Protein AF-A0A354T664-F1 (afdb_monomer_lite)

Structure (mmCIF, N/CA/C/O backbone):
data_AF-A0A354T664-F1
#
_entry.id   AF-A0A354T664-F1
#
loop_
_atom_site.group_PDB
_atom_site.id
_atom_site.type_symbol
_atom_site.label_atom_id
_atom_site.label_alt_id
_atom_site.label_comp_id
_atom_site.label_asym_id
_atom_site.label_entity_id
_atom_site.label_seq_id
_atom_site.pdbx_PDB_ins_code
_atom_site.Cartn_x
_atom_site.Cartn_y
_atom_site.Cartn_z
_atom_site.occupancy
_atom_site.B_iso_or_equiv
_atom_site.auth_seq_id
_atom_site.auth_comp_id
_atom_site.auth_asym_id
_atom_site.auth_atom_id
_atom_site.pdbx_PDB_model_num
ATOM 1 N N . MET A 1 1 ? 11.331 -22.823 7.945 1.00 29.73 1 MET A N 1
ATOM 2 C CA . MET A 1 1 ? 12.670 -22.270 8.239 1.00 29.73 1 MET A CA 1
ATOM 3 C C . MET A 1 1 ? 12.509 -21.042 9.115 1.00 29.73 1 MET A C 1
ATOM 5 O O . MET A 1 1 ? 11.594 -20.268 8.867 1.00 29.73 1 MET A O 1
ATOM 9 N N . LYS A 1 2 ? 13.345 -20.868 10.146 1.00 23.83 2 LYS A N 1
ATOM 10 C CA . LYS A 1 2 ? 13.481 -19.560 10.799 1.00 23.83 2 LYS A CA 1
ATOM 11 C C . LYS A 1 2 ? 14.141 -18.640 9.772 1.00 23.83 2 LYS A C 1
ATOM 13 O O . LYS A 1 2 ? 15.320 -18.809 9.499 1.00 23.83 2 LYS A O 1
ATOM 18 N N . THR A 1 3 ? 13.378 -17.745 9.160 1.00 31.33 3 THR A N 1
ATOM 19 C CA . THR A 1 3 ? 13.894 -16.733 8.234 1.00 31.33 3 THR A CA 1
ATOM 20 C C . THR A 1 3 ? 14.664 -15.688 9.039 1.00 31.33 3 THR A C 1
ATOM 22 O O . THR A 1 3 ? 14.091 -14.715 9.520 1.00 31.33 3 THR A O 1
ATOM 25 N N . THR A 1 4 ? 15.953 -15.923 9.269 1.00 32.91 4 THR A N 1
ATOM 26 C CA . THR A 1 4 ? 16.901 -14.851 9.601 1.00 32.91 4 THR A CA 1
ATOM 27 C C . THR A 1 4 ? 17.065 -13.963 8.368 1.00 32.91 4 THR A C 1
ATOM 29 O O . THR A 1 4 ? 17.061 -14.504 7.263 1.00 32.91 4 THR A O 1
ATOM 32 N N . LEU A 1 5 ? 17.173 -12.634 8.535 1.00 36.62 5 LEU A N 1
ATOM 33 C CA . LEU A 1 5 ? 17.465 -11.705 7.431 1.00 36.62 5 LEU A CA 1
ATOM 34 C C . LEU A 1 5 ? 18.677 -12.239 6.646 1.00 36.62 5 LEU A C 1
ATOM 36 O O . LEU A 1 5 ? 19.776 -12.265 7.202 1.00 36.62 5 LEU A O 1
ATOM 40 N N . PRO A 1 6 ? 18.519 -12.709 5.395 1.00 35.12 6 PRO A N 1
ATOM 41 C CA . PRO A 1 6 ? 19.626 -13.275 4.658 1.00 35.12 6 PRO A CA 1
ATOM 42 C C . PRO A 1 6 ? 20.217 -12.154 3.816 1.00 35.12 6 PRO A C 1
ATOM 44 O O . PRO A 1 6 ? 19.895 -12.025 2.642 1.00 35.12 6 PRO A O 1
ATOM 47 N N . GLN A 1 7 ? 21.040 -11.309 4.429 1.00 39.78 7 GLN A N 1
ATOM 48 C CA . GLN A 1 7 ? 22.126 -10.642 3.717 1.00 39.78 7 GLN A CA 1
ATOM 49 C C . GLN A 1 7 ? 23.323 -10.589 4.660 1.00 39.78 7 GLN A C 1
ATOM 51 O O . GLN A 1 7 ? 23.377 -9.806 5.601 1.00 39.78 7 GLN A O 1
ATOM 56 N N . THR A 1 8 ? 24.277 -11.489 4.438 1.00 36.44 8 THR A N 1
ATOM 57 C CA . THR A 1 8 ? 25.570 -11.468 5.119 1.00 36.44 8 THR A CA 1
ATOM 58 C C . THR A 1 8 ? 26.355 -10.211 4.740 1.00 36.44 8 THR A C 1
ATOM 60 O O . THR A 1 8 ? 26.235 -9.681 3.634 1.00 36.44 8 THR A O 1
ATOM 63 N N . ILE A 1 9 ? 27.208 -9.785 5.673 1.00 37.75 9 ILE A N 1
ATOM 64 C CA . ILE A 1 9 ? 28.043 -8.569 5.710 1.00 37.75 9 ILE A CA 1
ATOM 65 C C . ILE A 1 9 ? 28.770 -8.245 4.381 1.00 37.75 9 ILE A C 1
ATOM 67 O O . ILE A 1 9 ? 28.976 -7.077 4.059 1.00 37.75 9 ILE A O 1
ATOM 71 N N . ALA A 1 10 ? 29.111 -9.249 3.565 1.00 30.97 10 ALA A N 1
ATOM 72 C CA . ALA A 1 10 ? 29.769 -9.068 2.265 1.00 30.97 10 ALA A CA 1
ATOM 73 C C . ALA A 1 10 ? 28.831 -8.551 1.149 1.00 30.97 10 ALA A C 1
ATOM 75 O O . ALA A 1 10 ? 29.264 -7.817 0.261 1.00 30.97 10 ALA A O 1
ATOM 76 N N . THR A 1 11 ? 27.538 -8.879 1.210 1.00 43.06 11 THR A N 1
ATOM 77 C CA . THR A 1 11 ? 26.539 -8.552 0.173 1.00 43.06 11 THR A CA 1
ATOM 78 C C . THR A 1 11 ? 26.203 -7.057 0.158 1.00 43.06 11 THR A C 1
ATOM 80 O O . THR A 1 11 ? 25.958 -6.474 -0.896 1.00 43.06 11 THR A O 1
ATOM 83 N N . ILE A 1 12 ? 26.260 -6.410 1.327 1.00 45.88 12 ILE A N 1
ATOM 84 C CA . ILE A 1 12 ? 25.919 -4.993 1.522 1.00 45.88 12 ILE A CA 1
ATOM 85 C C . ILE A 1 12 ? 26.947 -4.073 0.859 1.00 45.88 12 ILE A C 1
ATOM 87 O O . ILE A 1 12 ? 26.581 -3.102 0.195 1.00 45.88 12 ILE A O 1
ATOM 91 N N . VAL A 1 13 ? 28.238 -4.391 1.007 1.00 41.47 13 VAL A N 1
ATOM 92 C CA . VAL A 1 13 ? 29.325 -3.623 0.388 1.00 41.47 13 VAL A CA 1
ATOM 93 C C . VAL A 1 13 ? 29.252 -3.745 -1.132 1.00 41.47 13 VAL A C 1
ATOM 95 O O . VAL A 1 13 ? 29.321 -2.722 -1.800 1.00 41.47 13 VAL A O 1
ATOM 98 N N . VAL A 1 14 ? 29.029 -4.950 -1.670 1.00 45.56 14 VAL A N 1
ATOM 99 C CA . VAL A 1 14 ? 28.902 -5.204 -3.120 1.00 45.56 14 VAL A CA 1
ATOM 100 C C . VAL A 1 14 ? 27.662 -4.532 -3.721 1.00 45.56 14 VAL A C 1
ATOM 102 O O . VAL A 1 14 ? 27.729 -3.980 -4.817 1.00 45.56 14 VAL A O 1
ATOM 105 N N . PHE A 1 15 ? 26.534 -4.520 -3.006 1.00 50.81 15 PHE A N 1
ATOM 106 C CA . PHE A 1 15 ? 25.312 -3.863 -3.475 1.00 50.81 15 PHE A CA 1
ATOM 107 C C . PHE A 1 15 ? 25.441 -2.331 -3.483 1.00 50.81 15 PHE A C 1
ATOM 109 O O . PHE A 1 15 ? 25.075 -1.695 -4.468 1.00 50.81 15 PHE A O 1
ATOM 116 N N . LEU A 1 16 ? 26.009 -1.722 -2.429 1.00 48.88 16 LEU A N 1
ATOM 117 C CA . LEU A 1 16 ? 26.234 -0.267 -2.372 1.00 48.88 16 LEU A CA 1
ATOM 118 C C . LEU A 1 16 ? 27.303 0.203 -3.362 1.00 48.88 16 LEU A C 1
ATOM 120 O O . LEU A 1 16 ? 27.144 1.268 -3.959 1.00 48.88 16 LEU A O 1
ATOM 124 N N . THR A 1 17 ? 28.373 -0.573 -3.559 1.00 48.66 17 THR A N 1
ATOM 125 C CA . THR A 1 17 ? 29.388 -0.269 -4.578 1.00 48.66 17 THR A CA 1
ATOM 126 C C . THR A 1 17 ? 28.843 -0.480 -5.987 1.00 48.66 17 THR A C 1
ATOM 128 O O . THR A 1 17 ? 29.123 0.342 -6.853 1.00 48.66 17 THR A O 1
ATOM 131 N N . GLY A 1 18 ? 28.000 -1.494 -6.215 1.00 46.78 18 GLY A N 1
ATOM 132 C CA . GLY A 1 18 ? 27.283 -1.716 -7.475 1.00 46.78 18 GLY A CA 1
ATOM 133 C C . GLY A 1 18 ? 26.299 -0.592 -7.824 1.00 46.78 18 GLY A C 1
ATOM 134 O O . GLY A 1 18 ? 26.301 -0.113 -8.959 1.00 46.78 18 GLY A O 1
ATOM 135 N N . LEU A 1 19 ? 25.521 -0.106 -6.845 1.00 45.91 19 LEU A N 1
ATOM 136 C CA . LEU A 1 19 ? 24.638 1.055 -7.022 1.00 45.91 19 LEU A CA 1
ATOM 137 C C . LEU A 1 19 ? 25.444 2.299 -7.434 1.00 45.91 19 LEU A C 1
ATOM 139 O O . LEU A 1 19 ? 25.077 2.989 -8.381 1.00 45.91 19 LEU A O 1
ATOM 143 N N . LEU A 1 20 ? 26.592 2.552 -6.795 1.00 40.31 20 LEU A N 1
ATOM 144 C CA . LEU A 1 20 ? 27.436 3.704 -7.127 1.00 40.31 20 LEU A CA 1
ATOM 145 C C . LEU A 1 20 ? 28.270 3.539 -8.400 1.00 40.31 20 LEU A C 1
ATOM 147 O O . LEU A 1 20 ? 28.558 4.536 -9.047 1.00 40.31 20 LEU A O 1
ATOM 151 N N . LEU A 1 21 ? 28.651 2.325 -8.798 1.00 41.84 21 LEU A N 1
ATOM 152 C CA . LEU A 1 21 ? 29.274 2.079 -10.106 1.00 41.84 21 LEU A CA 1
ATOM 153 C C . LEU A 1 21 ? 28.333 2.486 -11.249 1.00 41.84 21 LEU A C 1
ATOM 155 O O . LEU A 1 21 ? 28.804 2.911 -12.304 1.00 41.84 21 LEU A O 1
ATOM 159 N N . SER A 1 22 ? 27.017 2.413 -11.014 1.00 42.56 22 SER A N 1
ATOM 160 C CA . SER A 1 22 ? 25.996 2.883 -11.954 1.00 42.56 22 SER A CA 1
ATOM 161 C C . SER A 1 22 ? 25.787 4.405 -11.930 1.00 42.56 22 SER A C 1
ATOM 163 O O . SER A 1 22 ? 25.543 4.996 -12.980 1.00 42.56 22 SER A O 1
ATOM 165 N N . GLU A 1 23 ? 25.941 5.056 -10.771 1.00 42.56 23 GLU A N 1
ATOM 166 C CA . GLU A 1 23 ? 25.681 6.497 -10.605 1.00 42.56 23 GLU A CA 1
ATOM 167 C C . GLU A 1 23 ? 26.937 7.379 -10.732 1.00 42.56 23 GLU A C 1
ATOM 169 O O . GLU A 1 23 ? 26.850 8.539 -11.136 1.00 42.56 23 GLU A O 1
ATOM 174 N N . SER A 1 24 ? 28.118 6.873 -10.367 1.00 46.38 24 SER A N 1
ATOM 175 C CA . SER A 1 24 ? 29.391 7.604 -10.309 1.00 46.38 24 SER A CA 1
ATOM 176 C C . SER A 1 24 ? 30.614 6.659 -10.198 1.00 46.38 24 SER A C 1
ATOM 178 O O . SER A 1 24 ? 31.225 6.536 -9.132 1.00 46.38 24 SER A O 1
ATOM 180 N N . PRO A 1 25 ? 31.053 6.029 -11.304 1.00 42.34 25 PRO A N 1
ATOM 181 C CA . PRO A 1 25 ? 32.101 4.995 -11.307 1.00 42.34 25 PRO A CA 1
ATOM 182 C C . PRO A 1 25 ? 33.488 5.460 -10.820 1.00 42.34 25 PRO A C 1
ATOM 184 O O . PRO A 1 25 ? 34.316 4.635 -10.449 1.00 42.34 25 PRO A O 1
ATOM 187 N N . ALA A 1 26 ? 33.750 6.770 -10.765 1.00 43.66 26 ALA A N 1
ATOM 188 C CA . ALA A 1 26 ? 35.018 7.333 -10.288 1.00 43.66 26 ALA A CA 1
ATOM 189 C C . ALA A 1 26 ? 35.156 7.399 -8.747 1.00 43.66 26 ALA A C 1
ATOM 191 O O . ALA A 1 26 ? 36.223 7.762 -8.256 1.00 43.66 26 ALA A O 1
ATOM 192 N N . LEU A 1 27 ? 34.095 7.105 -7.979 1.00 47.59 27 LEU A N 1
ATOM 193 C CA . LEU A 1 27 ? 34.052 7.319 -6.522 1.00 47.59 27 LEU A CA 1
ATOM 194 C C . LEU A 1 27 ? 34.374 6.084 -5.655 1.00 47.59 27 LEU A C 1
ATOM 196 O O . LEU A 1 27 ? 34.635 6.259 -4.466 1.00 47.59 27 LEU A O 1
ATOM 200 N N . ALA A 1 28 ? 34.327 4.860 -6.189 1.00 50.56 28 ALA A N 1
ATOM 201 C CA . ALA A 1 28 ? 34.234 3.651 -5.354 1.00 50.56 28 ALA A CA 1
ATOM 202 C C . ALA A 1 28 ? 35.571 3.139 -4.766 1.00 50.56 28 ALA A C 1
ATOM 204 O O . ALA A 1 28 ? 35.568 2.528 -3.692 1.00 50.56 28 ALA A O 1
ATOM 205 N N . ASP A 1 29 ? 36.712 3.414 -5.410 1.00 55.88 29 ASP A N 1
ATOM 206 C CA . ASP A 1 29 ? 37.992 2.783 -5.035 1.00 55.88 29 ASP A CA 1
ATOM 207 C C . ASP A 1 29 ? 38.999 3.679 -4.303 1.00 55.88 29 ASP A C 1
ATOM 209 O O . ASP A 1 29 ? 39.883 3.154 -3.630 1.00 55.88 29 ASP A O 1
ATOM 213 N N . ASP A 1 30 ? 38.855 5.007 -4.339 1.00 73.81 30 ASP A N 1
ATOM 214 C CA . ASP A 1 30 ? 39.767 5.917 -3.633 1.00 73.81 30 ASP A CA 1
ATOM 215 C C . ASP A 1 30 ? 39.124 6.481 -2.353 1.00 73.81 30 ASP A C 1
ATOM 217 O O . ASP A 1 30 ? 38.280 7.384 -2.383 1.00 73.81 30 ASP A O 1
ATOM 221 N N . LEU A 1 31 ? 39.564 5.971 -1.196 1.00 77.25 31 LEU A N 1
ATOM 222 C CA . LEU A 1 31 ? 39.101 6.406 0.125 1.00 77.25 31 LEU A CA 1
ATOM 223 C C . LEU A 1 31 ? 39.306 7.914 0.367 1.00 77.25 31 LEU A C 1
ATOM 225 O O . LEU A 1 31 ? 38.513 8.536 1.080 1.00 77.25 31 LEU A O 1
ATOM 229 N N . ALA A 1 32 ? 40.353 8.522 -0.199 1.00 76.81 32 ALA A N 1
ATOM 230 C CA . ALA A 1 32 ? 40.618 9.949 -0.039 1.00 76.81 32 ALA A CA 1
ATOM 231 C C . ALA A 1 32 ? 39.597 10.794 -0.813 1.00 76.81 32 ALA A C 1
ATOM 233 O O . ALA A 1 32 ? 39.082 11.783 -0.279 1.00 76.81 32 ALA A O 1
ATOM 234 N N . VAL A 1 33 ? 39.247 10.374 -2.032 1.00 75.25 33 VAL A N 1
ATOM 235 C CA . VAL A 1 33 ? 38.186 10.998 -2.840 1.00 75.25 33 VAL A CA 1
ATOM 236 C C . VAL A 1 33 ? 36.831 10.843 -2.153 1.00 75.25 33 VAL A C 1
ATOM 238 O O . VAL A 1 33 ? 36.086 11.820 -2.031 1.00 75.25 33 VAL A O 1
ATOM 241 N N . LEU A 1 34 ? 36.544 9.653 -1.622 1.00 77.69 34 LEU A N 1
ATOM 242 C CA . LEU A 1 34 ? 35.303 9.372 -0.908 1.00 77.69 34 LEU A CA 1
ATOM 243 C C . LEU A 1 34 ? 35.144 10.272 0.330 1.00 77.69 34 LEU A C 1
ATOM 245 O O . LEU A 1 34 ? 34.111 10.920 0.500 1.00 77.69 34 LEU A O 1
ATOM 249 N N . LYS A 1 35 ? 36.197 10.409 1.152 1.00 82.12 35 LYS A N 1
ATOM 250 C CA . LYS A 1 35 ? 36.226 11.330 2.307 1.00 82.12 35 LYS A CA 1
ATOM 251 C C . LYS A 1 35 ? 36.043 12.789 1.899 1.00 82.12 35 LYS A C 1
ATOM 253 O O . LYS A 1 35 ? 35.308 13.521 2.568 1.00 82.12 35 LYS A O 1
ATOM 258 N N . ALA A 1 36 ? 36.679 13.218 0.810 1.00 78.19 36 ALA A N 1
ATOM 259 C CA . ALA A 1 36 ? 36.553 14.582 0.308 1.00 78.19 36 ALA A CA 1
ATOM 260 C C . ALA A 1 36 ? 35.119 14.895 -0.150 1.00 78.19 36 ALA A C 1
ATOM 262 O O . ALA A 1 36 ? 34.600 15.966 0.168 1.00 78.19 36 ALA A O 1
ATOM 263 N N . ASN A 1 37 ? 34.462 13.969 -0.851 1.00 76.69 37 ASN A N 1
ATOM 264 C CA . ASN A 1 37 ? 33.094 14.157 -1.341 1.00 76.69 37 ASN A CA 1
ATOM 265 C C . ASN A 1 37 ? 32.062 14.067 -0.215 1.00 76.69 37 ASN A C 1
ATOM 267 O O . ASN A 1 37 ? 31.197 14.936 -0.104 1.00 76.69 37 ASN A O 1
ATOM 271 N N . ALA A 1 38 ? 32.220 13.115 0.702 1.00 83.00 38 ALA A N 1
ATOM 272 C CA . ALA A 1 38 ? 31.356 13.016 1.870 1.00 83.00 38 ALA A CA 1
ATOM 273 C C . ALA A 1 38 ? 31.410 14.277 2.748 1.00 83.00 38 ALA A C 1
ATOM 275 O O . ALA A 1 38 ? 30.376 14.758 3.220 1.00 83.00 38 ALA A O 1
ATOM 276 N N . SER A 1 39 ? 32.600 14.872 2.899 1.00 82.69 39 SER A N 1
ATOM 277 C CA . SER A 1 39 ? 32.793 16.139 3.621 1.00 82.69 39 SER A CA 1
ATOM 278 C C . SER A 1 39 ? 32.111 17.334 2.944 1.00 82.69 39 SER A C 1
ATOM 280 O O . SER A 1 39 ? 31.821 18.324 3.611 1.00 82.69 39 SER A O 1
ATOM 282 N N . LYS A 1 40 ? 31.828 17.254 1.636 1.00 80.69 40 LYS A N 1
ATOM 283 C CA . LYS A 1 40 ? 31.079 18.271 0.876 1.00 80.69 40 LYS A CA 1
ATOM 284 C C . LYS A 1 40 ? 29.562 18.068 0.921 1.00 80.69 40 LYS A C 1
ATOM 286 O O . LYS A 1 40 ? 28.842 18.883 0.355 1.00 80.69 40 LYS A O 1
ATOM 291 N N . GLY A 1 41 ? 29.078 17.021 1.590 1.00 78.50 41 GLY A N 1
ATOM 292 C CA . GLY A 1 41 ? 27.649 16.732 1.701 1.00 78.50 41 GLY A CA 1
ATOM 293 C C . GLY A 1 41 ? 27.127 15.670 0.734 1.00 78.50 41 GLY A C 1
ATOM 294 O O . GLY A 1 41 ? 25.931 15.418 0.749 1.00 78.50 41 GLY A O 1
ATOM 295 N N . ASP A 1 42 ? 27.976 15.031 -0.076 1.00 80.69 42 ASP A N 1
ATOM 296 C CA . ASP A 1 42 ? 27.535 14.028 -1.053 1.00 80.69 42 ASP A CA 1
ATOM 297 C C . ASP A 1 42 ? 26.932 12.789 -0.362 1.00 80.69 42 ASP A C 1
ATOM 299 O O . ASP A 1 42 ? 27.645 12.008 0.272 1.00 80.69 42 ASP A O 1
ATOM 303 N N . ALA A 1 43 ? 25.607 12.630 -0.438 1.00 80.00 43 ALA A N 1
ATOM 304 C CA . ALA A 1 43 ? 24.883 11.563 0.256 1.00 80.00 43 ALA A CA 1
ATOM 305 C C . ALA A 1 43 ? 25.309 10.139 -0.170 1.00 80.00 43 ALA A C 1
ATOM 307 O O . ALA A 1 43 ? 25.445 9.286 0.717 1.00 80.00 43 ALA A O 1
ATOM 308 N N . PRO A 1 44 ? 25.592 9.857 -1.460 1.00 79.19 44 PRO A N 1
ATOM 309 C CA . PRO A 1 44 ? 26.177 8.585 -1.880 1.00 79.19 44 PRO A CA 1
ATOM 310 C C . PRO A 1 44 ? 27.529 8.297 -1.204 1.00 79.19 44 PRO A C 1
ATOM 312 O O . PRO A 1 44 ? 27.682 7.254 -0.562 1.00 79.19 44 PRO A O 1
ATOM 315 N N . ALA A 1 45 ? 28.481 9.237 -1.238 1.00 78.38 45 ALA A N 1
ATOM 316 C CA . ALA A 1 45 ? 29.790 9.072 -0.602 1.00 78.38 45 ALA A CA 1
ATOM 317 C C . ALA A 1 45 ? 29.697 8.922 0.925 1.00 78.38 45 ALA A C 1
ATOM 319 O O . ALA A 1 45 ? 30.402 8.102 1.516 1.00 78.38 45 ALA A O 1
ATOM 320 N N . GLN A 1 46 ? 28.806 9.678 1.574 1.00 83.44 46 GLN A N 1
ATOM 321 C CA . GLN A 1 46 ? 28.525 9.534 3.005 1.00 83.44 46 GLN A CA 1
ATOM 322 C C . GLN A 1 46 ? 27.943 8.154 3.337 1.00 83.44 46 GLN A C 1
ATOM 324 O O . GLN A 1 46 ? 28.321 7.558 4.340 1.00 83.44 46 GLN A O 1
ATOM 329 N N . THR A 1 47 ? 27.065 7.609 2.494 1.00 81.50 47 THR A N 1
ATOM 330 C CA . THR A 1 47 ? 26.486 6.271 2.705 1.00 81.50 47 THR A CA 1
ATOM 331 C C . THR A 1 47 ? 27.549 5.184 2.605 1.00 81.50 47 THR A C 1
ATOM 333 O O . THR A 1 47 ? 27.603 4.295 3.454 1.00 81.50 47 THR A O 1
ATOM 336 N N . ILE A 1 48 ? 28.441 5.278 1.614 1.00 80.50 48 ILE A N 1
ATOM 337 C CA . ILE A 1 48 ? 29.546 4.326 1.468 1.00 80.50 48 ILE A CA 1
ATOM 338 C C . ILE A 1 48 ? 30.513 4.437 2.642 1.00 80.50 48 ILE A C 1
ATOM 340 O O . ILE A 1 48 ? 30.866 3.411 3.210 1.00 80.50 48 ILE A O 1
ATOM 344 N N . LEU A 1 49 ? 30.923 5.646 3.049 1.00 83.25 49 LEU A N 1
ATOM 345 C CA . LEU A 1 49 ? 31.767 5.797 4.241 1.00 83.25 49 LEU A CA 1
ATOM 346 C C . LEU A 1 49 ? 31.085 5.238 5.483 1.00 83.25 49 LEU A C 1
ATOM 348 O O . LEU A 1 49 ? 31.750 4.602 6.293 1.00 83.25 49 LEU A O 1
ATOM 352 N N . GLY A 1 50 ? 29.772 5.440 5.608 1.00 87.00 50 GLY A N 1
ATOM 353 C CA . GLY A 1 50 ? 28.967 4.828 6.656 1.00 87.00 50 GLY A CA 1
ATOM 354 C C . GLY A 1 50 ? 29.120 3.309 6.671 1.00 87.00 50 GLY A C 1
ATOM 355 O O . GLY A 1 50 ? 29.454 2.743 7.705 1.00 87.00 50 GLY A O 1
ATOM 356 N N . SER A 1 51 ? 28.958 2.657 5.517 1.00 83.12 51 SER A N 1
ATOM 357 C CA . SER A 1 51 ? 29.143 1.208 5.366 1.00 83.12 51 SER A CA 1
ATOM 358 C C . SER A 1 51 ? 30.585 0.759 5.640 1.00 83.12 51 SER A C 1
ATOM 360 O O . SER A 1 51 ? 30.796 -0.167 6.422 1.00 83.12 51 SER A O 1
ATOM 362 N N . ILE A 1 52 ? 31.582 1.433 5.054 1.00 84.12 52 ILE A N 1
ATOM 363 C CA . ILE A 1 52 ? 33.005 1.098 5.208 1.00 84.12 52 ILE A CA 1
ATOM 364 C C . ILE A 1 52 ? 33.415 1.175 6.677 1.00 84.12 52 ILE A C 1
ATOM 366 O O . ILE A 1 52 ? 34.027 0.243 7.180 1.00 84.12 52 ILE A O 1
ATOM 370 N N . TYR A 1 53 ? 33.068 2.249 7.387 1.00 85.00 53 TYR A N 1
ATOM 371 C CA . TYR A 1 53 ? 33.421 2.375 8.800 1.00 85.00 53 TYR A CA 1
ATOM 372 C C . TYR A 1 53 ? 32.628 1.404 9.682 1.00 85.00 53 TYR A C 1
ATOM 374 O O . TYR A 1 53 ? 33.205 0.792 10.576 1.00 85.00 53 TYR A O 1
ATOM 382 N N . SER A 1 54 ? 31.339 1.186 9.413 1.00 82.81 54 SER A N 1
ATOM 383 C CA . SER A 1 54 ? 30.522 0.242 10.189 1.00 82.81 54 SER A CA 1
ATOM 384 C C . SER A 1 54 ? 30.993 -1.212 10.083 1.00 82.81 54 SER A C 1
ATOM 386 O O . SER A 1 54 ? 30.822 -1.966 11.044 1.00 82.81 54 SER A O 1
ATOM 388 N N . ASN A 1 55 ? 31.601 -1.600 8.957 1.00 75.62 55 ASN A N 1
ATOM 389 C CA . ASN A 1 55 ? 31.982 -2.987 8.665 1.00 75.62 55 ASN A CA 1
ATOM 390 C C . ASN A 1 55 ? 33.501 -3.239 8.665 1.00 75.62 55 ASN A C 1
ATOM 392 O O . ASN A 1 55 ? 33.933 -4.351 8.961 1.00 75.62 55 ASN A O 1
ATOM 396 N N . GLY A 1 56 ? 34.307 -2.211 8.399 1.00 75.25 56 GLY A N 1
ATOM 397 C CA . GLY A 1 56 ? 35.722 -2.331 8.046 1.00 75.25 56 GLY A CA 1
ATOM 398 C C . GLY A 1 56 ? 35.930 -2.663 6.558 1.00 75.25 56 GLY A C 1
ATOM 399 O O . GLY A 1 56 ? 35.080 -3.282 5.918 1.00 75.25 56 GLY A O 1
ATOM 400 N N . ARG A 1 57 ? 37.072 -2.245 6.004 1.00 76.94 57 ARG A N 1
ATOM 401 C CA . ARG A 1 57 ? 37.611 -2.623 4.677 1.00 76.94 57 ARG A CA 1
ATOM 402 C C . ARG A 1 57 ? 39.083 -3.005 4.877 1.00 76.94 57 ARG A C 1
ATOM 404 O O . ARG A 1 57 ? 39.667 -2.584 5.867 1.00 76.94 57 ARG A O 1
ATOM 411 N N . ASP A 1 58 ? 39.696 -3.769 3.974 1.00 68.00 58 ASP A N 1
ATOM 412 C CA . ASP A 1 58 ? 41.094 -4.239 4.098 1.00 68.00 58 ASP A CA 1
ATOM 413 C C . ASP A 1 58 ? 42.120 -3.148 4.496 1.00 68.00 58 ASP A C 1
ATOM 415 O O . ASP A 1 58 ? 43.138 -3.449 5.118 1.00 68.00 58 ASP A O 1
ATOM 419 N N . ASP A 1 59 ? 41.854 -1.882 4.160 1.00 75.00 59 ASP A N 1
ATOM 420 C CA . ASP A 1 59 ? 42.661 -0.693 4.454 1.00 75.00 59 ASP A CA 1
ATOM 421 C C . ASP A 1 59 ? 42.030 0.285 5.477 1.00 75.00 59 ASP A C 1
ATOM 423 O O . ASP A 1 59 ? 42.604 1.340 5.765 1.00 75.00 59 ASP A O 1
ATOM 427 N N . VAL A 1 60 ? 40.858 -0.039 6.039 1.00 79.31 60 VAL A N 1
ATOM 428 C CA . VAL A 1 60 ? 40.107 0.797 6.990 1.00 79.31 60 VAL A CA 1
ATOM 429 C C . VAL A 1 60 ? 39.597 -0.033 8.162 1.00 79.31 60 VAL A C 1
ATOM 431 O O . VAL A 1 60 ? 38.702 -0.865 8.010 1.00 79.31 60 VAL A O 1
ATOM 434 N N . ASP A 1 61 ? 40.102 0.269 9.359 1.00 84.94 61 ASP A N 1
ATOM 435 C CA . ASP A 1 61 ? 39.602 -0.333 10.593 1.00 84.94 61 ASP A CA 1
ATOM 436 C C . ASP A 1 61 ? 38.120 -0.010 10.818 1.00 84.94 61 ASP A C 1
ATOM 438 O O . ASP A 1 61 ? 37.645 1.105 10.574 1.00 84.94 61 ASP A O 1
ATOM 442 N N . ARG A 1 62 ? 37.395 -0.998 11.344 1.00 87.69 62 ARG A N 1
ATOM 443 C CA . ARG A 1 62 ? 35.993 -0.858 11.729 1.00 87.69 62 ARG A CA 1
ATOM 444 C C . ARG A 1 62 ? 35.844 0.183 12.845 1.00 87.69 62 ARG A C 1
ATOM 446 O O . ARG A 1 62 ? 36.390 0.022 13.935 1.00 87.69 62 ARG A O 1
ATOM 453 N N . ASP A 1 63 ? 35.041 1.207 12.587 1.00 88.06 63 ASP A N 1
ATOM 454 C CA . ASP A 1 63 ? 34.625 2.240 13.533 1.00 88.06 63 ASP A CA 1
ATOM 455 C C . ASP A 1 63 ? 33.109 2.439 13.433 1.00 88.06 63 ASP A C 1
ATOM 457 O O . ASP A 1 63 ? 32.590 3.199 12.615 1.00 88.06 63 ASP A O 1
ATOM 461 N N . GLU A 1 64 ? 32.374 1.750 14.301 1.00 88.06 64 GLU A N 1
ATOM 462 C CA . GLU A 1 64 ? 30.912 1.769 14.281 1.00 88.06 64 GLU A CA 1
ATOM 463 C C . GLU A 1 64 ? 30.323 3.159 14.579 1.00 88.06 64 GLU A C 1
ATOM 465 O O . GLU A 1 64 ? 29.239 3.498 14.101 1.00 88.06 64 GLU A O 1
ATOM 470 N N . LYS A 1 65 ? 31.028 3.987 15.363 1.00 89.81 65 LYS A N 1
ATOM 471 C CA . LYS A 1 65 ? 30.557 5.333 15.717 1.00 89.81 65 LYS A CA 1
ATOM 472 C C . LYS A 1 65 ? 30.700 6.279 14.537 1.00 89.81 65 LYS A C 1
ATOM 474 O O . LYS A 1 65 ? 29.785 7.059 14.262 1.00 89.81 65 LYS A O 1
ATOM 479 N N . GLU A 1 66 ? 31.831 6.209 13.842 1.00 86.94 66 GLU A N 1
ATOM 480 C CA . GLU A 1 66 ? 32.051 7.001 12.637 1.00 86.94 66 GLU A CA 1
ATOM 481 C C . GLU A 1 66 ? 31.149 6.507 11.492 1.00 86.94 66 GLU A C 1
ATOM 483 O O . GLU A 1 66 ? 30.551 7.325 10.789 1.00 86.94 66 GLU A O 1
ATOM 488 N N . GLY A 1 67 ? 30.936 5.192 11.378 1.00 88.69 67 GLY A N 1
ATOM 489 C CA . GLY A 1 67 ? 29.997 4.590 10.429 1.00 88.69 67 GLY A CA 1
ATOM 490 C C . GLY A 1 67 ? 28.561 5.077 10.620 1.00 88.69 67 GLY A C 1
ATOM 491 O O . GLY A 1 67 ? 27.943 5.603 9.688 1.00 88.69 67 GLY A O 1
ATOM 492 N N . LEU A 1 68 ? 28.053 5.031 11.856 1.00 91.06 68 LEU A N 1
ATOM 493 C CA . LEU A 1 68 ? 26.735 5.572 12.192 1.00 91.06 68 LEU A CA 1
ATOM 494 C C . LEU A 1 68 ? 26.615 7.065 11.872 1.00 91.06 68 LEU A C 1
ATOM 496 O O . LEU A 1 68 ? 25.578 7.524 11.388 1.00 91.06 68 LEU A O 1
ATOM 500 N N . LYS A 1 69 ? 27.647 7.849 12.183 1.00 92.38 69 LYS A N 1
ATOM 501 C CA . LYS A 1 69 ? 27.648 9.297 11.952 1.00 92.38 69 LYS A CA 1
ATOM 502 C C . LYS A 1 69 ? 27.491 9.618 10.466 1.00 92.38 69 LYS A C 1
ATOM 504 O O . LYS A 1 69 ? 26.646 10.446 10.124 1.00 92.38 69 LYS A O 1
ATOM 509 N N . TRP A 1 70 ? 28.252 8.959 9.594 1.00 88.50 70 TRP A N 1
ATOM 510 C CA . TRP A 1 70 ? 28.148 9.158 8.147 1.00 88.50 70 TRP A CA 1
ATOM 511 C C . TRP A 1 70 ? 26.811 8.668 7.585 1.00 88.50 70 TRP A C 1
ATOM 513 O O . TRP A 1 70 ? 26.166 9.402 6.834 1.00 88.50 70 TRP A O 1
ATOM 523 N N . ALA A 1 71 ? 26.333 7.502 8.031 1.00 84.25 71 ALA A N 1
ATOM 524 C CA . ALA A 1 71 ? 25.015 6.990 7.659 1.00 84.25 71 ALA A CA 1
ATOM 525 C C . ALA A 1 71 ? 23.888 7.965 8.047 1.00 84.25 71 ALA A C 1
ATOM 527 O O . ALA A 1 71 ? 22.993 8.241 7.249 1.00 84.25 71 ALA A O 1
ATOM 528 N N . ARG A 1 72 ? 23.958 8.561 9.246 1.00 90.38 72 ARG A N 1
ATOM 529 C CA . ARG A 1 72 ? 22.972 9.537 9.731 1.00 90.38 72 ARG A CA 1
ATOM 530 C C . ARG A 1 72 ? 23.004 10.843 8.941 1.00 90.38 72 ARG A C 1
ATOM 532 O O . ARG A 1 72 ? 21.945 11.412 8.684 1.00 90.38 72 ARG A O 1
ATOM 539 N N . LEU A 1 73 ? 24.189 11.319 8.552 1.00 85.56 73 LEU A N 1
ATOM 540 C CA . LEU A 1 73 ? 24.319 12.502 7.696 1.00 85.56 73 LEU A CA 1
ATOM 541 C C . LEU A 1 73 ? 23.637 12.279 6.344 1.00 85.56 73 LEU A C 1
ATOM 543 O O . LEU A 1 73 ? 22.831 13.116 5.948 1.00 85.56 73 LEU A O 1
ATOM 547 N N . ALA A 1 74 ? 23.873 11.137 5.696 1.00 82.75 74 ALA A N 1
ATOM 548 C CA . ALA A 1 74 ? 23.235 10.805 4.424 1.00 82.75 74 ALA A CA 1
ATOM 549 C C . ALA A 1 74 ? 21.718 10.579 4.569 1.00 82.75 74 ALA A C 1
ATOM 551 O O . ALA A 1 74 ? 20.928 11.054 3.754 1.00 82.75 74 ALA A O 1
ATOM 552 N N . ALA A 1 75 ? 21.286 9.917 5.645 1.00 85.56 75 ALA A N 1
ATOM 553 C CA . ALA A 1 75 ? 19.873 9.662 5.921 1.00 85.56 75 ALA A CA 1
ATOM 554 C C . ALA A 1 75 ? 19.082 10.953 6.182 1.00 85.56 75 ALA A C 1
ATOM 556 O O . ALA A 1 75 ? 17.946 11.084 5.737 1.00 85.56 75 ALA A O 1
ATOM 557 N N . ASN A 1 76 ? 19.680 11.949 6.843 1.00 86.88 76 ASN A N 1
ATOM 558 C CA . ASN A 1 76 ? 19.044 13.256 7.051 1.00 86.88 76 ASN A CA 1
ATOM 559 C C . ASN A 1 76 ? 18.800 14.026 5.742 1.00 86.88 76 ASN A C 1
ATOM 561 O O . ASN A 1 76 ? 17.987 14.948 5.725 1.00 86.88 76 ASN A O 1
ATOM 565 N N . GLN A 1 77 ? 19.472 13.642 4.654 1.00 83.12 77 GLN A N 1
ATOM 566 C CA . GLN A 1 77 ? 19.242 14.180 3.312 1.00 83.12 77 GLN A CA 1
ATOM 567 C C . GLN A 1 77 ? 18.131 13.434 2.555 1.00 83.12 77 GLN A C 1
ATOM 569 O O . GLN A 1 77 ? 17.799 13.798 1.433 1.00 83.12 77 GLN A O 1
ATOM 574 N N . GLY A 1 78 ? 17.544 12.394 3.156 1.00 79.38 78 GLY A N 1
ATOM 575 C CA . GLY A 1 78 ? 16.457 11.612 2.571 1.00 79.38 78 GLY A CA 1
ATOM 576 C C . GLY A 1 78 ? 16.902 10.490 1.631 1.00 79.38 78 GLY A C 1
ATOM 577 O O . GLY A 1 78 ? 16.041 9.822 1.065 1.00 79.38 78 GLY A O 1
ATOM 578 N N . TYR A 1 79 ? 18.209 10.250 1.482 1.00 82.25 79 TYR A N 1
ATOM 579 C CA . TYR A 1 79 ? 18.759 9.298 0.515 1.00 82.25 79 TYR A CA 1
ATOM 580 C C . TYR A 1 79 ? 18.370 7.843 0.838 1.00 82.25 79 TYR A C 1
ATOM 582 O O . TYR A 1 79 ? 18.672 7.334 1.922 1.00 82.25 79 TYR A O 1
ATOM 590 N N . ALA A 1 80 ? 17.695 7.158 -0.093 1.00 80.94 80 ALA A N 1
ATOM 591 C CA . ALA A 1 80 ? 17.120 5.829 0.148 1.00 80.94 80 ALA A CA 1
ATOM 592 C C . ALA A 1 80 ? 18.147 4.760 0.585 1.00 80.94 80 ALA A C 1
ATOM 594 O O . ALA A 1 80 ? 17.873 4.066 1.568 1.00 80.94 80 ALA A O 1
ATOM 595 N N . PRO A 1 81 ? 19.344 4.645 -0.026 1.00 82.19 81 PRO A N 1
ATOM 596 C CA . PRO A 1 81 ? 20.369 3.712 0.449 1.00 82.19 81 PRO A CA 1
ATOM 597 C C . PRO A 1 81 ? 20.883 4.025 1.861 1.00 82.19 81 PRO A C 1
ATOM 599 O O . PRO A 1 81 ? 21.205 3.108 2.613 1.00 82.19 81 PRO A O 1
ATOM 602 N N . ALA A 1 82 ? 20.900 5.297 2.272 1.00 82.44 82 ALA A N 1
ATOM 603 C CA . ALA A 1 82 ? 21.247 5.668 3.644 1.00 82.44 82 ALA A CA 1
ATOM 604 C C . ALA A 1 82 ? 20.149 5.287 4.641 1.00 82.44 82 ALA A C 1
ATOM 606 O O . ALA A 1 82 ? 20.447 4.858 5.752 1.00 82.44 82 ALA A O 1
ATOM 607 N N . HIS A 1 83 ? 18.877 5.412 4.254 1.00 85.12 83 HIS A N 1
ATOM 608 C CA . HIS A 1 83 ? 17.764 4.902 5.053 1.00 85.12 83 HIS A CA 1
ATOM 609 C C . HIS A 1 83 ? 17.831 3.383 5.214 1.00 85.12 83 HIS A C 1
ATOM 611 O O . HIS A 1 83 ? 17.603 2.884 6.311 1.00 85.12 83 HIS A O 1
ATOM 617 N N . TRP A 1 84 ? 18.184 2.652 4.158 1.00 84.81 84 TRP A N 1
ATOM 618 C CA . TRP A 1 84 ? 18.425 1.217 4.262 1.00 84.81 84 TRP A CA 1
ATOM 619 C C . TRP A 1 84 ? 19.564 0.899 5.234 1.00 84.81 84 TRP A C 1
ATOM 621 O O . TRP A 1 84 ? 19.348 0.137 6.174 1.00 84.81 84 TRP A O 1
ATOM 631 N N . LEU A 1 85 ? 20.726 1.543 5.062 1.00 84.81 85 LEU A N 1
ATOM 632 C CA . LEU A 1 85 ? 21.882 1.368 5.940 1.00 84.81 85 LEU A CA 1
ATOM 633 C C . LEU A 1 85 ? 21.525 1.668 7.401 1.00 84.81 85 LEU A C 1
ATOM 635 O O . LEU A 1 85 ? 21.850 0.885 8.281 1.00 84.81 85 LEU A O 1
ATOM 639 N N . MET A 1 86 ? 20.798 2.756 7.669 1.00 87.75 86 MET A N 1
ATOM 640 C CA . MET A 1 86 ? 20.311 3.076 9.016 1.00 87.75 86 MET A CA 1
ATOM 641 C C . MET A 1 86 ? 19.418 1.973 9.589 1.00 87.75 86 MET A C 1
ATOM 643 O O . MET A 1 86 ? 19.540 1.657 10.770 1.00 87.75 86 MET A O 1
ATOM 647 N N . GLY A 1 87 ? 18.539 1.384 8.773 1.00 85.50 87 GLY A N 1
ATOM 648 C CA . GLY A 1 87 ? 17.725 0.243 9.187 1.00 85.50 87 GLY A CA 1
ATOM 649 C C . GLY A 1 87 ? 18.580 -0.939 9.634 1.00 85.50 87 GLY A C 1
ATOM 650 O O . GLY A 1 87 ? 18.325 -1.507 10.691 1.00 85.50 87 GLY A O 1
ATOM 651 N N . ASP A 1 88 ? 19.646 -1.222 8.893 1.00 83.25 88 ASP A N 1
ATOM 652 C CA . ASP A 1 88 ? 20.586 -2.301 9.194 1.00 83.25 88 ASP A CA 1
ATOM 653 C C . ASP A 1 88 ? 21.389 -2.054 10.474 1.00 83.25 88 ASP A C 1
ATOM 655 O O . ASP A 1 88 ? 21.476 -2.923 11.340 1.00 83.25 88 ASP A O 1
ATOM 659 N N . LEU A 1 89 ? 21.892 -0.828 10.660 1.00 85.81 89 LEU A N 1
ATOM 660 C CA . LEU A 1 89 ? 22.613 -0.454 11.879 1.00 85.81 89 LEU A CA 1
ATOM 661 C C . LEU A 1 89 ? 21.741 -0.640 13.129 1.00 85.81 89 LEU A C 1
ATOM 663 O O . LEU A 1 89 ? 22.238 -1.118 14.147 1.00 85.81 89 LEU A O 1
ATOM 667 N N . TYR A 1 90 ? 20.446 -0.313 13.056 1.00 85.75 90 TYR A N 1
ATOM 668 C CA . TYR A 1 90 ? 19.499 -0.562 14.149 1.00 85.75 90 TYR A CA 1
ATOM 669 C C . TYR A 1 90 ? 19.115 -2.042 14.296 1.00 85.75 90 TYR A C 1
ATOM 671 O O . TYR A 1 90 ? 18.922 -2.495 15.423 1.00 85.75 90 TYR A O 1
ATOM 679 N N . ALA A 1 91 ? 19.016 -2.806 13.204 1.00 81.62 91 ALA A N 1
ATOM 680 C CA . ALA A 1 91 ? 18.693 -4.234 13.251 1.00 81.62 91 ALA A CA 1
ATOM 681 C C . ALA A 1 91 ? 19.825 -5.065 13.883 1.00 81.62 91 ALA A C 1
ATOM 683 O O . ALA A 1 91 ? 19.566 -5.989 14.661 1.00 81.62 91 ALA A O 1
ATOM 684 N N . GLU A 1 92 ? 21.075 -4.699 13.600 1.00 82.88 92 GLU A N 1
ATOM 685 C CA . GLU A 1 92 ? 22.276 -5.395 14.075 1.00 82.88 92 GLU A CA 1
ATOM 686 C C . GLU A 1 92 ? 22.892 -4.762 15.334 1.00 82.88 92 GLU A C 1
ATOM 688 O O . GLU A 1 92 ? 23.684 -5.398 16.026 1.00 82.88 92 GLU A O 1
ATOM 693 N N . GLY A 1 93 ? 22.500 -3.534 15.689 1.00 83.88 93 GLY A N 1
ATOM 694 C CA . GLY A 1 93 ? 23.064 -2.808 16.830 1.00 83.88 93 GLY A CA 1
ATOM 695 C C . GLY A 1 93 ? 24.501 -2.330 16.593 1.00 83.88 93 GLY A C 1
ATOM 696 O O . GLY A 1 93 ? 25.324 -2.352 17.506 1.00 83.88 93 GLY A O 1
ATOM 697 N N . ILE A 1 94 ? 24.824 -1.930 15.360 1.00 82.19 94 ILE A N 1
ATOM 698 C CA . ILE A 1 94 ? 26.162 -1.465 14.971 1.00 82.19 94 ILE A CA 1
ATOM 699 C C . ILE A 1 94 ? 26.251 0.040 15.236 1.00 82.19 94 ILE A C 1
ATOM 701 O O . ILE A 1 94 ? 25.599 0.844 14.568 1.00 82.19 94 ILE A O 1
ATOM 705 N N . GLY A 1 95 ? 27.034 0.438 16.241 1.00 83.12 95 GLY A N 1
ATOM 706 C CA . GLY A 1 95 ? 27.195 1.843 16.638 1.00 83.12 95 GLY A CA 1
ATOM 707 C C . GLY A 1 95 ? 25.975 2.467 17.336 1.00 83.12 95 GLY A C 1
ATOM 708 O O . GLY A 1 95 ? 26.087 3.564 17.887 1.00 83.12 95 GLY A O 1
ATOM 709 N N . VAL A 1 96 ? 24.835 1.769 17.363 1.00 89.38 96 VAL A N 1
ATOM 710 C CA . VAL A 1 96 ? 23.592 2.106 18.078 1.00 89.38 96 VAL A CA 1
ATOM 711 C C . VAL A 1 96 ? 23.094 0.909 18.877 1.00 89.38 96 VAL A C 1
ATOM 713 O O . VAL A 1 96 ? 23.447 -0.227 18.589 1.00 89.38 96 VAL A O 1
ATOM 716 N N . GLU A 1 97 ? 22.243 1.149 19.874 1.00 89.94 97 GLU A N 1
ATOM 717 C CA . GLU A 1 97 ? 21.514 0.057 20.519 1.00 89.94 97 GLU A CA 1
ATOM 718 C C . GLU A 1 97 ? 20.583 -0.622 19.504 1.00 89.94 97 GLU A C 1
ATOM 720 O O . GLU A 1 97 ? 19.907 0.054 18.722 1.00 89.94 97 GLU A O 1
ATOM 725 N N . LYS A 1 98 ? 20.570 -1.959 19.514 1.00 88.38 98 LYS A N 1
ATOM 726 C CA . LYS A 1 98 ? 19.714 -2.760 18.641 1.00 88.38 98 LYS A CA 1
ATOM 727 C C . LYS A 1 98 ? 18.241 -2.454 18.921 1.00 88.38 98 LYS A C 1
ATOM 729 O O . LYS A 1 98 ? 17.765 -2.660 20.035 1.00 88.38 98 LYS A O 1
ATOM 734 N N . ASP A 1 99 ? 17.517 -2.018 17.896 1.00 84.88 99 ASP A N 1
ATOM 735 C CA . ASP A 1 99 ? 16.090 -1.705 17.960 1.00 84.88 99 ASP A CA 1
ATOM 736 C C . ASP A 1 99 ? 15.409 -2.092 16.642 1.00 84.88 99 ASP A C 1
ATOM 738 O O . ASP A 1 99 ? 15.454 -1.374 15.642 1.00 84.88 99 ASP A O 1
ATOM 742 N N . GLU A 1 100 ? 14.728 -3.236 16.650 1.00 83.06 100 GLU A N 1
ATOM 743 C CA . GLU A 1 100 ? 14.015 -3.742 15.476 1.00 83.06 100 GLU A CA 1
ATOM 744 C C . GLU A 1 100 ? 12.850 -2.830 15.053 1.00 83.06 100 GLU A C 1
ATOM 746 O O . GLU A 1 100 ? 12.530 -2.746 13.867 1.00 83.06 100 GLU A O 1
ATOM 751 N N . LYS A 1 101 ? 12.207 -2.115 15.989 1.00 85.19 101 LYS A N 1
ATOM 752 C CA . LYS A 1 101 ? 11.115 -1.188 15.646 1.00 85.19 101 LYS A CA 1
ATOM 753 C C . LYS A 1 101 ? 11.663 0.018 14.903 1.00 85.19 101 LYS A C 1
ATOM 755 O O . LYS A 1 101 ? 11.045 0.482 13.944 1.00 85.19 101 LYS A O 1
ATOM 760 N N . GLU A 1 102 ? 12.807 0.531 15.341 1.00 84.06 102 GLU A N 1
ATOM 761 C CA . GLU A 1 102 ? 13.476 1.635 14.663 1.00 84.06 102 GLU A CA 1
ATOM 762 C C . GLU A 1 102 ? 14.036 1.190 13.306 1.00 84.06 102 GLU A C 1
ATOM 764 O O . GLU A 1 102 ? 13.849 1.899 12.315 1.00 84.06 102 GLU A O 1
ATOM 769 N N . ALA A 1 103 ? 14.590 -0.025 13.217 1.00 84.06 103 ALA A N 1
ATOM 770 C CA . ALA A 1 103 ? 15.012 -0.629 11.955 1.00 84.06 103 ALA A CA 1
ATOM 771 C C . ALA A 1 103 ? 13.872 -0.659 10.925 1.00 84.06 103 ALA A C 1
ATOM 773 O O . ALA A 1 103 ? 14.028 -0.168 9.805 1.00 84.06 103 ALA A O 1
ATOM 774 N N . VAL A 1 104 ? 12.679 -1.123 11.320 1.00 88.19 104 VAL A N 1
ATOM 775 C CA . VAL A 1 104 ? 11.515 -1.159 10.422 1.00 88.19 104 VAL A CA 1
ATOM 776 C C . VAL A 1 104 ? 11.071 0.240 9.982 1.00 88.19 104 VAL A C 1
ATOM 778 O O . VAL A 1 104 ? 10.661 0.414 8.831 1.00 88.19 104 VAL A O 1
ATOM 781 N N . LYS A 1 105 ? 11.164 1.266 10.839 1.00 88.81 105 LYS A N 1
ATOM 782 C CA . LYS A 1 105 ? 10.861 2.647 10.418 1.00 88.81 105 LYS A CA 1
ATOM 783 C C . LYS A 1 105 ? 11.809 3.118 9.316 1.00 88.81 105 LYS A C 1
ATOM 785 O O . LYS A 1 105 ? 11.356 3.755 8.366 1.00 88.81 105 LYS A O 1
ATOM 790 N N . TRP A 1 106 ? 13.099 2.808 9.424 1.00 84.50 106 TRP A N 1
ATOM 791 C CA . TRP A 1 106 ? 14.094 3.170 8.414 1.00 84.50 106 TRP A CA 1
ATOM 792 C C . TRP A 1 106 ? 13.948 2.355 7.127 1.00 84.50 106 TRP A C 1
ATOM 794 O O . TRP A 1 106 ? 13.899 2.947 6.047 1.00 84.50 106 TRP A O 1
ATOM 804 N N . TYR A 1 107 ? 13.750 1.037 7.226 1.00 84.25 107 TYR A N 1
ATOM 805 C CA . TYR A 1 107 ? 13.443 0.199 6.065 1.00 84.25 107 TYR A CA 1
ATOM 806 C C . TYR A 1 107 ? 12.181 0.669 5.340 1.00 84.25 107 TYR A C 1
ATOM 808 O O . TYR A 1 107 ? 12.173 0.700 4.115 1.00 84.25 107 TYR A O 1
ATOM 816 N N . ARG A 1 108 ? 11.146 1.124 6.060 1.00 88.50 108 ARG A N 1
ATOM 817 C CA . ARG A 1 108 ? 9.943 1.700 5.441 1.00 88.50 108 ARG A CA 1
ATOM 818 C C . ARG A 1 108 ? 10.245 2.951 4.624 1.00 88.50 108 ARG A C 1
ATOM 820 O O . ARG A 1 108 ? 9.834 3.019 3.474 1.00 88.50 108 ARG A O 1
ATOM 827 N N . LYS A 1 109 ? 11.026 3.892 5.164 1.00 84.62 109 LYS A N 1
ATOM 828 C CA . LYS A 1 109 ? 11.425 5.106 4.429 1.00 84.62 109 LYS A CA 1
ATOM 829 C C . LYS A 1 109 ? 12.194 4.806 3.139 1.00 84.62 109 LYS A C 1
ATOM 831 O O . LYS A 1 109 ? 12.085 5.575 2.190 1.00 84.62 109 LYS A O 1
ATOM 836 N N . ALA A 1 110 ? 12.999 3.744 3.116 1.00 79.19 110 ALA A N 1
ATOM 837 C CA . ALA A 1 110 ? 13.725 3.306 1.924 1.00 79.19 110 ALA A CA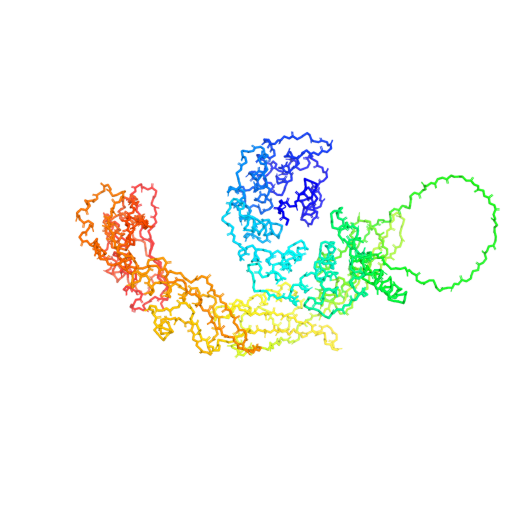 1
ATOM 838 C C . ALA A 1 110 ? 12.823 2.533 0.943 1.00 79.19 110 ALA A C 1
ATOM 840 O O . ALA A 1 110 ? 12.851 2.781 -0.261 1.00 79.19 110 ALA A O 1
ATOM 841 N N . ALA A 1 111 ? 11.971 1.645 1.460 1.00 81.62 111 ALA A N 1
ATOM 842 C CA . ALA A 1 111 ? 11.035 0.848 0.673 1.00 81.62 111 ALA A CA 1
ATOM 843 C C . ALA A 1 111 ? 9.978 1.712 -0.038 1.00 81.62 111 ALA A C 1
ATOM 845 O O . ALA A 1 111 ? 9.643 1.440 -1.195 1.00 81.62 111 ALA A O 1
ATOM 846 N N . ASP A 1 112 ? 9.499 2.771 0.624 1.00 85.50 112 ASP A N 1
ATOM 847 C CA . ASP A 1 112 ? 8.567 3.759 0.063 1.00 85.50 112 ASP A CA 1
ATOM 848 C C . ASP A 1 112 ? 9.203 4.585 -1.070 1.00 85.50 112 ASP A C 1
ATOM 850 O O . ASP A 1 112 ? 8.492 5.092 -1.933 1.00 85.50 112 ASP A O 1
ATOM 854 N N . GLN A 1 113 ? 10.538 4.672 -1.117 1.00 78.00 113 GLN A N 1
ATOM 855 C CA . GLN A 1 113 ? 11.294 5.290 -2.216 1.00 78.00 113 GLN A CA 1
ATOM 856 C C . GLN A 1 113 ? 11.604 4.317 -3.362 1.00 78.00 113 GLN A C 1
ATOM 858 O O . GLN A 1 113 ? 12.306 4.675 -4.302 1.00 78.00 113 GLN A O 1
ATOM 863 N N . GLY A 1 114 ? 11.089 3.087 -3.301 1.00 80.69 114 GLY A N 1
ATOM 864 C CA . GLY A 1 114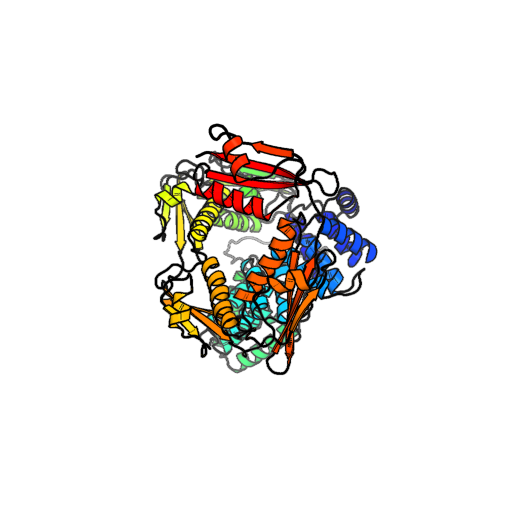 ? 11.211 2.120 -4.389 1.00 80.69 114 GLY A CA 1
ATOM 865 C C . GLY A 1 114 ? 12.391 1.159 -4.278 1.00 80.69 114 GLY A C 1
ATOM 866 O O . GLY A 1 114 ? 12.486 0.262 -5.101 1.00 80.69 114 GLY A O 1
ATOM 867 N N . LEU A 1 115 ? 13.265 1.265 -3.272 1.00 78.62 115 LEU A N 1
ATOM 868 C CA . LEU A 1 115 ? 14.466 0.428 -3.209 1.00 78.62 115 LEU A CA 1
ATOM 869 C C . LEU A 1 115 ? 14.109 -1.058 -2.961 1.00 78.62 115 LEU A C 1
ATOM 871 O O . LEU A 1 115 ? 13.670 -1.432 -1.866 1.00 78.62 115 LEU A O 1
ATOM 875 N N . ALA A 1 116 ? 14.312 -1.903 -3.980 1.00 81.88 116 ALA A N 1
ATOM 876 C CA . ALA A 1 116 ? 13.855 -3.298 -4.020 1.00 81.88 116 ALA A CA 1
ATOM 877 C C . ALA A 1 116 ? 14.379 -4.161 -2.858 1.00 81.88 116 ALA A C 1
ATOM 879 O O . ALA A 1 116 ? 13.605 -4.894 -2.243 1.00 81.88 116 ALA A O 1
ATOM 880 N N . VAL A 1 117 ? 15.659 -4.020 -2.487 1.00 80.62 117 VAL A N 1
ATOM 881 C CA . VAL A 1 117 ? 16.247 -4.753 -1.347 1.00 80.62 117 VAL A CA 1
ATOM 882 C C . VAL A 1 117 ? 15.547 -4.415 -0.026 1.00 80.62 117 VAL A C 1
ATOM 884 O O . VAL A 1 117 ? 15.273 -5.293 0.787 1.00 80.62 117 VAL A O 1
ATOM 887 N N . THR A 1 118 ? 15.153 -3.155 0.177 1.00 80.69 118 THR A N 1
ATOM 888 C CA . THR A 1 118 ? 14.415 -2.757 1.384 1.00 80.69 118 THR A CA 1
ATOM 889 C C . THR A 1 118 ? 12.949 -3.117 1.354 1.00 80.69 118 THR A C 1
ATOM 891 O O . THR A 1 118 ? 12.382 -3.389 2.408 1.00 80.69 118 THR A O 1
ATOM 894 N N . GLN A 1 119 ? 12.328 -3.156 0.177 1.00 88.50 119 GLN A N 1
ATOM 895 C CA . GLN A 1 119 ? 10.990 -3.724 0.039 1.00 88.50 119 GLN A CA 1
ATOM 896 C C . GLN A 1 119 ? 11.016 -5.209 0.411 1.00 88.50 119 GLN A C 1
ATOM 898 O O . GLN A 1 119 ? 10.195 -5.648 1.209 1.00 88.50 119 GLN A O 1
ATOM 903 N N . TYR A 1 120 ? 12.018 -5.959 -0.054 1.00 88.00 120 TYR A N 1
ATOM 904 C CA . TYR A 1 120 ? 12.243 -7.337 0.372 1.00 88.00 120 TYR A CA 1
ATOM 905 C C . TYR A 1 120 ? 12.445 -7.452 1.894 1.00 88.00 120 TYR A C 1
ATOM 907 O O . TYR A 1 120 ? 11.699 -8.187 2.542 1.00 88.00 120 TYR A O 1
ATOM 915 N N . ASN A 1 121 ? 13.373 -6.688 2.485 1.00 82.25 121 ASN A N 1
ATOM 916 C CA . ASN A 1 121 ? 13.643 -6.737 3.929 1.00 82.25 121 ASN A CA 1
ATOM 917 C C . ASN A 1 121 ? 12.405 -6.385 4.761 1.00 82.25 121 ASN A C 1
ATOM 919 O O . ASN A 1 121 ? 12.105 -7.058 5.744 1.00 82.25 121 ASN A O 1
ATOM 923 N N . LEU A 1 122 ? 11.632 -5.380 4.343 1.00 87.88 122 LEU A N 1
ATOM 924 C CA . LEU A 1 122 ? 10.380 -5.027 5.005 1.00 87.88 122 LEU A CA 1
ATOM 925 C C . LEU A 1 122 ? 9.342 -6.153 4.895 1.00 87.88 122 LEU A C 1
ATOM 927 O O . LEU A 1 122 ? 8.612 -6.406 5.854 1.00 87.88 122 LEU A O 1
ATOM 931 N N . GLY A 1 123 ? 9.305 -6.857 3.760 1.00 89.12 123 GLY A N 1
ATOM 932 C CA . GLY A 1 123 ? 8.518 -8.075 3.589 1.00 89.12 123 GLY A CA 1
ATOM 933 C C . GLY A 1 123 ? 8.915 -9.170 4.582 1.00 89.12 123 GLY A C 1
ATOM 934 O O . GLY A 1 123 ? 8.045 -9.740 5.236 1.00 89.12 123 GLY A O 1
ATOM 935 N N . VAL A 1 124 ? 10.218 -9.396 4.782 1.00 85.62 124 VAL A N 1
ATOM 936 C CA . VAL A 1 124 ? 10.733 -10.342 5.788 1.00 85.62 124 VAL A CA 1
ATOM 937 C C . VAL A 1 124 ? 10.334 -9.922 7.205 1.00 85.62 124 VAL A C 1
ATOM 939 O O . VAL A 1 124 ? 9.852 -10.762 7.963 1.00 85.62 124 VAL A O 1
ATOM 942 N N . CYS A 1 125 ? 10.450 -8.636 7.556 1.00 84.56 125 CYS A N 1
ATOM 943 C CA . CYS A 1 125 ? 10.038 -8.138 8.872 1.00 84.56 125 CYS A CA 1
ATOM 944 C C . CYS A 1 125 ? 8.556 -8.425 9.158 1.00 84.56 125 CYS A C 1
ATOM 946 O O . CYS A 1 125 ? 8.217 -8.871 10.253 1.00 84.56 125 CYS A O 1
ATOM 948 N N . TYR A 1 126 ? 7.676 -8.219 8.173 1.00 87.31 126 TYR A N 1
ATOM 949 C CA . TYR A 1 126 ? 6.255 -8.548 8.301 1.00 87.31 126 TYR A CA 1
ATOM 950 C C . TYR A 1 126 ? 5.987 -10.054 8.338 1.00 87.31 126 TYR A C 1
ATOM 952 O O . TYR A 1 126 ? 5.110 -10.487 9.080 1.00 87.31 126 TYR A O 1
ATOM 960 N N . LEU A 1 127 ? 6.742 -10.862 7.591 1.00 84.19 127 LEU A N 1
ATOM 961 C CA . LEU A 1 127 ? 6.587 -12.317 7.601 1.00 84.19 127 LEU A CA 1
ATOM 962 C C . LEU A 1 127 ? 7.002 -12.920 8.950 1.00 84.19 127 LEU A C 1
ATOM 964 O O . LEU A 1 127 ? 6.339 -13.818 9.460 1.00 84.19 127 LEU A O 1
ATOM 968 N N . ALA A 1 128 ? 8.093 -12.416 9.530 1.00 79.50 128 ALA A N 1
ATOM 969 C CA . ALA A 1 128 ? 8.676 -12.920 10.770 1.00 79.50 128 ALA A CA 1
ATOM 970 C C . ALA A 1 128 ? 8.145 -12.227 12.039 1.00 79.50 128 ALA A C 1
ATOM 972 O O . ALA A 1 128 ? 8.430 -12.686 13.144 1.00 79.50 128 ALA A O 1
ATOM 973 N N . GLY A 1 129 ? 7.413 -11.116 11.904 1.00 81.50 129 GLY A N 1
ATOM 974 C CA . GLY A 1 129 ? 6.983 -10.292 13.038 1.00 81.50 129 GLY A CA 1
ATOM 975 C C . GLY A 1 129 ? 8.138 -9.584 13.764 1.00 81.50 129 GLY A C 1
ATOM 976 O O . GLY A 1 129 ? 8.076 -9.384 14.977 1.00 81.50 129 GLY A O 1
ATOM 977 N N . GLN A 1 130 ? 9.212 -9.238 13.047 1.00 80.31 130 GLN A N 1
ATOM 978 C CA . GLN A 1 130 ? 10.395 -8.560 13.598 1.00 80.31 130 GLN A CA 1
ATOM 979 C C . GLN A 1 130 ? 10.204 -7.046 13.548 1.00 80.31 130 GLN A C 1
ATOM 981 O O . GLN A 1 130 ? 9.979 -6.483 12.477 1.00 80.31 130 GLN A O 1
ATOM 986 N N . GLY A 1 131 ? 10.240 -6.375 14.701 1.00 77.88 131 GLY A N 1
ATOM 987 C CA . GLY A 1 131 ? 9.995 -4.927 14.806 1.00 77.88 131 GLY A CA 1
ATOM 988 C C . GLY A 1 131 ? 8.573 -4.448 14.449 1.00 77.88 131 GLY A C 1
ATOM 989 O O . GLY A 1 131 ? 8.221 -3.301 14.730 1.00 77.88 131 GLY A O 1
ATOM 990 N N . VAL A 1 132 ? 7.727 -5.308 13.878 1.00 87.44 132 VAL A N 1
ATOM 991 C CA . VAL A 1 132 ? 6.312 -5.081 13.539 1.00 87.44 132 VAL A CA 1
ATOM 992 C C . VAL A 1 132 ? 5.487 -6.328 13.830 1.00 87.44 132 VAL A C 1
ATOM 994 O O . VAL A 1 132 ? 6.027 -7.420 13.941 1.00 87.44 132 VAL A O 1
ATOM 997 N N . GLY A 1 133 ? 4.165 -6.181 13.952 1.00 85.25 133 GLY A N 1
ATOM 998 C CA . GLY A 1 133 ? 3.279 -7.342 14.043 1.00 85.25 133 GLY A CA 1
ATOM 999 C C . GLY A 1 133 ? 3.379 -8.210 12.787 1.00 85.25 133 GLY A C 1
ATOM 1000 O O . GLY A 1 133 ? 3.456 -7.673 11.680 1.00 85.25 133 GLY A O 1
ATOM 1001 N N . GLN A 1 134 ? 3.373 -9.531 12.977 1.00 88.94 134 GLN A N 1
ATOM 1002 C CA . GLN A 1 134 ? 3.363 -10.489 11.876 1.00 88.94 134 GLN A CA 1
ATOM 1003 C C . GLN A 1 134 ? 2.130 -10.257 10.991 1.00 88.94 134 GLN A C 1
ATOM 1005 O O . GLN A 1 134 ? 1.008 -10.157 11.489 1.00 88.94 134 GLN A O 1
ATOM 1010 N N . ASP A 1 135 ? 2.351 -10.144 9.686 1.00 87.50 135 ASP A N 1
ATOM 1011 C CA . ASP A 1 135 ? 1.326 -9.848 8.689 1.00 87.50 135 ASP A CA 1
ATOM 1012 C C . ASP A 1 135 ? 1.774 -10.417 7.337 1.00 87.50 135 ASP A C 1
ATOM 1014 O O . ASP A 1 135 ? 2.491 -9.777 6.564 1.00 87.50 135 ASP A O 1
ATOM 1018 N N . GLU A 1 136 ? 1.379 -11.659 7.063 1.00 83.69 136 GLU A N 1
ATOM 1019 C CA . GLU A 1 136 ? 1.781 -12.368 5.845 1.00 83.69 136 GLU A CA 1
ATOM 1020 C C . GLU A 1 136 ? 1.275 -11.661 4.578 1.00 83.69 136 GLU A C 1
ATOM 1022 O O . GLU A 1 136 ? 1.959 -11.662 3.555 1.00 83.69 136 GLU A O 1
ATOM 1027 N N . ALA A 1 137 ? 0.113 -11.000 4.641 1.00 89.19 137 ALA A N 1
ATOM 1028 C CA . ALA A 1 137 ? -0.448 -10.271 3.507 1.00 89.19 137 ALA A CA 1
ATOM 1029 C C . ALA A 1 137 ? 0.402 -9.047 3.156 1.00 89.19 137 ALA A C 1
ATOM 1031 O O . ALA A 1 137 ? 0.744 -8.833 1.990 1.00 89.19 137 ALA A O 1
ATOM 1032 N N . LYS A 1 138 ? 0.825 -8.271 4.162 1.00 88.44 138 LYS A N 1
ATOM 1033 C CA . LYS A 1 138 ? 1.795 -7.192 3.939 1.00 88.44 138 LYS A CA 1
ATOM 1034 C C . LYS A 1 138 ? 3.140 -7.727 3.472 1.00 88.44 138 LYS A C 1
ATOM 1036 O O . LYS A 1 138 ? 3.744 -7.107 2.599 1.00 88.44 138 LYS A O 1
ATOM 1041 N N . ALA A 1 139 ? 3.600 -8.859 4.002 1.00 88.31 139 ALA A N 1
ATOM 1042 C CA . ALA A 1 139 ? 4.836 -9.482 3.542 1.00 88.31 139 ALA A CA 1
ATOM 1043 C C . ALA A 1 139 ? 4.784 -9.787 2.039 1.00 88.31 139 ALA A C 1
ATOM 1045 O O . ALA A 1 139 ? 5.649 -9.337 1.290 1.00 88.31 139 ALA A O 1
ATOM 1046 N N . ALA A 1 140 ? 3.720 -10.450 1.579 1.00 88.75 140 ALA A N 1
ATOM 1047 C CA . ALA A 1 140 ? 3.533 -10.781 0.172 1.00 88.75 140 ALA A CA 1
ATOM 1048 C C . ALA A 1 140 ? 3.394 -9.537 -0.726 1.00 88.75 140 ALA A C 1
ATOM 1050 O O . ALA A 1 140 ? 3.917 -9.524 -1.841 1.00 88.75 140 ALA A O 1
ATOM 1051 N N . GLN A 1 141 ? 2.748 -8.467 -0.249 1.00 93.06 141 GLN A N 1
ATOM 1052 C CA . GLN A 1 141 ? 2.690 -7.188 -0.970 1.00 93.06 141 GLN A CA 1
ATOM 1053 C C . GLN A 1 141 ? 4.080 -6.568 -1.156 1.00 93.06 141 GLN A C 1
ATOM 1055 O O . GLN A 1 141 ? 4.410 -6.098 -2.245 1.00 93.06 141 GLN A O 1
ATOM 1060 N N . TRP A 1 142 ? 4.906 -6.570 -0.111 1.00 89.25 142 TRP A N 1
ATOM 1061 C CA . TRP A 1 142 ? 6.265 -6.038 -0.181 1.00 89.25 142 TRP A CA 1
ATOM 1062 C C . TRP A 1 142 ? 7.193 -6.907 -1.031 1.00 89.25 142 TRP A C 1
ATOM 1064 O O . TRP A 1 142 ? 7.942 -6.367 -1.846 1.00 89.25 142 TRP A O 1
ATOM 1074 N N . PHE A 1 143 ? 7.083 -8.235 -0.927 1.00 90.56 143 PHE A N 1
ATOM 1075 C CA . PHE A 1 143 ? 7.778 -9.149 -1.831 1.00 90.56 143 PHE A CA 1
ATOM 1076 C C . PHE A 1 143 ? 7.377 -8.918 -3.282 1.00 90.56 143 PHE A C 1
ATOM 1078 O O . PHE A 1 143 ? 8.252 -8.928 -4.136 1.00 90.56 143 PHE A O 1
ATOM 1085 N N . ARG A 1 144 ? 6.101 -8.631 -3.570 1.00 94.81 144 ARG A N 1
ATOM 1086 C CA . ARG A 1 144 ? 5.654 -8.305 -4.930 1.00 94.81 144 ARG A CA 1
ATOM 1087 C C . ARG A 1 144 ? 6.314 -7.065 -5.496 1.00 94.81 144 ARG A C 1
ATOM 1089 O O . ARG A 1 144 ? 6.894 -7.145 -6.568 1.00 94.81 144 ARG A O 1
ATOM 1096 N N . LYS A 1 145 ? 6.324 -5.965 -4.743 1.00 89.81 145 LYS A N 1
ATOM 1097 C CA . LYS A 1 145 ? 6.984 -4.729 -5.188 1.00 89.81 145 LYS A CA 1
ATOM 1098 C C . LYS A 1 145 ? 8.470 -4.936 -5.505 1.00 89.81 145 LYS A C 1
ATOM 1100 O O . LYS A 1 145 ? 8.964 -4.389 -6.485 1.00 89.81 145 LYS A O 1
ATOM 1105 N N . ALA A 1 146 ? 9.171 -5.743 -4.705 1.00 85.00 146 ALA A N 1
ATOM 1106 C CA . ALA A 1 146 ? 10.565 -6.090 -4.972 1.00 85.00 146 ALA A CA 1
ATOM 1107 C C . ALA A 1 146 ? 10.703 -7.057 -6.164 1.00 85.00 146 ALA A C 1
ATOM 1109 O O . ALA A 1 146 ? 11.603 -6.911 -6.987 1.00 85.00 146 ALA A O 1
ATOM 1110 N N . ALA A 1 147 ? 9.804 -8.035 -6.277 1.00 85.56 147 ALA A N 1
ATOM 1111 C CA . ALA A 1 147 ? 9.794 -9.043 -7.333 1.00 85.56 147 ALA A CA 1
ATOM 1112 C C . ALA A 1 147 ? 9.517 -8.458 -8.728 1.00 85.56 147 ALA A C 1
ATOM 1114 O O . ALA A 1 147 ? 10.103 -8.921 -9.710 1.00 85.56 147 ALA A O 1
ATOM 1115 N N . ASP A 1 148 ? 8.662 -7.435 -8.800 1.00 88.81 148 ASP A N 1
ATOM 1116 C CA . ASP A 1 148 ? 8.365 -6.665 -10.013 1.00 88.81 148 ASP A CA 1
ATOM 1117 C C . ASP A 1 148 ? 9.578 -5.849 -10.490 1.00 88.81 148 ASP A C 1
ATOM 1119 O O . ASP A 1 148 ? 9.690 -5.543 -11.672 1.00 88.81 148 ASP A O 1
ATOM 1123 N N . GLN A 1 149 ? 10.525 -5.564 -9.590 1.00 81.81 149 GLN A N 1
ATOM 1124 C CA . GLN A 1 149 ? 11.829 -4.956 -9.886 1.00 81.81 149 GLN A CA 1
ATOM 1125 C C . GLN A 1 149 ? 12.935 -6.001 -10.098 1.00 81.81 149 GLN A C 1
ATOM 1127 O O . GLN A 1 149 ? 14.112 -5.728 -9.884 1.00 81.81 149 GLN A O 1
ATOM 1132 N N . GLU A 1 150 ? 12.552 -7.224 -10.463 1.00 86.31 150 GLU A N 1
ATOM 1133 C CA . GLU A 1 150 ? 13.461 -8.330 -10.779 1.00 86.31 150 GLU A CA 1
ATOM 1134 C C . GLU A 1 150 ? 14.329 -8.840 -9.613 1.00 86.31 150 GLU A C 1
ATOM 1136 O O . GLU A 1 150 ? 15.257 -9.624 -9.822 1.00 86.31 150 GLU A O 1
ATOM 1141 N N . HIS A 1 151 ? 13.993 -8.488 -8.364 1.00 81.75 151 HIS A N 1
ATOM 1142 C CA . HIS A 1 151 ? 14.717 -8.971 -7.187 1.00 81.75 151 HIS A CA 1
ATOM 1143 C C . HIS A 1 151 ? 14.492 -10.481 -6.982 1.00 81.75 151 HIS A C 1
ATOM 1145 O O . HIS A 1 151 ? 13.459 -10.906 -6.451 1.00 81.75 151 HIS A O 1
ATOM 1151 N N . ALA A 1 152 ? 15.474 -11.298 -7.372 1.00 82.19 152 ALA A N 1
ATOM 1152 C CA . ALA A 1 152 ? 15.353 -12.756 -7.484 1.00 82.19 152 ALA A CA 1
ATOM 1153 C C . ALA A 1 152 ? 14.892 -13.445 -6.184 1.00 82.19 152 ALA A C 1
ATOM 1155 O O . ALA A 1 152 ? 13.967 -14.258 -6.196 1.00 82.19 152 ALA A O 1
ATOM 1156 N N . THR A 1 153 ? 15.445 -13.060 -5.029 1.00 83.31 153 THR A N 1
ATOM 1157 C CA . THR A 1 153 ? 15.035 -13.617 -3.725 1.00 83.31 153 THR A CA 1
ATOM 1158 C C . THR A 1 153 ? 13.594 -13.249 -3.367 1.00 83.31 153 THR A C 1
ATOM 1160 O O . THR A 1 153 ? 12.873 -14.042 -2.765 1.00 83.31 153 THR A O 1
ATOM 1163 N N . ALA A 1 154 ? 13.132 -12.063 -3.779 1.00 86.81 154 ALA A N 1
ATOM 1164 C CA . ALA A 1 154 ? 11.759 -11.636 -3.523 1.00 86.81 154 ALA A CA 1
ATOM 1165 C C . ALA A 1 154 ? 10.776 -12.359 -4.448 1.00 86.81 154 ALA A C 1
ATOM 1167 O O . ALA A 1 154 ? 9.707 -12.759 -3.998 1.00 86.81 154 ALA A O 1
ATOM 1168 N N . GLN A 1 155 ? 11.160 -12.590 -5.708 1.00 89.31 155 GLN A N 1
ATOM 1169 C CA . GLN A 1 155 ? 10.412 -13.436 -6.638 1.00 89.31 155 GLN A CA 1
ATOM 1170 C C . GLN A 1 155 ? 10.270 -14.864 -6.091 1.00 89.31 155 GLN A C 1
ATOM 1172 O O . GLN A 1 155 ? 9.168 -15.408 -6.092 1.00 89.31 155 GLN A O 1
ATOM 1177 N N . SER A 1 156 ? 11.347 -15.449 -5.556 1.00 86.94 156 SER A N 1
ATOM 1178 C CA . SER A 1 156 ? 11.305 -16.779 -4.936 1.00 86.94 156 SER A CA 1
ATOM 1179 C C . SER A 1 156 ? 10.371 -16.813 -3.718 1.00 86.94 156 SER A C 1
ATOM 1181 O O . SER A 1 156 ? 9.478 -17.658 -3.643 1.00 86.94 156 SER A O 1
ATOM 1183 N N . ASN A 1 157 ? 10.481 -15.841 -2.806 1.00 87.62 157 ASN A N 1
ATOM 1184 C CA . ASN A 1 157 ? 9.602 -15.765 -1.634 1.00 87.62 157 ASN A CA 1
ATOM 1185 C C . ASN A 1 157 ? 8.138 -15.516 -2.009 1.00 87.62 157 ASN A C 1
ATOM 1187 O O . ASN A 1 157 ? 7.246 -16.106 -1.406 1.00 87.62 157 ASN A O 1
ATOM 1191 N N . LEU A 1 158 ? 7.870 -14.699 -3.029 1.00 92.56 158 LEU A N 1
ATOM 1192 C CA . LEU A 1 158 ? 6.514 -14.498 -3.528 1.00 92.56 158 LEU A CA 1
ATOM 1193 C C . LEU A 1 158 ? 5.942 -15.781 -4.145 1.00 92.56 158 LEU A C 1
ATOM 1195 O O . LEU A 1 158 ? 4.776 -16.102 -3.915 1.00 92.56 158 LEU A O 1
ATOM 1199 N N . GLY A 1 159 ? 6.763 -16.538 -4.878 1.00 89.56 159 GLY A N 1
ATOM 1200 C CA . GLY A 1 159 ? 6.395 -17.864 -5.367 1.00 89.56 159 GLY A CA 1
ATOM 1201 C C . GLY A 1 159 ? 6.023 -18.806 -4.222 1.00 89.56 159 GLY A C 1
ATOM 1202 O O . GLY A 1 159 ? 4.997 -19.479 -4.277 1.00 89.56 159 GLY A O 1
ATOM 1203 N N . PHE A 1 160 ? 6.789 -18.787 -3.130 1.00 86.56 160 PHE A N 1
ATOM 1204 C CA . PHE A 1 160 ? 6.490 -19.572 -1.932 1.00 86.56 160 PHE A CA 1
ATOM 1205 C C . PHE A 1 160 ? 5.191 -19.132 -1.241 1.00 86.56 160 PHE A C 1
ATOM 1207 O O . PHE A 1 160 ? 4.406 -19.986 -0.816 1.00 86.56 160 PHE A O 1
ATOM 1214 N N . CYS A 1 161 ? 4.929 -17.822 -1.175 1.00 87.75 161 CYS A N 1
ATOM 1215 C CA . CYS A 1 161 ? 3.673 -17.275 -0.666 1.00 87.75 161 CYS A CA 1
ATOM 1216 C C . CYS A 1 161 ? 2.472 -17.814 -1.455 1.00 87.75 161 CYS A C 1
ATOM 1218 O O . CYS A 1 161 ? 1.526 -18.318 -0.854 1.00 87.75 161 CYS A O 1
ATOM 1220 N N . PHE A 1 162 ? 2.532 -17.790 -2.788 1.00 87.69 162 PHE A N 1
ATOM 1221 C CA . PHE A 1 162 ? 1.486 -18.353 -3.645 1.00 87.69 162 PHE A CA 1
ATOM 1222 C C . PHE A 1 162 ? 1.355 -19.872 -3.519 1.00 87.69 162 PHE A C 1
ATOM 1224 O O . PHE A 1 162 ? 0.239 -20.385 -3.476 1.00 87.69 162 PHE A O 1
ATOM 1231 N N . LEU A 1 163 ? 2.468 -20.599 -3.400 1.00 84.56 163 LEU A N 1
ATOM 1232 C CA . LEU A 1 163 ? 2.446 -22.057 -3.285 1.00 84.56 163 LEU A CA 1
ATOM 1233 C C . LEU A 1 163 ? 1.732 -22.517 -2.008 1.00 84.56 163 LEU A C 1
ATOM 1235 O O . LEU A 1 163 ? 1.017 -23.516 -2.028 1.00 84.56 163 LEU A O 1
ATOM 1239 N N . ASN A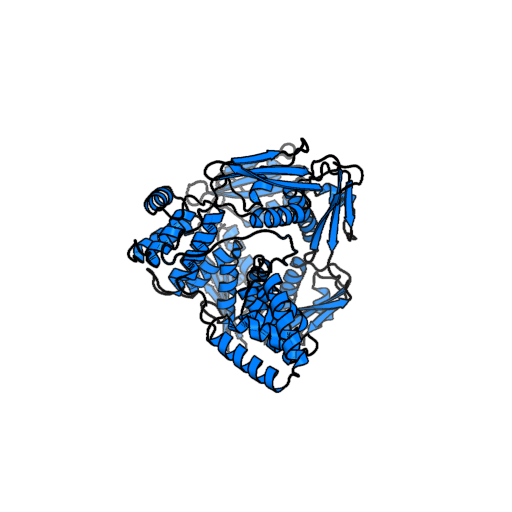 1 164 ? 1.914 -21.789 -0.905 1.00 81.00 164 ASN A N 1
ATOM 1240 C CA . ASN A 1 164 ? 1.384 -22.165 0.408 1.00 81.00 164 ASN A CA 1
ATOM 1241 C C . ASN A 1 164 ? 0.141 -21.370 0.829 1.00 81.00 164 ASN A C 1
ATOM 1243 O O . ASN A 1 164 ? -0.454 -21.685 1.857 1.00 81.00 164 ASN A O 1
ATOM 1247 N N . GLY A 1 165 ? -0.258 -20.359 0.056 1.00 84.56 165 GLY A N 1
ATOM 1248 C CA . GLY A 1 165 ? -1.335 -19.445 0.431 1.00 84.56 165 GLY A CA 1
ATOM 1249 C C . GLY A 1 165 ? -0.980 -18.526 1.607 1.00 84.56 165 GLY A C 1
ATOM 1250 O O . GLY A 1 165 ? -1.854 -18.174 2.394 1.00 84.56 165 GLY A O 1
ATOM 1251 N N . GLN A 1 166 ? 0.299 -18.170 1.772 1.00 82.38 166 GLN A N 1
ATOM 1252 C CA . GLN A 1 166 ? 0.752 -17.277 2.845 1.00 82.38 166 GLN A CA 1
ATOM 1253 C C . GLN A 1 166 ? 0.596 -15.821 2.416 1.00 82.38 166 GLN A C 1
ATOM 1255 O O . GLN A 1 166 ? 1.335 -15.334 1.558 1.00 82.38 166 GLN A O 1
ATOM 1260 N N . GLY A 1 167 ? -0.385 -15.127 2.992 1.00 79.00 167 GLY A N 1
ATOM 1261 C CA . GLY A 1 167 ? -0.661 -13.720 2.687 1.00 79.00 167 GLY A CA 1
ATOM 1262 C C . GLY A 1 167 ? -1.252 -13.434 1.301 1.00 79.00 167 GLY A C 1
ATOM 1263 O O . GLY A 1 167 ? -1.589 -12.290 1.002 1.00 79.00 167 GLY A O 1
ATOM 1264 N N . VAL A 1 168 ? -1.396 -14.455 0.459 1.00 85.44 168 VAL A N 1
ATOM 1265 C CA . VAL A 1 168 ? -2.053 -14.428 -0.855 1.00 85.44 168 VAL A CA 1
ATOM 1266 C C . VAL A 1 168 ? -2.891 -15.691 -1.007 1.00 85.44 168 VAL A C 1
ATOM 1268 O O . VAL A 1 168 ? -2.646 -16.682 -0.323 1.00 85.44 168 VAL A O 1
ATOM 1271 N N . GLY A 1 169 ? -3.867 -15.683 -1.917 1.00 86.31 169 GLY A N 1
ATOM 1272 C CA . GLY A 1 169 ? -4.586 -16.905 -2.273 1.00 86.31 169 GLY A CA 1
ATOM 1273 C C . GLY A 1 169 ? -3.617 -17.973 -2.780 1.00 86.31 169 GLY A C 1
ATOM 1274 O O . GLY A 1 169 ? -2.690 -17.662 -3.530 1.00 86.31 169 GLY A O 1
ATOM 1275 N N . LYS A 1 170 ? -3.820 -19.225 -2.356 1.00 88.06 170 LYS A N 1
ATOM 1276 C CA . LYS A 1 170 ? -3.006 -20.341 -2.835 1.00 88.06 170 LYS A CA 1
ATOM 1277 C C . LYS A 1 170 ? -3.197 -20.494 -4.348 1.00 88.06 170 LYS A C 1
ATOM 1279 O O . LYS A 1 170 ? -4.303 -20.784 -4.796 1.00 88.06 170 LYS A O 1
ATOM 1284 N N . ASP A 1 171 ? -2.120 -20.341 -5.107 1.00 82.69 171 ASP A N 1
ATOM 1285 C CA . ASP A 1 171 ? -2.094 -20.495 -6.560 1.00 82.69 171 ASP 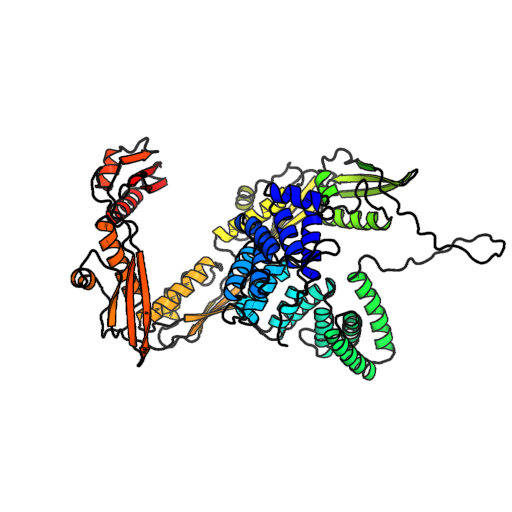A CA 1
ATOM 1286 C C . ASP A 1 171 ? -0.759 -21.115 -6.983 1.00 82.69 171 ASP A C 1
ATOM 1288 O O . ASP A 1 171 ? 0.283 -20.464 -7.057 1.00 82.69 171 ASP A O 1
ATOM 1292 N N . GLU A 1 172 ? -0.786 -22.415 -7.252 1.00 76.12 172 GLU A N 1
ATOM 1293 C CA . GLU A 1 172 ? 0.414 -23.164 -7.614 1.00 76.12 172 GLU A CA 1
ATOM 1294 C C . GLU A 1 172 ? 0.926 -22.785 -9.017 1.00 76.12 172 GLU A C 1
ATOM 1296 O O . GLU A 1 172 ? 2.126 -22.862 -9.275 1.00 76.12 172 GLU A O 1
ATOM 1301 N N . VAL A 1 173 ? 0.045 -22.338 -9.922 1.00 81.38 173 VAL A N 1
ATOM 1302 C CA . VAL A 1 173 ? 0.426 -21.905 -11.277 1.00 81.38 173 VAL A CA 1
ATOM 1303 C C . VAL A 1 173 ? 1.165 -20.574 -11.200 1.00 81.38 173 VAL A C 1
ATOM 1305 O O . VAL A 1 173 ? 2.207 -20.396 -11.834 1.00 81.38 173 VAL A O 1
ATOM 1308 N N . GLU A 1 174 ? 0.651 -19.643 -10.403 1.00 82.25 174 GLU A N 1
ATOM 1309 C CA . GLU A 1 174 ? 1.293 -18.353 -10.179 1.00 82.25 174 GLU A CA 1
ATOM 1310 C C . GLU A 1 174 ? 2.618 -18.517 -9.423 1.00 82.25 174 GLU A C 1
ATOM 1312 O O . GLU A 1 174 ? 3.622 -17.917 -9.812 1.00 82.25 174 GLU A O 1
ATOM 1317 N N . ALA A 1 175 ? 2.676 -19.414 -8.432 1.00 84.06 175 ALA A N 1
ATOM 1318 C CA . ALA A 1 175 ? 3.916 -19.774 -7.745 1.00 84.06 175 ALA A CA 1
ATOM 1319 C C . ALA A 1 175 ? 5.020 -20.202 -8.723 1.00 84.06 175 ALA A C 1
ATOM 1321 O O . ALA A 1 175 ? 6.140 -19.688 -8.680 1.00 84.06 175 ALA A O 1
ATOM 1322 N N . VAL A 1 176 ? 4.683 -21.089 -9.661 1.00 81.88 176 VAL A N 1
ATOM 1323 C CA . VAL A 1 176 ? 5.604 -21.572 -10.695 1.00 81.88 176 VAL A CA 1
ATOM 1324 C C . VAL A 1 176 ? 6.090 -20.447 -11.606 1.00 81.88 176 VAL A C 1
ATOM 1326 O O . VAL A 1 176 ? 7.267 -20.436 -11.973 1.00 81.88 176 VAL A O 1
ATOM 1329 N N . LYS A 1 177 ? 5.233 -19.484 -11.976 1.00 88.62 177 LYS A N 1
ATOM 1330 C CA . LYS A 1 177 ? 5.668 -18.328 -12.782 1.00 88.62 177 LYS A CA 1
ATOM 1331 C C . LYS A 1 177 ? 6.736 -17.520 -12.049 1.00 88.62 177 LYS A C 1
ATOM 1333 O O . LYS A 1 177 ? 7.741 -17.153 -12.660 1.00 88.62 177 LYS A O 1
ATOM 1338 N N . TRP A 1 178 ? 6.542 -17.275 -10.756 1.00 86.94 178 TRP A N 1
ATOM 1339 C CA . TRP A 1 178 ? 7.495 -16.531 -9.935 1.00 86.94 178 TRP A CA 1
ATOM 1340 C C . TRP A 1 178 ? 8.794 -17.296 -9.704 1.00 86.94 178 TRP A C 1
ATOM 1342 O O . TRP A 1 178 ? 9.866 -16.721 -9.894 1.00 86.94 178 TRP A O 1
ATOM 1352 N N . PHE A 1 179 ? 8.726 -18.599 -9.416 1.00 86.31 179 PHE A N 1
ATOM 1353 C CA . PHE A 1 179 ? 9.933 -19.419 -9.320 1.00 86.31 179 PHE A CA 1
ATOM 1354 C C . PHE A 1 179 ? 10.697 -19.474 -10.648 1.00 86.31 179 PHE A C 1
ATOM 1356 O O . PHE A 1 179 ? 11.918 -19.389 -10.642 1.00 86.31 179 PHE A O 1
ATOM 1363 N N . ARG A 1 180 ? 10.010 -19.537 -11.798 1.00 86.75 180 ARG A N 1
ATOM 1364 C CA . ARG A 1 180 ? 10.658 -19.500 -13.122 1.00 86.75 180 ARG A CA 1
ATOM 1365 C C . ARG A 1 180 ? 11.408 -18.196 -13.369 1.00 86.75 180 ARG A C 1
ATOM 1367 O O . ARG A 1 180 ? 12.525 -18.247 -13.870 1.00 86.75 180 ARG A O 1
ATOM 1374 N N . LYS A 1 181 ? 10.819 -17.049 -13.020 1.00 86.19 181 LYS A N 1
ATOM 1375 C CA . LYS A 1 181 ? 11.502 -15.749 -13.116 1.00 86.19 181 LYS A CA 1
ATOM 1376 C C . LYS A 1 181 ? 12.746 -15.712 -12.222 1.00 86.19 181 LYS A C 1
ATOM 1378 O O . LYS A 1 181 ? 13.831 -15.419 -12.708 1.00 86.19 181 LYS A O 1
ATOM 1383 N N . ALA A 1 182 ? 12.603 -16.119 -10.961 1.00 84.50 182 ALA A N 1
ATOM 1384 C CA . ALA A 1 182 ? 13.702 -16.133 -10.000 1.00 84.50 182 ALA A CA 1
ATOM 1385 C C . ALA A 1 182 ? 14.840 -17.080 -10.415 1.00 84.50 182 ALA A C 1
ATOM 1387 O O . ALA A 1 182 ? 16.007 -16.715 -10.322 1.00 84.50 182 ALA A O 1
ATOM 1388 N N . ALA A 1 183 ? 14.506 -18.274 -10.911 1.00 83.88 183 ALA A N 1
ATOM 1389 C CA . ALA A 1 183 ? 15.475 -19.262 -11.378 1.00 83.88 183 ALA A CA 1
ATOM 1390 C C . ALA A 1 183 ? 16.245 -18.780 -12.616 1.00 83.88 183 ALA A C 1
ATOM 1392 O O . ALA A 1 183 ? 17.440 -19.049 -12.725 1.00 83.88 183 ALA A O 1
ATOM 1393 N N . LYS A 1 184 ? 15.584 -18.034 -13.517 1.00 82.50 184 LYS A N 1
ATOM 1394 C CA . LYS A 1 184 ? 16.242 -17.383 -14.662 1.00 82.50 184 LYS A CA 1
ATOM 1395 C C . LYS A 1 184 ? 17.224 -16.296 -14.238 1.00 82.50 184 LYS A C 1
ATOM 1397 O O . LYS A 1 184 ? 18.261 -16.147 -14.868 1.00 82.50 184 LYS A O 1
ATOM 1402 N N . ASN A 1 185 ? 16.931 -15.616 -13.135 1.00 74.12 185 ASN A N 1
ATOM 1403 C CA . ASN A 1 185 ? 17.816 -14.630 -12.519 1.00 74.12 185 ASN A CA 1
ATOM 1404 C C . ASN A 1 185 ? 18.843 -15.267 -11.558 1.00 74.12 185 ASN A C 1
ATOM 1406 O O . ASN A 1 185 ? 19.401 -14.571 -10.713 1.00 74.12 185 ASN A O 1
ATOM 1410 N N . GLY A 1 186 ? 19.074 -16.582 -11.660 1.00 76.25 186 GLY A N 1
ATOM 1411 C CA . GLY A 1 186 ? 20.119 -17.290 -10.918 1.00 76.25 186 GLY A CA 1
ATOM 1412 C C . GLY A 1 186 ? 19.762 -17.702 -9.489 1.00 76.25 186 GLY A C 1
ATOM 1413 O O . GLY A 1 186 ? 20.638 -18.168 -8.780 1.00 76.25 186 GLY A O 1
ATOM 1414 N N . SER A 1 187 ? 18.507 -17.571 -9.035 1.00 83.50 187 SER A N 1
ATOM 1415 C CA . SER A 1 187 ? 18.137 -18.003 -7.677 1.00 83.50 187 SER A CA 1
ATOM 1416 C C . SER A 1 187 ? 18.089 -19.528 -7.558 1.00 83.50 187 SER A C 1
ATOM 1418 O O . SER A 1 187 ? 17.156 -20.174 -8.041 1.00 83.50 187 SER A O 1
ATOM 1420 N N . GLU A 1 188 ? 19.032 -20.099 -6.821 1.00 86.56 188 GLU A N 1
ATOM 1421 C CA . GLU A 1 188 ? 19.181 -21.543 -6.615 1.00 86.56 188 GLU A CA 1
ATOM 1422 C C . GLU A 1 188 ? 18.026 -22.104 -5.777 1.00 86.56 188 GLU A C 1
ATOM 1424 O O . GLU A 1 188 ? 17.484 -23.174 -6.058 1.00 86.56 188 GLU A O 1
ATOM 1429 N N . GLN A 1 189 ? 17.540 -21.324 -4.806 1.00 85.62 189 GLN A N 1
ATOM 1430 C CA . GLN A 1 189 ? 16.334 -21.663 -4.047 1.00 85.62 189 GLN A CA 1
ATOM 1431 C C . GLN A 1 189 ? 15.103 -21.792 -4.957 1.00 85.62 189 GLN A C 1
ATOM 1433 O O . GLN A 1 189 ? 14.259 -22.668 -4.752 1.00 85.62 189 GLN A O 1
ATOM 1438 N N . ALA A 1 190 ? 14.977 -20.923 -5.964 1.00 87.69 190 ALA A N 1
ATOM 1439 C CA . ALA A 1 190 ? 13.878 -20.995 -6.917 1.00 87.69 190 ALA A CA 1
ATOM 1440 C C . ALA A 1 190 ? 14.034 -22.167 -7.894 1.00 87.69 190 ALA A C 1
ATOM 1442 O O . ALA A 1 190 ? 13.035 -22.806 -8.227 1.00 87.69 190 ALA A O 1
ATOM 1443 N N . GLN A 1 191 ? 15.265 -22.488 -8.305 1.00 90.44 191 GLN A N 1
ATOM 1444 C CA . GLN A 1 191 ? 15.567 -23.684 -9.098 1.00 90.44 191 GLN A CA 1
ATOM 1445 C C . GLN A 1 191 ? 15.151 -24.957 -8.342 1.00 90.44 191 GLN A C 1
ATOM 1447 O O . GLN A 1 191 ? 14.416 -25.782 -8.888 1.00 90.44 191 GLN A O 1
ATOM 1452 N N . LEU A 1 192 ? 15.493 -25.073 -7.053 1.00 89.25 192 LEU A N 1
ATOM 1453 C CA . LEU A 1 192 ? 15.052 -26.188 -6.209 1.00 89.25 192 LEU A CA 1
ATOM 1454 C C . LEU A 1 192 ? 13.519 -26.247 -6.091 1.00 89.25 192 LEU A C 1
ATOM 1456 O O . LEU A 1 192 ? 12.918 -27.310 -6.246 1.00 89.25 192 LEU A O 1
ATOM 1460 N N . ASN A 1 193 ? 12.860 -25.108 -5.865 1.00 89.31 193 ASN A N 1
ATOM 1461 C CA . ASN A 1 193 ? 11.400 -25.063 -5.761 1.00 89.31 193 ASN A CA 1
ATOM 1462 C C . ASN A 1 193 ? 10.708 -25.451 -7.082 1.00 89.31 193 ASN A C 1
ATOM 1464 O O . ASN A 1 193 ? 9.705 -26.168 -7.053 1.00 89.31 193 ASN A O 1
ATOM 1468 N N . LEU A 1 194 ? 11.250 -25.060 -8.243 1.00 89.81 194 LEU A N 1
ATOM 1469 C CA . LEU A 1 194 ? 10.771 -25.531 -9.550 1.00 89.81 194 LEU A CA 1
ATOM 1470 C C . LEU A 1 194 ? 10.951 -27.034 -9.718 1.00 89.81 194 LEU A C 1
ATOM 1472 O O . LEU A 1 194 ? 10.039 -27.697 -10.215 1.00 89.81 194 LEU A O 1
ATOM 1476 N N . ALA A 1 195 ? 12.093 -27.575 -9.291 1.00 90.12 195 ALA A N 1
ATOM 1477 C CA . ALA A 1 195 ? 12.346 -29.007 -9.339 1.00 90.12 195 ALA A CA 1
ATOM 1478 C C . ALA A 1 195 ? 11.291 -29.784 -8.539 1.00 90.12 195 ALA A C 1
ATOM 1480 O O . ALA A 1 195 ? 10.695 -30.739 -9.041 1.00 90.12 195 ALA A O 1
ATOM 1481 N N . ILE A 1 196 ? 10.984 -29.312 -7.328 1.00 86.50 196 ILE A N 1
ATOM 1482 C CA . ILE A 1 196 ? 9.940 -29.874 -6.463 1.00 86.50 196 ILE A CA 1
ATOM 1483 C C . ILE A 1 196 ? 8.554 -29.755 -7.118 1.00 86.50 196 ILE A C 1
ATOM 1485 O O . ILE A 1 196 ? 7.771 -30.710 -7.059 1.00 86.50 196 ILE A O 1
ATOM 1489 N N . CYS A 1 197 ? 8.242 -28.626 -7.767 1.00 83.94 197 CYS A N 1
ATOM 1490 C CA . CYS A 1 197 ? 6.970 -28.436 -8.472 1.00 83.94 197 CYS A CA 1
ATOM 1491 C C . CYS A 1 197 ? 6.822 -29.409 -9.650 1.00 83.94 197 CYS A C 1
ATOM 1493 O O . CYS A 1 197 ? 5.781 -30.053 -9.774 1.00 83.94 197 CYS A O 1
ATOM 1495 N N . HIS A 1 198 ? 7.864 -29.588 -10.467 1.00 84.94 198 HIS A N 1
ATOM 1496 C CA . HIS A 1 198 ? 7.875 -30.546 -11.576 1.00 84.94 198 HIS A CA 1
ATOM 1497 C C . HIS A 1 198 ? 7.822 -32.006 -11.106 1.00 84.94 198 HIS A C 1
ATOM 1499 O O . HIS A 1 198 ? 7.162 -32.829 -11.738 1.00 84.94 198 HIS A O 1
ATOM 1505 N N . PHE A 1 199 ? 8.462 -32.337 -9.984 1.00 84.31 199 PHE A N 1
ATOM 1506 C CA . PHE A 1 199 ? 8.425 -33.685 -9.417 1.00 84.31 199 PHE A CA 1
ATOM 1507 C C . PHE A 1 199 ? 7.029 -34.054 -8.891 1.00 84.31 199 PHE A C 1
ATOM 1509 O O . PHE A 1 199 ? 6.505 -35.138 -9.166 1.00 84.31 199 PHE A O 1
ATOM 1516 N N . ASN A 1 200 ? 6.395 -33.130 -8.164 1.00 77.94 200 ASN A N 1
ATOM 1517 C CA . ASN A 1 200 ? 5.103 -33.365 -7.523 1.00 77.94 200 ASN A CA 1
ATOM 1518 C C . ASN A 1 200 ? 3.897 -33.025 -8.413 1.00 77.94 200 ASN A C 1
ATOM 1520 O O . ASN A 1 200 ? 2.801 -33.518 -8.147 1.00 77.94 200 ASN A O 1
ATOM 1524 N N . GLY A 1 201 ? 4.096 -32.266 -9.493 1.00 76.75 201 GLY A N 1
ATOM 1525 C CA . GLY A 1 201 ? 3.027 -31.774 -10.364 1.00 76.75 201 GLY A CA 1
ATOM 1526 C C . GLY A 1 201 ? 2.235 -30.621 -9.739 1.00 76.75 201 GLY A C 1
ATOM 1527 O O . GLY A 1 201 ? 1.018 -30.568 -9.885 1.00 76.75 201 GLY A O 1
ATOM 1528 N N . LEU A 1 202 ? 2.909 -29.741 -8.993 1.00 71.12 202 LEU A N 1
ATOM 1529 C CA . LEU A 1 202 ? 2.292 -28.576 -8.345 1.00 71.12 202 LEU A CA 1
ATOM 1530 C C . LEU A 1 202 ? 2.254 -27.418 -9.344 1.00 71.12 202 LEU A C 1
ATOM 1532 O O . LEU A 1 202 ? 3.304 -26.982 -9.815 1.00 71.12 202 LEU A O 1
ATOM 1536 N N . GLY A 1 203 ? 1.054 -26.971 -9.721 1.00 66.56 203 GLY A N 1
ATOM 1537 C CA . GLY A 1 203 ? 0.860 -25.918 -10.735 1.00 66.56 203 GLY A CA 1
ATOM 1538 C C . GLY A 1 203 ? 1.339 -26.267 -12.154 1.00 66.56 203 GLY A C 1
ATOM 1539 O O . GLY A 1 203 ? 1.279 -25.431 -13.055 1.00 66.56 203 GLY A O 1
ATOM 1540 N N . LEU A 1 204 ? 1.819 -27.495 -12.364 1.00 73.31 204 LEU A N 1
ATOM 1541 C CA . LEU A 1 204 ? 2.442 -28.008 -13.582 1.00 73.31 204 LEU A CA 1
ATOM 1542 C C . LEU A 1 204 ? 2.088 -29.487 -13.771 1.00 73.31 204 LEU A C 1
ATOM 1544 O O . LEU A 1 204 ? 1.736 -30.187 -12.825 1.00 73.31 204 LEU A O 1
ATOM 1548 N N . GLY A 1 205 ? 2.257 -30.000 -14.989 1.00 68.19 205 GLY A N 1
ATOM 1549 C CA . GLY A 1 205 ? 2.325 -31.447 -15.195 1.00 68.19 205 GLY A CA 1
ATOM 1550 C C . GLY A 1 205 ? 3.587 -32.029 -14.552 1.00 68.19 205 GLY A C 1
ATOM 1551 O O . GLY A 1 205 ? 4.634 -31.379 -14.541 1.00 68.19 205 GLY A O 1
ATOM 1552 N N . LYS A 1 206 ? 3.495 -33.262 -14.038 1.00 79.44 206 LYS A N 1
ATOM 1553 C CA . LYS A 1 206 ? 4.680 -33.988 -13.564 1.00 79.44 206 LYS A CA 1
ATOM 1554 C C . LYS A 1 206 ? 5.665 -34.179 -14.712 1.00 79.44 206 LYS A C 1
ATOM 1556 O O . LYS A 1 206 ? 5.298 -34.748 -15.738 1.00 79.44 206 LYS A O 1
ATOM 1561 N N . ASP A 1 207 ? 6.906 -33.759 -14.507 1.00 83.19 207 ASP A N 1
ATOM 1562 C CA . ASP A 1 207 ? 7.983 -33.909 -15.480 1.00 83.19 207 ASP A CA 1
ATOM 1563 C C . ASP A 1 207 ? 9.293 -34.221 -14.752 1.00 83.19 207 ASP A C 1
ATOM 1565 O O . ASP A 1 207 ? 9.919 -33.356 -14.144 1.00 83.19 207 ASP A O 1
ATOM 1569 N N . MET A 1 208 ? 9.697 -35.491 -14.797 1.00 76.81 208 MET A N 1
ATOM 1570 C CA . MET A 1 208 ? 10.909 -35.959 -14.123 1.00 76.81 208 MET A CA 1
ATOM 1571 C C . MET A 1 208 ? 12.191 -35.420 -14.772 1.00 76.81 208 MET A C 1
ATOM 1573 O O . MET A 1 208 ? 13.191 -35.275 -14.078 1.00 76.81 208 MET A O 1
ATOM 1577 N N . VAL A 1 209 ? 12.169 -35.099 -16.073 1.00 85.31 209 VAL A N 1
ATOM 1578 C CA . VAL A 1 209 ? 13.334 -34.577 -16.805 1.00 85.31 209 VAL A CA 1
ATOM 1579 C C . VAL A 1 209 ? 13.581 -33.124 -16.408 1.00 85.31 209 VAL A C 1
ATOM 1581 O O . VAL A 1 209 ? 14.700 -32.779 -16.033 1.00 85.31 209 VAL A O 1
ATOM 1584 N N . LEU A 1 210 ? 12.533 -32.293 -16.406 1.00 87.00 210 LEU A N 1
ATOM 1585 C CA . LEU A 1 210 ? 12.607 -30.914 -15.913 1.00 87.00 210 LEU A CA 1
ATOM 1586 C C . LEU A 1 210 ? 12.907 -30.863 -14.412 1.00 87.00 210 LEU A C 1
ATOM 1588 O O . LEU A 1 210 ? 13.715 -30.040 -13.989 1.00 87.00 210 LEU A O 1
ATOM 1592 N N . ALA A 1 211 ? 12.312 -31.754 -13.611 1.00 88.62 211 ALA A N 1
ATOM 1593 C CA . ALA A 1 211 ? 12.616 -31.840 -12.184 1.00 88.62 211 ALA A CA 1
ATOM 1594 C C . ALA A 1 211 ? 14.098 -32.149 -11.936 1.00 88.62 211 ALA A C 1
ATOM 1596 O O . ALA A 1 211 ? 14.736 -31.485 -11.123 1.00 88.62 211 ALA A O 1
ATOM 1597 N N . HIS A 1 212 ? 14.660 -33.121 -12.661 1.00 93.44 212 HIS A N 1
ATOM 1598 C CA . HIS A 1 212 ? 16.070 -33.497 -12.533 1.00 93.44 212 HIS A CA 1
ATOM 1599 C C . HIS A 1 212 ? 17.002 -32.382 -13.013 1.00 93.44 212 HIS A C 1
ATOM 1601 O O . HIS A 1 212 ? 17.984 -32.081 -12.337 1.00 93.44 212 HIS A O 1
ATOM 1607 N N . ALA A 1 213 ? 16.660 -31.715 -14.119 1.00 91.19 213 ALA A N 1
ATOM 1608 C CA . ALA A 1 213 ? 17.439 -30.600 -14.648 1.00 91.19 213 ALA A CA 1
ATOM 1609 C C . ALA A 1 213 ? 17.505 -29.417 -13.668 1.00 91.19 213 ALA A C 1
ATOM 1611 O O . ALA A 1 213 ? 18.595 -28.959 -13.332 1.00 91.19 213 ALA A O 1
ATOM 1612 N N . TRP A 1 214 ? 16.359 -28.965 -13.149 1.00 91.12 214 TRP A N 1
ATOM 1613 C CA . TRP A 1 214 ? 16.316 -27.866 -12.181 1.00 91.12 214 TRP A CA 1
ATOM 1614 C C . TRP A 1 214 ? 16.950 -28.230 -10.832 1.00 91.12 214 TRP A C 1
ATOM 1616 O O . TRP A 1 214 ? 17.617 -27.386 -10.241 1.00 91.12 214 TRP A O 1
ATOM 1626 N N . ALA A 1 215 ? 16.803 -29.478 -10.364 1.00 90.31 215 ALA A N 1
ATOM 1627 C CA . ALA A 1 215 ? 17.486 -29.944 -9.155 1.00 90.31 215 ALA A CA 1
ATOM 1628 C C . ALA A 1 215 ? 19.007 -29.933 -9.339 1.00 90.31 215 ALA A C 1
ATOM 1630 O O . ALA A 1 215 ? 19.721 -29.535 -8.431 1.00 90.31 215 ALA A O 1
ATOM 1631 N N . SER A 1 216 ? 19.498 -30.318 -10.519 1.00 90.94 216 SER A N 1
ATOM 1632 C CA . SER A 1 216 ? 20.934 -30.323 -10.814 1.00 90.94 216 SER A CA 1
ATOM 1633 C C . SER A 1 216 ? 21.529 -28.913 -10.825 1.00 90.94 216 SER A C 1
ATOM 1635 O O . SER A 1 216 ? 22.630 -28.727 -10.324 1.00 90.94 216 SER A O 1
ATOM 1637 N N . LEU A 1 217 ? 20.801 -27.921 -11.353 1.00 89.75 217 LEU A N 1
ATOM 1638 C CA . LEU A 1 217 ? 21.236 -26.515 -11.345 1.00 89.75 217 LEU A CA 1
ATOM 1639 C C . LEU A 1 217 ? 21.299 -25.933 -9.925 1.00 89.75 217 LEU A C 1
ATOM 1641 O O . LEU A 1 217 ? 22.217 -25.188 -9.603 1.00 89.75 217 LEU A O 1
ATOM 1645 N N . ALA A 1 218 ? 20.371 -26.333 -9.053 1.00 88.69 218 ALA A N 1
ATOM 1646 C CA . ALA A 1 218 ? 20.315 -25.848 -7.675 1.00 88.69 218 ALA A CA 1
ATOM 1647 C C . ALA A 1 218 ? 21.463 -26.361 -6.777 1.00 88.69 218 ALA A C 1
ATOM 1649 O O . ALA A 1 218 ? 21.593 -25.909 -5.638 1.00 88.69 218 ALA A O 1
ATOM 1650 N N . GLU A 1 219 ? 22.282 -27.313 -7.244 1.00 87.94 219 GLU A N 1
ATOM 1651 C CA . GLU A 1 219 ? 23.433 -27.831 -6.487 1.00 87.94 219 GLU A CA 1
ATOM 1652 C C . GLU A 1 219 ? 24.590 -26.838 -6.377 1.00 87.94 219 GLU A C 1
ATOM 1654 O O . GLU A 1 219 ? 25.396 -26.969 -5.455 1.00 87.94 219 GLU A O 1
ATOM 1659 N N . ASP A 1 220 ? 24.642 -25.846 -7.269 1.00 79.56 220 ASP A N 1
ATOM 1660 C CA . ASP A 1 220 ? 25.655 -24.787 -7.252 1.00 79.56 220 ASP A CA 1
ATOM 1661 C C . ASP A 1 220 ? 25.366 -23.709 -6.182 1.00 79.56 220 ASP A C 1
ATOM 1663 O O . ASP A 1 220 ? 26.177 -22.806 -5.978 1.00 79.56 220 ASP A O 1
ATOM 1667 N N . GLY A 1 221 ? 24.231 -23.813 -5.476 1.00 74.69 221 GLY A N 1
ATOM 1668 C CA . GLY A 1 221 ? 23.812 -22.885 -4.423 1.00 74.69 221 GLY A CA 1
ATOM 1669 C C . GLY A 1 221 ? 24.411 -23.153 -3.038 1.00 74.69 221 GLY A C 1
ATOM 1670 O O . GLY A 1 221 ? 25.283 -24.000 -2.842 1.00 74.69 221 GLY A O 1
ATOM 1671 N N . GLU A 1 222 ? 23.907 -22.428 -2.033 1.00 76.50 222 GLU A N 1
ATOM 1672 C CA . GLU A 1 222 ? 24.322 -22.595 -0.633 1.00 76.50 222 GLU A CA 1
ATOM 1673 C C . GLU A 1 222 ? 24.137 -24.039 -0.129 1.00 76.50 222 GLU A C 1
ATOM 1675 O O . GLU A 1 222 ? 23.231 -24.757 -0.556 1.00 76.50 222 GLU A O 1
ATOM 1680 N N . GLU A 1 223 ? 24.974 -24.461 0.829 1.00 79.12 223 GLU A N 1
ATOM 1681 C CA . GLU A 1 223 ? 25.105 -25.864 1.257 1.00 79.12 223 GLU A CA 1
ATOM 1682 C C . GLU A 1 223 ? 23.764 -26.526 1.617 1.00 79.12 223 GLU A C 1
ATOM 1684 O O . GLU A 1 223 ? 23.529 -27.681 1.260 1.00 79.12 223 GLU A O 1
ATOM 1689 N N . GLU A 1 224 ? 22.855 -25.799 2.274 1.00 79.62 224 GLU A N 1
ATOM 1690 C CA . GLU A 1 224 ? 21.527 -26.313 2.622 1.00 79.62 224 GLU A CA 1
ATOM 1691 C C . GLU A 1 224 ? 20.664 -26.578 1.379 1.00 79.62 224 GLU A C 1
ATOM 1693 O O . GLU A 1 224 ? 20.084 -27.660 1.260 1.00 79.62 224 GLU A O 1
ATOM 1698 N N . VAL A 1 225 ? 20.609 -25.641 0.429 1.00 83.81 225 VAL A N 1
ATOM 1699 C CA . VAL A 1 225 ? 19.858 -25.790 -0.830 1.00 83.81 225 VAL A CA 1
ATOM 1700 C C . VAL A 1 225 ? 20.461 -26.916 -1.665 1.00 83.81 225 VAL A C 1
ATOM 1702 O O . VAL A 1 225 ? 19.737 -27.811 -2.106 1.00 83.81 225 VAL A O 1
ATOM 1705 N N . ALA A 1 226 ? 21.789 -26.940 -1.786 1.00 84.75 226 ALA A N 1
ATOM 1706 C CA . ALA A 1 226 ? 22.515 -27.961 -2.525 1.00 84.75 226 ALA A CA 1
ATOM 1707 C C . ALA A 1 226 ? 22.315 -29.369 -1.935 1.00 84.75 226 ALA A C 1
ATOM 1709 O O . ALA A 1 226 ? 22.238 -30.350 -2.675 1.00 84.75 226 ALA A O 1
ATOM 1710 N N . ASN A 1 227 ? 22.200 -29.500 -0.607 1.00 87.06 227 ASN A N 1
ATOM 1711 C CA . ASN A 1 227 ? 21.915 -30.780 0.048 1.00 87.06 227 ASN A CA 1
ATOM 1712 C C . ASN A 1 227 ? 20.522 -31.314 -0.324 1.00 87.06 227 ASN A C 1
ATOM 1714 O O . ASN A 1 227 ? 20.404 -32.475 -0.720 1.00 87.06 227 ASN A O 1
ATOM 1718 N N . HIS A 1 228 ? 19.488 -30.471 -0.250 1.00 85.19 228 HIS A N 1
ATOM 1719 C CA . HIS A 1 228 ? 18.124 -30.853 -0.633 1.00 85.19 228 HIS A CA 1
ATOM 1720 C C . HIS A 1 228 ? 18.012 -31.144 -2.136 1.00 85.19 228 HIS A C 1
ATOM 1722 O O . HIS A 1 228 ? 17.330 -32.088 -2.540 1.00 85.19 228 HIS A O 1
ATOM 1728 N N . ALA A 1 229 ? 18.718 -30.371 -2.963 1.00 90.12 229 ALA A N 1
ATOM 1729 C CA . ALA A 1 229 ? 18.814 -30.586 -4.400 1.00 90.12 229 ALA A CA 1
ATOM 1730 C C . ALA A 1 229 ? 19.439 -31.951 -4.733 1.00 90.12 229 ALA A C 1
ATOM 1732 O O . ALA A 1 229 ? 18.835 -32.735 -5.466 1.00 90.12 229 ALA A O 1
ATOM 1733 N N . ARG A 1 230 ? 20.578 -32.288 -4.110 1.00 92.25 230 ARG A N 1
ATOM 1734 C CA . ARG A 1 230 ? 21.247 -33.593 -4.260 1.00 92.25 230 ARG A CA 1
ATOM 1735 C C . ARG A 1 230 ? 20.366 -34.758 -3.822 1.00 92.25 230 ARG A C 1
ATOM 1737 O O . ARG A 1 230 ? 20.354 -35.804 -4.473 1.00 92.25 230 ARG A O 1
ATOM 1744 N N . GLU A 1 231 ? 19.618 -34.596 -2.732 1.00 91.75 231 GLU A N 1
ATOM 1745 C CA . GLU A 1 231 ? 18.681 -35.620 -2.267 1.00 91.75 231 GLU A CA 1
ATOM 1746 C C . GLU A 1 231 ? 17.553 -35.853 -3.282 1.00 91.75 231 GLU A C 1
ATOM 1748 O O . GLU A 1 231 ? 17.311 -36.996 -3.680 1.00 91.75 231 GLU A O 1
ATOM 1753 N N . LEU A 1 232 ? 16.910 -34.783 -3.761 1.00 90.62 232 LEU A N 1
ATOM 1754 C CA . LEU A 1 232 ? 15.864 -34.874 -4.779 1.00 90.62 232 LEU A CA 1
ATOM 1755 C C . LEU A 1 232 ? 16.401 -35.465 -6.090 1.00 90.62 232 LEU A C 1
ATOM 1757 O O . LEU A 1 232 ? 15.747 -36.318 -6.694 1.00 90.62 232 LEU A O 1
ATOM 1761 N N . ARG A 1 233 ? 17.608 -35.069 -6.512 1.00 93.56 233 ARG A N 1
ATOM 1762 C CA . ARG A 1 233 ? 18.261 -35.606 -7.711 1.00 93.56 233 ARG A CA 1
ATOM 1763 C C . ARG A 1 233 ? 18.521 -37.104 -7.584 1.00 93.56 233 ARG A C 1
ATOM 1765 O O . ARG A 1 233 ? 18.188 -37.849 -8.499 1.00 93.56 233 ARG A O 1
ATOM 1772 N N . SER A 1 234 ? 19.034 -37.555 -6.440 1.00 91.44 234 SER A N 1
ATOM 1773 C CA . SER A 1 234 ? 19.256 -38.978 -6.152 1.00 91.44 234 SER A CA 1
ATOM 1774 C C . SER A 1 234 ? 17.953 -39.787 -6.222 1.00 91.44 234 SER A C 1
ATOM 1776 O O . SER A 1 234 ? 17.901 -40.853 -6.843 1.00 91.44 234 SER A O 1
ATOM 1778 N N . GLN A 1 235 ? 16.859 -39.252 -5.665 1.00 90.94 235 GLN A N 1
ATOM 1779 C CA . GLN A 1 235 ? 15.536 -39.876 -5.767 1.00 90.94 235 GLN A CA 1
ATOM 1780 C C . GLN A 1 235 ? 15.059 -39.967 -7.225 1.00 90.94 235 GLN A C 1
ATOM 1782 O O . GLN A 1 235 ? 14.601 -41.029 -7.655 1.00 90.94 235 GLN A O 1
ATOM 1787 N N . LEU A 1 236 ? 15.211 -38.893 -8.003 1.00 90.12 236 LEU A N 1
ATOM 1788 C CA . LEU A 1 236 ? 14.855 -38.845 -9.423 1.00 90.12 236 LEU A CA 1
ATOM 1789 C C . LEU A 1 236 ? 15.680 -39.830 -10.263 1.00 90.12 236 LEU A C 1
ATOM 1791 O O . LEU A 1 236 ? 15.109 -40.594 -11.037 1.00 90.12 236 LEU A O 1
ATOM 1795 N N . GLU A 1 237 ? 16.998 -39.887 -10.068 1.00 90.56 237 GLU A N 1
ATOM 1796 C CA . GLU A 1 237 ? 17.900 -40.800 -10.788 1.00 90.56 237 GLU A CA 1
ATOM 1797 C C . GLU A 1 237 ? 17.567 -42.273 -10.535 1.00 90.56 237 GLU A C 1
ATOM 1799 O O . GLU A 1 237 ? 17.700 -43.096 -11.439 1.00 90.56 237 GLU A O 1
ATOM 1804 N N . SER A 1 238 ? 17.071 -42.610 -9.340 1.00 89.50 238 SER A N 1
ATOM 1805 C CA . SER A 1 238 ? 16.613 -43.970 -9.029 1.00 89.50 238 SER A CA 1
ATOM 1806 C C . SER A 1 238 ? 15.317 -44.368 -9.754 1.00 89.50 238 SER A C 1
ATOM 1808 O O . SER A 1 238 ? 15.048 -45.558 -9.927 1.00 89.50 238 SER A O 1
ATOM 1810 N N . ALA A 1 239 ? 14.517 -43.385 -10.184 1.00 84.62 239 ALA A N 1
ATOM 1811 C CA . ALA A 1 239 ? 13.207 -43.580 -10.804 1.00 84.62 239 ALA A CA 1
ATOM 1812 C C . ALA A 1 239 ? 13.201 -43.350 -12.329 1.00 84.62 239 ALA A C 1
ATOM 1814 O O . ALA A 1 239 ? 12.276 -43.791 -13.013 1.00 84.62 239 ALA A O 1
ATOM 1815 N N . MET A 1 240 ? 14.208 -42.659 -12.866 1.00 87.75 240 MET A N 1
ATOM 1816 C CA . MET A 1 240 ? 14.312 -42.296 -14.279 1.00 87.75 240 MET A CA 1
ATOM 1817 C C . MET A 1 240 ? 14.992 -43.380 -15.120 1.00 87.75 240 MET A C 1
ATOM 1819 O O . MET A 1 240 ? 15.872 -44.114 -14.675 1.00 87.75 240 MET A O 1
ATOM 1823 N N . SER A 1 241 ? 14.615 -43.451 -16.396 1.00 84.94 241 SER A N 1
ATOM 1824 C CA . SER A 1 241 ? 15.346 -44.248 -17.385 1.00 84.94 241 SER A CA 1
ATOM 1825 C C . SER A 1 241 ? 16.646 -43.560 -17.821 1.00 84.94 241 SER A C 1
ATOM 1827 O O . SER A 1 241 ? 16.762 -42.335 -17.789 1.00 84.94 241 SER A O 1
ATOM 1829 N N . ALA A 1 242 ? 17.605 -44.337 -18.336 1.00 78.81 242 ALA A N 1
ATOM 1830 C CA . ALA A 1 242 ? 18.855 -43.797 -18.879 1.00 78.81 242 ALA A CA 1
ATOM 1831 C C . ALA A 1 242 ? 18.632 -42.759 -19.998 1.00 78.81 242 ALA A C 1
ATOM 1833 O O . ALA A 1 242 ? 19.398 -41.807 -20.104 1.00 78.81 242 ALA A O 1
ATOM 1834 N N . ALA A 1 243 ? 17.572 -42.908 -20.803 1.00 77.12 243 ALA A N 1
ATOM 1835 C CA . ALA A 1 243 ? 17.211 -41.930 -21.831 1.00 77.12 243 ALA A CA 1
ATOM 1836 C C . ALA A 1 243 ? 16.780 -40.588 -21.216 1.00 77.12 243 ALA A C 1
ATOM 1838 O O . ALA A 1 243 ? 17.277 -39.545 -21.621 1.00 77.12 243 ALA A O 1
ATOM 1839 N N . GLN A 1 244 ? 15.947 -40.619 -20.172 1.00 75.25 244 GLN A N 1
ATOM 1840 C CA . GLN A 1 244 ? 15.501 -39.409 -19.472 1.00 75.25 244 GLN A CA 1
ATOM 1841 C C . GLN A 1 244 ? 16.651 -38.672 -18.769 1.00 75.25 244 GLN A C 1
ATOM 1843 O O . GLN A 1 244 ? 16.628 -37.448 -18.707 1.00 75.25 244 GLN A O 1
ATOM 1848 N N . ILE A 1 245 ? 17.660 -39.396 -18.266 1.00 81.25 245 ILE A N 1
ATOM 1849 C CA . ILE A 1 245 ? 18.874 -38.797 -17.678 1.00 81.25 245 ILE A CA 1
ATOM 1850 C C . ILE A 1 245 ? 19.732 -38.113 -18.759 1.00 81.25 245 ILE A C 1
ATOM 1852 O O . ILE A 1 245 ? 20.329 -37.064 -18.528 1.00 81.25 245 ILE A O 1
ATOM 1856 N N . VAL A 1 246 ? 19.797 -38.682 -19.966 1.00 82.25 246 VAL A N 1
ATOM 1857 C CA . VAL A 1 246 ? 20.490 -38.042 -21.098 1.00 82.25 246 VAL A CA 1
ATOM 1858 C C . VAL A 1 246 ? 19.737 -36.792 -21.564 1.00 82.25 246 VAL A C 1
ATOM 1860 O O . VAL A 1 246 ? 20.366 -35.762 -21.819 1.00 82.25 246 VAL A O 1
ATOM 1863 N N . ASP A 1 247 ? 18.407 -36.860 -21.635 1.00 79.56 247 ASP A N 1
ATOM 1864 C CA . ASP A 1 247 ? 17.563 -35.721 -21.999 1.00 79.56 247 ASP A CA 1
ATOM 1865 C C . ASP A 1 247 ? 17.680 -34.586 -20.971 1.00 79.56 247 ASP A C 1
ATOM 1867 O O . ASP A 1 247 ? 17.812 -33.423 -21.361 1.00 79.56 247 ASP A O 1
ATOM 1871 N N . SER A 1 248 ? 17.727 -34.901 -19.669 1.00 85.94 248 SER A N 1
ATOM 1872 C CA . SER A 1 248 ? 17.914 -33.886 -18.625 1.00 85.94 248 SER A CA 1
ATOM 1873 C C . SER A 1 248 ? 19.294 -33.237 -18.711 1.00 85.94 248 SER A C 1
ATOM 1875 O O . SER A 1 248 ? 19.391 -32.016 -18.645 1.00 85.94 248 SER A O 1
ATOM 1877 N N . ALA A 1 249 ? 20.357 -34.003 -18.975 1.00 82.88 249 ALA A N 1
ATOM 1878 C CA . ALA A 1 249 ? 21.701 -33.456 -19.178 1.00 82.88 249 ALA A CA 1
ATOM 1879 C C . ALA A 1 249 ? 21.793 -32.504 -20.385 1.00 82.88 249 ALA A C 1
ATOM 1881 O O . ALA A 1 249 ? 22.576 -31.550 -20.371 1.00 82.88 249 ALA A O 1
ATOM 1882 N N . LYS A 1 250 ? 21.004 -32.745 -21.441 1.00 84.00 250 LYS A N 1
ATOM 1883 C CA . LYS A 1 250 ? 20.894 -31.820 -22.576 1.00 84.00 250 LYS A CA 1
ATOM 1884 C C . LYS A 1 250 ? 20.150 -30.547 -22.172 1.00 84.00 250 LYS A C 1
ATOM 1886 O O . LYS A 1 250 ? 20.628 -29.454 -22.463 1.00 84.00 250 LYS A O 1
ATOM 1891 N N . LEU A 1 251 ? 19.030 -30.700 -21.472 1.00 84.94 251 LEU A N 1
ATOM 1892 C CA . LEU A 1 251 ? 18.204 -29.592 -21.008 1.00 84.94 251 LEU A CA 1
ATOM 1893 C C . LEU A 1 251 ? 18.944 -28.686 -20.021 1.00 84.94 251 LEU A C 1
ATOM 1895 O O . LEU A 1 251 ? 18.816 -27.474 -20.114 1.00 84.94 251 LEU A O 1
ATOM 1899 N N . ILE A 1 252 ? 19.774 -29.243 -19.134 1.00 86.75 252 ILE A N 1
ATOM 1900 C CA . ILE A 1 252 ? 20.644 -28.466 -18.238 1.00 86.75 252 ILE A CA 1
ATOM 1901 C C . ILE A 1 252 ? 21.520 -27.511 -19.051 1.00 86.75 252 ILE A C 1
ATOM 1903 O O . ILE A 1 252 ? 21.582 -26.338 -18.725 1.00 86.75 252 ILE A O 1
ATOM 1907 N N . LYS A 1 253 ? 22.137 -27.965 -20.149 1.00 83.56 253 LYS A N 1
ATOM 1908 C CA . LYS A 1 253 ? 22.963 -27.087 -20.999 1.00 83.56 253 LYS A CA 1
ATOM 1909 C C . LYS A 1 253 ? 22.151 -25.980 -21.668 1.00 83.56 253 LYS A C 1
ATOM 1911 O O . LYS A 1 253 ? 22.649 -24.870 -21.803 1.00 83.56 253 LYS A O 1
ATOM 1916 N N . GLU A 1 254 ? 20.930 -26.285 -22.103 1.00 85.00 254 GLU A N 1
ATOM 1917 C CA . GLU A 1 254 ? 20.020 -25.300 -22.701 1.00 85.00 254 GLU A CA 1
ATOM 1918 C C . GLU A 1 254 ? 19.581 -24.259 -21.658 1.00 85.00 254 GLU A C 1
ATOM 1920 O O . GLU A 1 254 ? 19.643 -23.063 -21.921 1.00 85.00 254 GLU A O 1
ATOM 1925 N N . LEU A 1 255 ? 19.227 -24.705 -20.449 1.00 81.19 255 LEU A N 1
ATOM 1926 C CA . LEU A 1 255 ? 18.862 -23.834 -19.334 1.00 81.19 255 LEU A CA 1
ATOM 1927 C C . LEU A 1 255 ? 20.048 -22.993 -18.860 1.00 81.19 255 LEU A C 1
ATOM 1929 O O . LEU A 1 255 ? 19.872 -21.797 -18.681 1.00 81.19 255 LEU A O 1
ATOM 1933 N N . MET A 1 256 ? 21.249 -23.572 -18.740 1.00 75.50 256 MET A N 1
ATOM 1934 C CA . MET A 1 256 ? 22.474 -22.832 -18.416 1.00 75.50 256 MET A CA 1
ATOM 1935 C C . MET A 1 256 ? 22.738 -21.733 -19.440 1.00 75.50 256 MET A C 1
ATOM 1937 O O . MET A 1 256 ? 22.996 -20.608 -19.044 1.00 75.50 256 MET A O 1
ATOM 1941 N N . ALA A 1 257 ? 22.589 -22.016 -20.737 1.00 70.69 257 ALA A N 1
ATOM 1942 C CA . ALA A 1 257 ? 22.749 -21.014 -21.791 1.00 70.69 257 ALA A CA 1
ATOM 1943 C C . ALA A 1 257 ? 21.651 -19.928 -21.783 1.00 70.69 257 ALA A C 1
ATOM 1945 O O . ALA A 1 257 ? 21.870 -18.828 -22.285 1.00 70.69 257 ALA A O 1
ATOM 1946 N N . GLU A 1 258 ? 20.465 -20.214 -21.233 1.00 63.19 258 GLU A N 1
ATOM 1947 C CA . GLU A 1 258 ? 19.419 -19.209 -20.993 1.00 63.19 258 GLU A CA 1
ATOM 1948 C C . GLU A 1 258 ? 19.661 -18.385 -19.717 1.00 63.19 258 GLU A C 1
ATOM 1950 O O . GLU A 1 258 ? 19.239 -17.230 -19.661 1.00 63.19 258 GLU A O 1
ATOM 1955 N N . THR A 1 259 ? 20.300 -18.965 -18.696 1.00 49.84 259 THR A N 1
ATOM 1956 C CA . THR A 1 259 ? 20.616 -18.307 -17.414 1.00 49.84 259 THR A CA 1
ATOM 1957 C C . THR A 1 259 ? 21.973 -17.605 -17.404 1.00 49.84 259 THR A C 1
ATOM 1959 O O . THR A 1 259 ? 22.220 -16.762 -16.548 1.00 49.84 259 THR A O 1
ATOM 1962 N N . ASP A 1 260 ? 22.843 -17.934 -18.355 1.00 40.97 260 ASP A N 1
ATOM 1963 C CA . ASP A 1 260 ? 24.200 -17.423 -18.493 1.00 40.97 260 ASP A CA 1
ATOM 1964 C C . ASP A 1 260 ? 24.398 -16.904 -19.930 1.00 40.97 260 ASP A C 1
ATOM 1966 O O . ASP A 1 260 ? 24.617 -17.693 -20.854 1.00 40.97 260 ASP A O 1
ATOM 1970 N N . PRO A 1 261 ? 24.328 -15.580 -20.176 1.00 34.88 261 PRO A N 1
ATOM 1971 C CA . PRO A 1 261 ? 24.535 -15.023 -21.513 1.00 34.88 261 PRO A CA 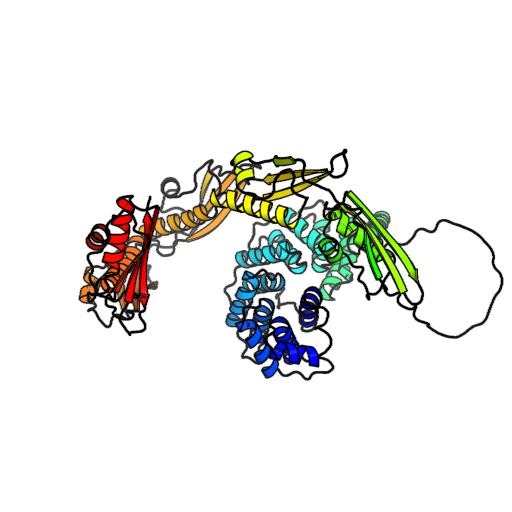1
ATOM 1972 C C . PRO A 1 261 ? 25.972 -15.207 -22.049 1.00 34.88 261 PRO A C 1
ATOM 1974 O O . PRO A 1 261 ? 26.258 -14.713 -23.139 1.00 34.88 261 PRO A O 1
ATOM 1977 N N . TYR A 1 262 ? 26.860 -15.907 -21.325 1.00 33.19 262 TYR A N 1
ATOM 1978 C CA . TYR A 1 262 ? 28.277 -16.078 -21.654 1.00 33.19 262 TYR A CA 1
ATOM 1979 C C . TYR A 1 262 ? 28.776 -17.530 -21.827 1.00 33.19 262 TYR A C 1
ATOM 1981 O O . TYR A 1 262 ? 29.977 -17.719 -22.026 1.00 33.19 262 TYR A O 1
ATOM 1989 N N . SER A 1 263 ? 27.926 -18.569 -21.840 1.00 36.47 263 SER A N 1
ATOM 1990 C CA . SER A 1 263 ? 28.409 -19.956 -22.018 1.00 36.47 263 SER A CA 1
ATOM 1991 C C . SER A 1 263 ? 27.659 -20.790 -23.073 1.00 36.47 263 SER A C 1
ATOM 1993 O O . SER A 1 263 ? 26.816 -21.632 -22.779 1.00 36.47 263 SER A O 1
ATOM 1995 N N . ALA A 1 264 ? 28.052 -20.667 -24.348 1.00 24.62 264 ALA A N 1
ATOM 1996 C CA . ALA A 1 264 ? 27.824 -21.729 -25.338 1.00 24.62 264 ALA A CA 1
ATOM 1997 C C . ALA A 1 264 ? 29.029 -21.895 -26.293 1.00 24.62 264 ALA A C 1
ATOM 1999 O O . ALA A 1 264 ? 29.590 -20.905 -26.758 1.00 24.62 264 ALA A O 1
ATOM 2000 N N . PRO A 1 265 ? 29.455 -23.138 -26.603 1.00 29.34 265 PRO A N 1
ATOM 2001 C CA . PRO A 1 265 ? 30.714 -23.407 -27.293 1.00 29.34 265 PRO A CA 1
ATOM 2002 C C . PRO A 1 265 ? 30.611 -23.189 -28.808 1.00 29.34 265 PRO A C 1
ATOM 2004 O O . PRO A 1 265 ? 29.703 -23.705 -29.468 1.00 29.34 265 PRO A O 1
ATOM 2007 N N . MET A 1 266 ? 31.608 -22.500 -29.374 1.00 25.53 266 MET A N 1
ATOM 2008 C CA . MET A 1 266 ? 31.821 -22.401 -30.819 1.00 25.53 266 MET A CA 1
ATOM 2009 C C . MET A 1 266 ? 31.919 -23.797 -31.455 1.00 25.53 266 MET A C 1
ATOM 2011 O O . MET A 1 266 ? 32.807 -24.590 -31.133 1.00 25.53 266 MET A O 1
ATOM 2015 N N . LYS A 1 267 ? 31.027 -24.091 -32.407 1.00 24.88 267 LYS A N 1
ATOM 2016 C CA . LYS A 1 267 ? 31.179 -25.225 -33.325 1.00 24.88 267 LYS A CA 1
ATOM 2017 C C . LYS A 1 267 ? 32.242 -24.884 -34.366 1.00 24.88 267 LYS A C 1
ATOM 2019 O O . LYS A 1 267 ? 32.059 -23.976 -35.170 1.00 24.88 267 LYS A O 1
ATOM 2024 N N . SER A 1 268 ? 33.326 -25.652 -34.368 1.00 30.03 268 SER A N 1
ATOM 2025 C CA . SER A 1 268 ? 34.349 -25.621 -35.408 1.00 30.03 268 SER A CA 1
ATOM 2026 C C . SER A 1 268 ? 33.801 -26.154 -36.734 1.00 30.03 268 SER A C 1
ATOM 2028 O O . SER A 1 268 ? 33.339 -27.294 -36.803 1.00 30.03 268 SER A O 1
ATOM 2030 N N . GLN A 1 269 ? 33.922 -25.354 -37.794 1.00 25.23 269 GLN A N 1
ATOM 2031 C CA . GLN A 1 269 ? 34.004 -25.846 -39.166 1.00 25.23 269 GLN A CA 1
ATOM 2032 C C . GLN A 1 269 ? 35.354 -25.442 -39.761 1.00 25.23 269 GLN A C 1
ATOM 2034 O O . GLN A 1 269 ? 35.644 -24.268 -39.970 1.00 25.23 269 GLN A O 1
ATOM 2039 N N . ASP A 1 270 ? 36.166 -26.478 -39.947 1.00 28.14 270 ASP A N 1
ATOM 2040 C CA . ASP A 1 270 ? 37.232 -26.696 -40.918 1.00 28.14 270 ASP A CA 1
ATOM 2041 C C . ASP A 1 270 ? 37.738 -25.498 -41.736 1.00 28.14 270 ASP A C 1
ATOM 2043 O O . ASP A 1 270 ? 37.049 -24.980 -42.616 1.00 28.14 270 ASP A O 1
ATOM 2047 N N . ARG A 1 271 ? 39.041 -25.221 -41.595 1.00 27.08 271 ARG A N 1
ATOM 2048 C CA . ARG A 1 271 ? 39.933 -25.122 -42.758 1.00 27.08 271 ARG A CA 1
ATOM 2049 C C . ARG A 1 271 ? 41.374 -25.476 -42.403 1.00 27.08 271 ARG A C 1
ATOM 2051 O O . ARG A 1 271 ? 42.005 -24.894 -41.528 1.00 27.08 271 ARG A O 1
ATOM 2058 N N . GLU A 1 272 ? 41.845 -26.474 -43.135 1.00 24.17 272 GLU A N 1
ATOM 2059 C CA . GLU A 1 272 ? 43.198 -27.002 -43.208 1.00 24.17 272 GLU A CA 1
ATOM 2060 C C . GLU A 1 272 ? 44.240 -25.904 -43.492 1.00 24.17 272 GLU A C 1
ATOM 2062 O O . GLU A 1 272 ? 44.048 -25.065 -44.371 1.00 24.17 272 GLU A O 1
ATOM 2067 N N . SER A 1 273 ? 45.409 -25.964 -42.848 1.00 24.95 273 SER A N 1
ATOM 2068 C CA . SER A 1 273 ? 46.629 -26.498 -43.486 1.00 24.95 273 SER A CA 1
ATOM 2069 C C . SER A 1 273 ? 47.940 -26.078 -42.790 1.00 24.95 273 SER A C 1
ATOM 2071 O O . SER A 1 273 ? 48.187 -24.917 -42.481 1.00 24.95 273 SER A O 1
ATOM 2073 N N . SER A 1 274 ? 48.828 -27.073 -42.671 1.00 27.16 274 SER A N 1
ATOM 2074 C CA . SER A 1 274 ? 50.301 -27.017 -42.564 1.00 27.16 274 SER A CA 1
ATOM 2075 C C . SER A 1 274 ? 50.994 -26.688 -41.220 1.00 27.16 274 SER A C 1
ATOM 2077 O O . SER A 1 274 ? 51.283 -25.553 -40.870 1.00 27.16 274 SER A O 1
ATOM 2079 N N . SER A 1 275 ? 51.376 -27.775 -40.535 1.00 24.69 275 SER A N 1
ATOM 2080 C CA . SER A 1 275 ? 52.625 -27.960 -39.751 1.00 24.69 275 SER A CA 1
ATOM 2081 C C . SER A 1 275 ? 53.867 -28.021 -40.679 1.00 24.69 275 SER A C 1
ATOM 2083 O O . SER A 1 275 ? 53.641 -28.206 -41.879 1.00 24.69 275 SER A O 1
ATOM 2085 N N . PRO A 1 276 ? 55.153 -27.955 -40.220 1.00 35.28 276 PRO A N 1
ATOM 2086 C CA . PRO A 1 276 ? 55.722 -28.500 -38.956 1.00 35.28 276 PRO A CA 1
ATOM 2087 C C . PRO A 1 276 ? 56.720 -27.528 -38.240 1.00 35.28 276 PRO A C 1
ATOM 2089 O O . PRO A 1 276 ? 56.976 -26.449 -38.750 1.00 35.28 276 PRO A O 1
ATOM 2092 N N . ALA A 1 277 ? 57.335 -27.732 -37.063 1.00 23.14 277 ALA A N 1
ATOM 2093 C CA . ALA A 1 277 ? 57.777 -28.905 -36.307 1.00 23.14 277 ALA A CA 1
ATOM 2094 C C . ALA A 1 277 ? 58.011 -28.564 -34.801 1.00 23.14 277 ALA A C 1
ATOM 2096 O O . ALA A 1 277 ? 58.219 -27.415 -34.425 1.00 23.14 277 ALA A O 1
ATOM 2097 N N . THR A 1 278 ? 58.008 -29.605 -33.965 1.00 22.17 278 THR A N 1
ATOM 2098 C CA . THR A 1 278 ? 58.248 -29.734 -32.499 1.00 22.17 278 THR A CA 1
ATOM 2099 C C . THR A 1 278 ? 59.711 -29.511 -32.028 1.00 22.17 278 THR A C 1
ATOM 2101 O O . THR A 1 278 ? 60.594 -29.557 -32.880 1.00 22.17 278 THR A O 1
ATOM 2104 N N . PRO A 1 279 ? 60.065 -29.612 -30.716 1.00 37.94 279 PRO A N 1
ATOM 2105 C CA . PRO A 1 279 ? 59.446 -29.102 -29.474 1.00 37.94 279 PRO A CA 1
ATOM 2106 C C . PRO A 1 279 ? 60.485 -28.462 -28.498 1.00 37.94 279 PRO A C 1
ATOM 2108 O O . PRO A 1 279 ? 61.639 -28.881 -28.448 1.00 37.94 279 PRO A O 1
ATOM 2111 N N . SER A 1 280 ? 60.085 -27.558 -27.594 1.00 23.67 280 SER A N 1
ATOM 2112 C CA . SER A 1 280 ? 60.829 -27.377 -26.331 1.00 23.67 280 SER A CA 1
ATOM 2113 C C . SER A 1 280 ? 59.945 -26.905 -25.182 1.00 23.67 280 SER A C 1
ATOM 2115 O O . SER A 1 280 ? 59.040 -26.095 -25.341 1.00 23.67 280 SER A O 1
ATOM 2117 N N . ARG A 1 281 ? 60.231 -27.484 -24.023 1.00 29.70 281 ARG A N 1
ATOM 2118 C CA . ARG A 1 281 ? 59.500 -27.452 -22.760 1.00 29.70 281 ARG A CA 1
ATOM 2119 C C . ARG A 1 281 ? 59.921 -26.237 -21.919 1.00 29.70 281 ARG A C 1
ATOM 2121 O O . ARG A 1 281 ? 61.097 -25.892 -21.936 1.00 29.70 281 ARG A O 1
ATOM 2128 N N . ALA A 1 282 ? 58.983 -25.777 -21.087 1.00 27.23 282 ALA A N 1
ATOM 2129 C CA . ALA A 1 282 ? 59.124 -24.891 -19.922 1.00 27.23 282 ALA A CA 1
ATOM 2130 C C . ALA A 1 282 ? 59.164 -23.372 -20.183 1.00 27.23 282 ALA A C 1
ATOM 2132 O O . ALA A 1 282 ? 60.054 -22.873 -20.860 1.00 27.23 282 ALA A O 1
ATOM 2133 N N . GLY A 1 283 ? 58.233 -22.660 -19.538 1.00 29.88 283 GLY A N 1
ATOM 2134 C CA . GLY A 1 283 ? 58.279 -21.210 -19.351 1.00 29.88 283 GLY A CA 1
ATOM 2135 C C . GLY A 1 283 ? 56.948 -20.516 -19.628 1.00 29.88 283 GLY A C 1
ATOM 2136 O O . GLY A 1 283 ? 56.522 -20.451 -20.770 1.00 29.88 283 GLY A O 1
ATOM 2137 N N . ASP A 1 284 ? 56.367 -19.971 -18.563 1.00 27.83 284 ASP A N 1
ATOM 2138 C CA . ASP A 1 284 ? 55.549 -18.753 -18.544 1.00 27.83 284 ASP A CA 1
ATOM 2139 C C . ASP A 1 284 ? 54.054 -18.832 -18.900 1.00 27.83 284 ASP A C 1
ATOM 2141 O O . ASP A 1 284 ? 53.616 -18.836 -20.049 1.00 27.83 284 ASP A O 1
ATOM 2145 N N . ALA A 1 285 ? 53.249 -18.757 -17.835 1.00 35.66 285 ALA A N 1
ATOM 2146 C CA . ALA A 1 285 ? 51.933 -18.140 -17.864 1.00 35.66 285 ALA A CA 1
ATOM 2147 C C . ALA A 1 285 ? 52.097 -16.644 -18.196 1.00 35.66 285 ALA A C 1
ATOM 2149 O O . ALA A 1 285 ? 52.359 -15.827 -17.316 1.00 35.66 285 ALA A O 1
ATOM 2150 N N . ALA A 1 286 ? 51.966 -16.291 -19.474 1.00 29.66 286 ALA A N 1
ATOM 2151 C CA . ALA A 1 286 ? 51.781 -14.915 -19.913 1.00 29.66 286 ALA A CA 1
ATOM 2152 C C . ALA A 1 286 ? 50.275 -14.646 -20.040 1.00 29.66 286 ALA A C 1
ATOM 2154 O O . ALA A 1 286 ? 49.603 -15.225 -20.894 1.00 29.66 286 ALA A O 1
ATOM 2155 N N . GLY A 1 287 ? 49.743 -13.790 -19.164 1.00 34.06 287 GLY A N 1
ATOM 2156 C CA . GLY A 1 287 ? 48.378 -13.286 -19.274 1.00 34.06 287 GLY A CA 1
ATOM 2157 C C . GLY A 1 287 ? 48.158 -12.616 -20.632 1.00 34.06 287 GLY A C 1
ATOM 2158 O O . GLY A 1 287 ? 48.988 -11.821 -21.078 1.00 34.06 287 GLY A O 1
ATOM 2159 N N . GLN A 1 288 ? 47.051 -12.946 -21.299 1.00 38.22 288 GLN A N 1
ATOM 2160 C CA . GLN A 1 288 ? 46.603 -12.201 -22.472 1.00 38.22 288 GLN A CA 1
ATOM 2161 C C . GLN A 1 288 ? 46.395 -10.738 -22.068 1.00 38.22 288 GLN A C 1
ATOM 2163 O O . GLN A 1 288 ? 45.666 -10.439 -21.124 1.00 38.22 288 GLN A O 1
ATOM 2168 N N . ALA A 1 289 ? 47.070 -9.829 -22.769 1.00 49.84 289 ALA A N 1
ATOM 2169 C CA . ALA A 1 289 ? 46.885 -8.400 -22.582 1.00 49.84 289 ALA A CA 1
ATOM 2170 C C . ALA A 1 289 ? 45.424 -8.037 -22.888 1.00 49.84 289 ALA A C 1
ATOM 2172 O O . ALA A 1 289 ? 44.950 -8.260 -24.002 1.00 49.84 289 ALA A O 1
ATOM 2173 N N . VAL A 1 290 ? 44.722 -7.485 -21.896 1.00 58.59 290 VAL A N 1
ATOM 2174 C CA . VAL A 1 290 ? 43.357 -6.971 -22.051 1.00 58.59 290 VAL A CA 1
ATOM 2175 C C . VAL A 1 290 ? 43.376 -5.885 -23.129 1.00 58.59 290 VAL A C 1
ATOM 2177 O O . VAL A 1 290 ? 44.063 -4.871 -22.985 1.00 58.59 290 VAL A O 1
ATOM 2180 N N . LYS A 1 291 ? 42.659 -6.108 -24.236 1.00 77.12 291 LYS A N 1
ATOM 2181 C CA . LYS A 1 291 ? 42.473 -5.091 -25.275 1.00 77.12 291 LYS A CA 1
ATOM 2182 C C . LYS A 1 291 ? 41.621 -3.966 -24.685 1.00 77.12 291 LYS A C 1
ATOM 2184 O O . LYS A 1 291 ? 40.571 -4.229 -24.115 1.00 77.12 291 LYS A O 1
ATOM 2189 N N . MET A 1 292 ? 42.076 -2.722 -24.804 1.00 80.81 292 MET A N 1
ATOM 2190 C CA . MET A 1 292 ? 41.362 -1.552 -24.281 1.00 80.81 292 MET A CA 1
ATOM 2191 C C . MET A 1 292 ? 40.708 -0.778 -25.420 1.00 80.81 292 MET A C 1
ATOM 2193 O O . MET A 1 292 ? 41.334 -0.584 -26.463 1.00 80.81 292 MET A O 1
ATOM 2197 N N . VAL A 1 293 ? 39.491 -0.284 -25.217 1.00 85.38 293 VAL A N 1
ATOM 2198 C CA . VAL A 1 293 ? 38.828 0.602 -26.179 1.00 85.38 293 VAL A CA 1
ATOM 2199 C C . VAL A 1 293 ? 39.546 1.949 -26.173 1.00 85.38 293 VAL A C 1
ATOM 2201 O O . VAL A 1 293 ? 39.593 2.638 -25.155 1.00 85.38 293 VAL A O 1
ATOM 2204 N N . LYS A 1 294 ? 40.132 2.327 -27.304 1.00 88.19 294 LYS A N 1
ATOM 2205 C CA . LYS A 1 294 ? 40.889 3.572 -27.463 1.00 88.19 294 LYS A CA 1
ATOM 2206 C C . LYS A 1 294 ? 40.012 4.740 -27.885 1.00 88.19 294 LYS A C 1
ATOM 2208 O O . LYS A 1 294 ? 40.239 5.839 -27.397 1.00 88.19 294 LYS A O 1
ATOM 2213 N N . SER A 1 295 ? 39.031 4.493 -28.743 1.00 84.75 295 SER A N 1
ATOM 2214 C CA . SER A 1 295 ? 37.995 5.457 -29.104 1.00 84.75 295 SER A CA 1
ATOM 2215 C C . SER A 1 295 ? 36.671 4.741 -29.361 1.00 84.75 295 SER A C 1
ATOM 2217 O O . SER A 1 295 ? 36.657 3.584 -29.793 1.00 84.75 295 SER A O 1
ATOM 2219 N N . LEU A 1 296 ? 35.564 5.427 -29.067 1.00 87.44 296 LEU A N 1
ATOM 2220 C CA . LEU A 1 296 ? 34.207 4.973 -29.363 1.00 87.44 296 LEU A CA 1
ATOM 2221 C C . LEU A 1 296 ? 33.471 6.055 -30.163 1.00 87.44 296 LEU A C 1
ATOM 2223 O O . LEU A 1 296 ? 32.986 7.051 -29.612 1.00 87.44 296 LEU A O 1
ATOM 2227 N N . GLU A 1 297 ? 33.402 5.848 -31.473 1.00 86.31 297 GLU A N 1
ATOM 2228 C CA . GLU A 1 297 ? 32.827 6.785 -32.437 1.00 86.31 297 GLU A CA 1
ATOM 2229 C C . GLU A 1 297 ? 31.410 6.365 -32.834 1.00 86.31 297 GLU A C 1
ATOM 2231 O O . GLU A 1 297 ? 31.139 5.184 -33.044 1.00 86.31 297 GLU A O 1
ATOM 2236 N N . PHE A 1 298 ? 30.507 7.341 -32.938 1.00 82.44 298 PHE A N 1
ATOM 2237 C CA . PHE A 1 298 ? 29.110 7.126 -33.311 1.00 82.44 298 PHE A CA 1
ATOM 2238 C C . PHE A 1 298 ? 28.806 7.813 -34.636 1.00 82.44 298 PHE A C 1
ATOM 2240 O O . PHE A 1 298 ? 29.083 9.002 -34.792 1.00 82.44 298 PHE A O 1
ATOM 2247 N N . ASP A 1 299 ? 28.202 7.058 -35.546 1.00 79.25 299 ASP A N 1
ATOM 2248 C CA . ASP A 1 299 ? 27.652 7.521 -36.814 1.00 79.25 299 ASP A CA 1
ATOM 2249 C C . ASP A 1 299 ? 26.149 7.210 -36.819 1.00 79.25 299 ASP A C 1
ATOM 2251 O O . ASP A 1 299 ? 25.738 6.057 -36.943 1.00 79.25 299 ASP A O 1
ATOM 2255 N N . ASP A 1 300 ? 25.317 8.230 -36.634 1.00 66.50 300 ASP A N 1
ATOM 2256 C CA . ASP A 1 300 ? 23.856 8.100 -36.640 1.00 66.50 300 ASP A CA 1
ATOM 2257 C C . ASP A 1 300 ? 23.264 8.159 -38.060 1.00 66.50 300 ASP A C 1
ATOM 2259 O O . ASP A 1 300 ? 22.044 8.248 -38.228 1.00 66.50 300 ASP A O 1
ATOM 2263 N N . GLY A 1 301 ? 24.108 8.199 -39.100 1.00 62.97 301 GLY A N 1
ATOM 2264 C CA . GLY A 1 301 ? 23.677 8.338 -40.487 1.00 62.97 301 GLY A CA 1
ATOM 2265 C C . GLY A 1 301 ? 22.856 9.604 -40.771 1.00 62.97 301 GLY A C 1
ATOM 2266 O O . GLY A 1 301 ? 22.189 9.658 -41.803 1.00 62.97 301 GLY A O 1
ATOM 2267 N N . GLY A 1 302 ? 22.867 10.602 -39.875 1.00 59.88 302 GLY A N 1
ATOM 2268 C CA . GLY A 1 302 ? 22.024 11.798 -39.949 1.00 59.88 302 GLY A CA 1
ATOM 2269 C C . GLY A 1 302 ? 20.566 11.590 -39.520 1.00 59.88 302 GLY A C 1
ATOM 2270 O O . GLY A 1 302 ? 19.726 12.430 -39.838 1.00 59.88 302 GLY A O 1
ATOM 2271 N N . THR A 1 303 ? 20.250 10.490 -38.827 1.00 59.94 303 THR A N 1
ATOM 2272 C CA . THR A 1 303 ? 18.888 10.164 -38.361 1.00 59.94 303 THR A CA 1
ATOM 2273 C C . THR A 1 303 ? 18.494 10.849 -37.050 1.00 59.94 303 THR A C 1
ATOM 2275 O O . THR A 1 303 ? 17.342 10.742 -36.637 1.00 59.94 303 THR A O 1
ATOM 2278 N N . GLY A 1 304 ? 19.413 11.573 -36.397 1.00 59.44 304 GLY A N 1
ATOM 2279 C CA . GLY A 1 304 ? 19.114 12.341 -35.186 1.00 59.44 304 GLY A CA 1
ATOM 2280 C C . GLY A 1 304 ? 18.910 11.479 -33.938 1.00 59.44 304 GLY A C 1
ATOM 2281 O O . GLY A 1 304 ? 18.351 11.959 -32.952 1.00 59.44 304 GLY A O 1
ATOM 2282 N N . VAL A 1 305 ? 19.354 10.217 -33.965 1.00 65.31 305 VAL A N 1
ATOM 2283 C CA . VAL A 1 305 ? 19.331 9.321 -32.802 1.00 65.31 305 VAL A CA 1
ATOM 2284 C C . VAL A 1 305 ? 20.241 9.881 -31.718 1.00 65.31 305 VAL A C 1
ATOM 2286 O O . VAL A 1 305 ? 21.422 10.138 -31.959 1.00 65.31 305 VAL A O 1
ATOM 2289 N N . ASP A 1 306 ? 19.718 10.028 -30.499 1.00 65.69 306 ASP A N 1
ATOM 2290 C CA . ASP A 1 306 ? 20.519 10.496 -29.370 1.00 65.69 306 ASP A CA 1
ATOM 2291 C C . ASP A 1 306 ? 21.603 9.467 -29.015 1.00 65.69 306 ASP A C 1
ATOM 2293 O O . ASP A 1 306 ? 21.366 8.450 -28.353 1.00 65.69 306 ASP A O 1
ATOM 2297 N N . ALA A 1 307 ? 22.832 9.761 -29.442 1.00 65.31 307 ALA A N 1
ATOM 2298 C CA . ALA A 1 307 ? 24.004 8.943 -29.167 1.00 65.31 307 ALA A CA 1
ATOM 2299 C C . ALA A 1 307 ? 24.245 8.744 -27.658 1.00 65.31 307 ALA A C 1
ATOM 2301 O O . ALA A 1 307 ? 24.858 7.752 -27.272 1.00 65.31 307 ALA A O 1
ATOM 2302 N N . SER A 1 308 ? 23.763 9.639 -26.790 1.00 65.81 308 SER A N 1
ATOM 2303 C CA . SER A 1 308 ? 23.878 9.519 -25.329 1.00 65.81 308 SER A CA 1
ATOM 2304 C C . SER A 1 308 ? 23.004 8.389 -24.786 1.00 65.81 308 SER A C 1
ATOM 2306 O O . SER A 1 308 ? 23.429 7.651 -23.895 1.00 65.81 308 SER A O 1
ATOM 2308 N N . LEU A 1 309 ? 21.811 8.213 -25.360 1.00 65.12 309 LEU A N 1
ATOM 2309 C CA . LEU A 1 309 ? 20.869 7.161 -24.986 1.00 65.12 309 LEU A CA 1
ATOM 2310 C C . LEU A 1 309 ? 21.390 5.783 -25.413 1.00 65.12 309 LEU A C 1
ATOM 2312 O O . LEU A 1 309 ? 21.374 4.843 -24.618 1.00 65.12 309 LEU A O 1
ATOM 2316 N N . ILE A 1 310 ? 21.944 5.689 -26.627 1.00 71.31 310 ILE A N 1
ATOM 2317 C CA . ILE A 1 310 ? 22.589 4.467 -27.127 1.00 71.31 310 ILE A CA 1
ATOM 2318 C C . ILE A 1 310 ? 23.830 4.139 -26.288 1.00 71.31 310 ILE A C 1
ATOM 2320 O O . ILE A 1 310 ? 23.958 3.017 -25.797 1.00 71.31 310 ILE A O 1
ATOM 2324 N N . ARG A 1 311 ? 24.698 5.129 -26.016 1.00 77.81 311 ARG A N 1
ATOM 2325 C CA . ARG A 1 311 ? 25.856 4.959 -25.119 1.00 77.81 311 ARG A CA 1
ATOM 2326 C C . ARG A 1 311 ? 25.426 4.425 -23.757 1.00 77.81 311 ARG A C 1
ATOM 2328 O O . ARG A 1 311 ? 26.027 3.468 -23.285 1.00 77.81 311 ARG A O 1
ATOM 2335 N N . GLY A 1 312 ? 24.369 4.970 -23.155 1.00 71.25 312 GLY A N 1
ATOM 2336 C CA . GLY A 1 312 ? 23.868 4.534 -21.848 1.00 71.25 312 GLY A CA 1
ATOM 2337 C C . GLY A 1 312 ? 23.488 3.049 -21.774 1.00 71.25 312 GLY A C 1
ATOM 2338 O O . GLY A 1 312 ? 23.591 2.452 -20.704 1.00 71.25 312 GLY A O 1
ATOM 2339 N N . LYS A 1 313 ? 23.104 2.429 -22.897 1.00 72.12 313 LYS A N 1
ATOM 2340 C CA . LYS A 1 313 ? 22.695 1.014 -22.973 1.00 72.12 313 LYS A CA 1
ATOM 2341 C C . LYS A 1 313 ? 23.822 0.053 -23.372 1.00 72.12 313 LYS A C 1
ATOM 2343 O O . LYS A 1 313 ? 23.689 -1.150 -23.147 1.00 72.12 313 LYS A O 1
ATOM 2348 N N . MET A 1 314 ? 24.922 0.577 -23.915 1.00 78.44 314 MET A N 1
ATOM 2349 C CA . MET A 1 314 ? 26.103 -0.207 -24.291 1.00 78.44 314 MET A CA 1
ATOM 2350 C C . MET A 1 314 ? 26.926 -0.656 -23.075 1.00 78.44 314 MET A C 1
ATOM 2352 O O . MET A 1 314 ? 26.903 -0.017 -22.026 1.00 78.44 314 MET A O 1
ATOM 2356 N N . LEU A 1 315 ? 27.676 -1.737 -23.233 1.00 82.31 315 LEU A N 1
ATOM 2357 C CA . LEU A 1 315 ? 28.731 -2.245 -22.367 1.00 82.31 315 LEU A CA 1
ATOM 2358 C C . LEU A 1 315 ? 30.084 -1.686 -22.794 1.00 82.31 315 LEU A C 1
ATOM 2360 O O . LEU A 1 315 ? 30.897 -1.348 -21.936 1.00 82.31 315 LEU A O 1
ATOM 2364 N N . ILE A 1 316 ? 30.318 -1.551 -24.103 1.00 84.75 316 ILE A N 1
ATOM 2365 C CA . ILE A 1 316 ? 31.562 -0.993 -24.630 1.00 84.75 316 ILE A CA 1
ATOM 2366 C C . ILE A 1 316 ? 31.659 0.480 -24.208 1.00 84.75 316 ILE A C 1
ATOM 2368 O O . ILE A 1 316 ? 30.735 1.287 -24.378 1.00 84.75 316 ILE A O 1
ATOM 2372 N N . ARG A 1 317 ? 32.804 0.835 -23.619 1.00 83.56 317 ARG A N 1
ATOM 2373 C CA . ARG A 1 317 ? 33.116 2.179 -23.122 1.00 83.56 317 ARG A CA 1
ATOM 2374 C C . ARG A 1 317 ? 34.503 2.577 -23.575 1.00 83.56 317 ARG A C 1
ATOM 2376 O O . ARG A 1 317 ? 35.428 1.777 -23.482 1.00 83.56 317 ARG A O 1
ATOM 2383 N N . GLU A 1 318 ? 34.654 3.821 -24.011 1.00 85.81 318 GLU A N 1
ATOM 2384 C CA . GLU A 1 318 ? 35.972 4.397 -24.263 1.00 85.81 318 GLU A CA 1
ATOM 2385 C C . GLU A 1 318 ? 36.827 4.327 -22.987 1.00 85.81 318 GLU A C 1
ATOM 2387 O O . GLU A 1 318 ? 36.364 4.673 -21.900 1.00 85.81 318 GLU A O 1
ATOM 2392 N N . GLY A 1 319 ? 38.052 3.814 -23.103 1.00 79.56 319 GLY A N 1
ATOM 2393 C CA . GLY A 1 319 ? 38.943 3.561 -21.972 1.00 79.56 319 GLY A CA 1
ATOM 2394 C C . GLY A 1 319 ? 38.631 2.300 -21.155 1.00 79.56 319 GLY A C 1
ATOM 2395 O O . GLY A 1 319 ? 39.352 2.034 -20.197 1.00 79.56 319 GLY A O 1
ATOM 2396 N N . GLY A 1 320 ? 37.602 1.522 -21.513 1.00 82.00 320 GLY A N 1
ATOM 2397 C CA . GLY A 1 320 ? 37.246 0.255 -20.867 1.00 82.00 320 GLY A CA 1
ATOM 2398 C C . GLY A 1 320 ? 37.876 -0.981 -21.530 1.00 82.00 320 GLY A C 1
ATOM 2399 O O . GLY A 1 320 ? 38.449 -0.873 -22.620 1.00 82.00 320 GLY A O 1
ATOM 2400 N N . PRO A 1 321 ? 37.786 -2.161 -20.890 1.00 78.94 321 PRO A N 1
ATOM 2401 C CA . PRO A 1 321 ? 38.189 -3.424 -21.501 1.00 78.94 321 PRO A CA 1
ATOM 2402 C C . PRO A 1 321 ? 37.262 -3.779 -22.673 1.00 78.94 321 PRO A C 1
ATOM 2404 O O . PRO A 1 321 ? 36.061 -3.528 -22.619 1.00 78.94 321 PRO A O 1
ATOM 2407 N N . PHE A 1 322 ? 37.826 -4.366 -23.724 1.00 80.94 322 PHE A N 1
ATOM 2408 C CA . PHE A 1 322 ? 37.125 -4.779 -24.935 1.00 80.94 322 PHE A CA 1
ATOM 2409 C C . PHE A 1 322 ? 37.229 -6.295 -25.131 1.00 80.94 322 PHE A C 1
ATOM 2411 O O . PHE A 1 322 ? 38.332 -6.850 -25.118 1.00 80.94 322 PHE A O 1
ATOM 2418 N N . SER A 1 323 ? 36.091 -6.943 -25.382 1.00 80.38 323 SER A N 1
ATOM 2419 C CA . SER A 1 323 ? 36.010 -8.289 -25.954 1.00 80.38 323 SER A CA 1
ATOM 2420 C C . SER A 1 323 ? 35.018 -8.305 -27.116 1.00 80.38 323 SER A C 1
ATOM 2422 O O . SER A 1 323 ? 34.053 -7.539 -27.122 1.00 80.38 323 SER A O 1
ATOM 2424 N N . ASP A 1 324 ? 35.248 -9.183 -28.094 1.00 72.69 324 ASP A N 1
ATOM 2425 C CA . ASP A 1 324 ? 34.397 -9.274 -29.287 1.00 72.69 324 ASP A CA 1
ATOM 2426 C C . ASP A 1 324 ? 32.935 -9.620 -28.925 1.00 72.69 324 ASP A C 1
ATOM 2428 O O . ASP A 1 324 ? 32.010 -9.093 -29.538 1.00 72.69 324 ASP A O 1
ATOM 2432 N N . ASP A 1 325 ? 32.708 -10.394 -27.856 1.00 70.25 325 ASP A N 1
ATOM 2433 C CA . ASP A 1 325 ? 31.368 -10.766 -27.368 1.00 70.25 325 ASP A CA 1
ATOM 2434 C C . ASP A 1 325 ? 30.528 -9.559 -26.900 1.00 70.25 325 ASP A C 1
ATOM 2436 O O . ASP A 1 325 ? 29.296 -9.584 -26.965 1.00 70.25 325 ASP A O 1
ATOM 2440 N N . MET A 1 326 ? 31.173 -8.466 -26.463 1.00 76.00 326 MET A N 1
ATOM 2441 C CA . MET A 1 326 ? 30.465 -7.248 -26.046 1.00 76.00 326 MET A CA 1
ATOM 2442 C C . MET A 1 326 ? 29.712 -6.593 -27.208 1.00 76.00 326 MET A C 1
ATOM 2444 O O . MET A 1 326 ? 28.690 -5.950 -26.975 1.00 76.00 326 MET A O 1
ATOM 2448 N N . ILE A 1 327 ? 30.176 -6.779 -28.449 1.00 78.50 327 ILE A N 1
ATOM 2449 C CA . ILE A 1 327 ? 29.524 -6.245 -29.651 1.00 78.50 327 ILE A CA 1
ATOM 2450 C C . ILE A 1 327 ? 28.133 -6.861 -29.815 1.00 78.50 327 ILE A C 1
ATOM 2452 O O . ILE A 1 327 ? 27.155 -6.133 -29.971 1.00 78.50 327 ILE A O 1
ATOM 2456 N N . GLU A 1 328 ? 28.015 -8.189 -29.749 1.00 69.81 328 GLU A N 1
ATOM 2457 C CA . GLU A 1 328 ? 26.726 -8.868 -29.934 1.00 69.81 328 GLU A CA 1
ATOM 2458 C C . GLU A 1 328 ? 25.733 -8.548 -28.811 1.00 69.81 328 GLU A C 1
ATOM 2460 O O . GLU A 1 328 ? 24.528 -8.424 -29.053 1.00 69.81 328 GLU A O 1
ATOM 2465 N N . ILE A 1 329 ? 26.228 -8.390 -27.581 1.00 69.06 329 ILE A N 1
ATOM 2466 C CA . ILE A 1 329 ? 25.396 -8.028 -26.432 1.00 69.06 329 ILE A CA 1
ATOM 2467 C C . ILE A 1 329 ? 24.893 -6.591 -26.568 1.00 69.06 329 ILE A C 1
ATOM 2469 O O . ILE A 1 329 ? 23.705 -6.344 -26.350 1.00 69.06 329 ILE A O 1
ATOM 2473 N N . ASP A 1 330 ? 25.755 -5.660 -26.978 1.00 77.62 330 ASP A N 1
ATOM 2474 C CA . ASP A 1 330 ? 25.364 -4.273 -27.227 1.00 77.62 330 ASP A CA 1
ATOM 2475 C C . ASP A 1 330 ? 24.370 -4.166 -28.380 1.00 77.62 330 ASP A C 1
ATOM 2477 O O . ASP A 1 330 ? 23.371 -3.457 -28.250 1.00 77.62 330 ASP A O 1
ATOM 2481 N N . ILE A 1 331 ? 24.554 -4.950 -29.449 1.00 76.25 331 ILE A N 1
ATOM 2482 C CA . ILE A 1 331 ? 23.585 -5.030 -30.547 1.00 76.25 331 ILE A CA 1
ATOM 2483 C C . ILE A 1 331 ? 22.211 -5.476 -30.033 1.00 76.25 331 ILE A C 1
ATOM 2485 O O . ILE A 1 331 ? 21.217 -4.790 -30.279 1.00 76.25 331 ILE A O 1
ATOM 2489 N N . LYS A 1 332 ? 22.139 -6.571 -29.264 1.00 69.25 332 LYS A N 1
ATOM 2490 C CA . LYS A 1 332 ? 20.870 -7.079 -28.707 1.00 69.25 332 LYS A CA 1
ATOM 2491 C C . LYS A 1 332 ? 20.210 -6.086 -27.748 1.00 69.25 332 LYS A C 1
ATOM 2493 O O . LYS A 1 332 ? 18.997 -5.900 -27.812 1.00 69.25 332 LYS A O 1
ATOM 2498 N N . ARG A 1 333 ? 20.993 -5.444 -26.872 1.00 70.69 333 ARG A N 1
ATOM 2499 C CA . ARG A 1 333 ? 20.504 -4.460 -25.888 1.00 70.69 333 ARG A CA 1
ATOM 2500 C C . ARG A 1 333 ? 19.945 -3.203 -26.532 1.00 70.69 333 ARG A C 1
ATOM 2502 O O . ARG A 1 333 ? 19.003 -2.627 -26.004 1.00 70.69 333 ARG A O 1
ATOM 2509 N N . ILE A 1 334 ? 20.539 -2.759 -27.634 1.00 72.25 334 ILE A N 1
ATOM 2510 C CA . ILE A 1 334 ? 20.061 -1.584 -28.356 1.00 72.25 334 ILE A CA 1
ATOM 2511 C C . ILE A 1 334 ? 18.846 -1.959 -29.214 1.00 72.25 334 ILE A C 1
ATOM 2513 O O . ILE A 1 334 ? 17.852 -1.242 -29.185 1.00 72.25 334 ILE A O 1
ATOM 2517 N N . GLN A 1 335 ? 18.859 -3.096 -29.918 1.00 66.81 335 GLN A N 1
ATOM 2518 C CA . GLN A 1 335 ? 17.724 -3.528 -30.747 1.00 66.81 335 GLN A CA 1
ATOM 2519 C C . GLN A 1 335 ? 16.451 -3.806 -29.934 1.00 66.81 335 GLN A C 1
ATOM 2521 O O . GLN A 1 335 ? 15.354 -3.503 -30.400 1.00 66.81 335 GLN A O 1
ATOM 2526 N N . SER A 1 336 ? 16.568 -4.318 -28.704 1.00 57.62 336 SER A N 1
ATOM 2527 C CA . SER A 1 336 ? 15.407 -4.557 -27.832 1.00 57.62 336 SER A CA 1
ATOM 2528 C C . SER A 1 336 ? 14.677 -3.280 -27.401 1.00 57.62 336 SER A C 1
ATOM 2530 O O . SER A 1 336 ? 13.553 -3.365 -26.914 1.00 57.62 336 SER A O 1
ATOM 2532 N N . THR A 1 337 ? 15.277 -2.102 -27.598 1.00 62.12 337 THR A N 1
ATOM 2533 C CA . THR A 1 337 ? 14.628 -0.812 -27.319 1.00 62.12 337 THR A CA 1
ATOM 2534 C C . THR A 1 337 ? 13.638 -0.386 -28.404 1.00 62.12 337 THR A C 1
ATOM 2536 O O . THR A 1 337 ? 12.836 0.510 -28.172 1.00 62.12 337 THR A O 1
ATOM 2539 N N . GLY A 1 338 ? 13.706 -0.975 -29.606 1.00 62.16 338 GLY A N 1
ATOM 2540 C CA . GLY A 1 338 ? 12.896 -0.546 -30.753 1.00 62.16 338 GLY A CA 1
ATOM 2541 C C . GLY A 1 338 ? 13.235 0.853 -31.293 1.00 62.16 338 GLY A C 1
ATOM 2542 O O . GLY A 1 338 ? 12.532 1.356 -32.170 1.00 62.16 338 GLY A O 1
ATOM 2543 N N . LEU A 1 339 ? 14.304 1.488 -30.793 1.00 62.81 339 LEU A N 1
ATOM 2544 C CA . LEU A 1 339 ? 14.767 2.819 -31.209 1.00 62.81 339 LEU A CA 1
ATOM 2545 C C . LEU A 1 339 ? 15.604 2.808 -32.491 1.00 62.81 339 LEU A C 1
ATOM 2547 O O . LEU A 1 339 ? 15.886 3.870 -33.053 1.00 62.81 339 LEU A O 1
ATOM 2551 N N . THR A 1 340 ? 16.031 1.626 -32.936 1.00 67.12 340 THR A N 1
ATOM 2552 C CA . THR A 1 340 ? 16.924 1.462 -34.080 1.00 67.12 340 THR A CA 1
ATOM 2553 C C . THR A 1 340 ? 16.302 0.542 -35.125 1.00 67.12 340 THR A C 1
ATOM 2555 O O . THR A 1 340 ? 15.809 -0.542 -34.817 1.00 67.12 340 THR A O 1
ATOM 2558 N N . GLN A 1 341 ? 16.333 0.987 -36.380 1.00 67.06 341 GLN A N 1
ATOM 2559 C CA . GLN A 1 341 ? 15.940 0.205 -37.550 1.00 67.06 341 GLN A CA 1
ATOM 2560 C C . GLN A 1 341 ? 17.108 -0.660 -38.038 1.00 67.06 341 GLN A C 1
ATOM 2562 O O . GLN A 1 341 ? 16.928 -1.833 -38.356 1.00 67.06 341 GLN A O 1
ATOM 2567 N N . GLU A 1 342 ? 18.317 -0.093 -38.049 1.00 69.94 342 GLU A N 1
ATOM 2568 C CA . GLU A 1 342 ? 19.561 -0.815 -38.315 1.00 69.94 342 GLU A CA 1
ATOM 2569 C C . GLU A 1 342 ? 20.625 -0.426 -37.287 1.00 69.94 342 GLU A C 1
ATOM 2571 O O . GLU A 1 342 ? 20.694 0.716 -36.826 1.00 69.94 342 GLU A O 1
ATOM 2576 N N . LEU A 1 343 ? 21.466 -1.391 -36.929 1.00 79.75 343 LEU A N 1
ATOM 2577 C CA . LEU A 1 343 ? 22.561 -1.209 -35.988 1.00 79.75 343 LEU A CA 1
ATOM 2578 C C . LEU A 1 343 ? 23.736 -2.087 -36.409 1.00 79.75 343 LEU A C 1
ATOM 2580 O O . LEU A 1 343 ? 23.587 -3.301 -36.535 1.00 79.75 343 LEU A O 1
ATOM 2584 N N . ASP A 1 344 ? 24.895 -1.468 -36.595 1.00 83.50 344 ASP A N 1
ATOM 2585 C CA . ASP A 1 344 ? 26.151 -2.133 -36.927 1.00 83.50 344 ASP A CA 1
ATOM 2586 C C . ASP A 1 344 ? 27.250 -1.600 -36.003 1.00 83.50 344 ASP A C 1
ATOM 2588 O O . ASP A 1 344 ? 27.491 -0.397 -35.939 1.00 83.50 344 ASP A O 1
ATOM 2592 N N . ILE A 1 345 ? 27.906 -2.485 -35.257 1.00 87.12 345 ILE A N 1
ATOM 2593 C CA . ILE A 1 345 ? 28.997 -2.131 -34.347 1.00 87.12 345 ILE A CA 1
ATOM 2594 C C . ILE A 1 345 ? 30.248 -2.853 -34.837 1.00 87.12 345 ILE A C 1
ATOM 2596 O O . ILE A 1 345 ? 30.278 -4.079 -34.918 1.00 87.12 345 ILE A O 1
ATOM 2600 N N . ARG A 1 346 ? 31.294 -2.091 -35.163 1.00 86.06 346 ARG A N 1
ATOM 2601 C CA . ARG A 1 346 ? 32.556 -2.615 -35.699 1.00 86.06 346 ARG A CA 1
ATOM 2602 C C . ARG A 1 346 ? 33.721 -2.228 -34.814 1.00 86.06 346 ARG A C 1
ATOM 2604 O O . ARG A 1 346 ? 33.778 -1.107 -34.321 1.00 86.06 346 ARG A O 1
ATOM 2611 N N . ALA A 1 347 ? 34.682 -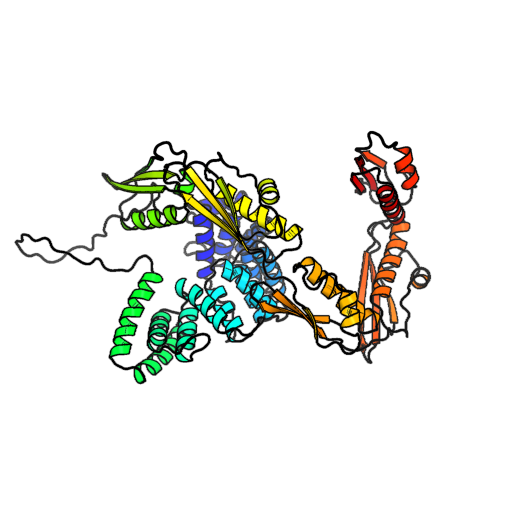3.130 -34.681 1.00 86.25 347 ALA A N 1
ATOM 2612 C CA . ALA A 1 347 ? 35.918 -2.883 -33.959 1.00 86.25 347 ALA A CA 1
ATOM 2613 C C . ALA A 1 347 ? 37.132 -3.022 -34.886 1.00 86.25 347 ALA A C 1
ATOM 2615 O O . ALA A 1 347 ? 37.191 -3.920 -35.726 1.00 86.25 347 ALA A O 1
ATOM 2616 N N . GLN A 1 348 ? 38.099 -2.118 -34.738 1.00 89.44 348 GLN A N 1
ATOM 2617 C CA . GLN A 1 348 ? 39.343 -2.090 -35.499 1.00 89.44 348 GLN A CA 1
ATOM 2618 C C . GLN A 1 348 ? 40.549 -2.102 -34.553 1.00 89.44 348 GLN A C 1
ATOM 2620 O O . GLN A 1 348 ? 40.728 -1.185 -33.749 1.00 89.44 348 GLN A O 1
ATOM 2625 N N . ASP A 1 349 ? 41.398 -3.125 -34.673 1.00 84.88 349 ASP A N 1
ATOM 2626 C CA . ASP A 1 349 ? 42.616 -3.257 -33.867 1.00 84.88 349 ASP A CA 1
ATOM 2627 C C . ASP A 1 349 ? 43.618 -2.126 -34.155 1.00 84.88 349 ASP A C 1
ATOM 2629 O O . ASP A 1 349 ? 43.947 -1.831 -35.308 1.00 84.88 349 ASP A O 1
ATOM 2633 N N . VAL A 1 350 ? 44.143 -1.518 -33.088 1.00 86.38 350 VAL A N 1
ATOM 2634 C CA . VAL A 1 350 ? 45.155 -0.453 -33.129 1.00 86.38 350 VAL A CA 1
ATOM 2635 C C . VAL A 1 350 ? 46.272 -0.720 -32.114 1.00 86.38 350 VAL A C 1
ATOM 2637 O O . VAL A 1 350 ? 46.163 -1.569 -31.228 1.00 86.38 350 VAL A O 1
ATOM 2640 N N . ALA A 1 351 ? 47.394 -0.002 -32.221 1.00 76.62 351 ALA A N 1
ATOM 2641 C CA . ALA A 1 351 ? 48.506 -0.168 -31.287 1.00 76.62 351 ALA A CA 1
ATOM 2642 C C . ALA A 1 351 ? 48.064 0.128 -29.836 1.00 76.62 351 ALA A C 1
ATOM 2644 O O . ALA A 1 351 ? 47.761 1.266 -29.477 1.00 76.62 351 ALA A O 1
ATOM 2645 N N . GLY A 1 352 ? 48.042 -0.913 -28.998 1.00 70.81 352 GLY A N 1
ATOM 2646 C CA . GLY A 1 352 ? 47.668 -0.817 -27.586 1.00 70.81 352 GLY A CA 1
ATOM 2647 C C . GLY A 1 352 ? 46.161 -0.780 -27.302 1.00 70.81 352 GLY A C 1
ATOM 2648 O O . GLY A 1 352 ? 45.793 -0.336 -26.215 1.00 70.81 352 GLY A O 1
ATOM 2649 N N . GLY A 1 353 ? 45.296 -1.197 -28.238 1.00 85.25 353 GLY A N 1
ATOM 2650 C CA . GLY A 1 353 ? 43.850 -1.283 -28.005 1.00 85.25 353 GLY A CA 1
ATOM 2651 C C . GLY A 1 353 ? 43.010 -1.466 -29.271 1.00 85.25 353 GLY A C 1
ATOM 2652 O O . GLY A 1 353 ? 43.495 -1.988 -30.270 1.00 85.25 353 GLY A O 1
ATOM 2653 N N . VAL A 1 354 ? 41.750 -1.039 -29.225 1.00 87.94 354 VAL A N 1
ATOM 2654 C CA . VAL A 1 354 ? 40.767 -1.197 -30.311 1.00 87.94 354 VAL A CA 1
ATOM 2655 C C . VAL A 1 354 ? 39.953 0.083 -30.450 1.00 87.94 354 VAL A C 1
ATOM 2657 O O . VAL A 1 354 ? 39.536 0.652 -29.444 1.00 87.94 354 VAL A O 1
ATOM 2660 N N . ASN A 1 355 ? 39.712 0.537 -31.674 1.00 88.12 355 ASN A N 1
ATOM 2661 C CA . ASN A 1 355 ? 38.754 1.609 -31.940 1.00 88.12 355 ASN A CA 1
ATOM 2662 C C . ASN A 1 355 ? 37.412 0.978 -32.302 1.00 88.12 355 ASN A C 1
ATOM 2664 O O . ASN A 1 355 ? 37.374 0.069 -33.130 1.00 88.12 355 ASN A O 1
ATOM 2668 N N . VAL A 1 356 ? 36.324 1.445 -31.696 1.00 89.00 356 VAL A N 1
ATOM 2669 C CA . VAL A 1 356 ? 34.977 0.924 -31.946 1.00 89.00 356 VAL A CA 1
ATOM 2670 C C . VAL A 1 356 ? 34.143 1.992 -32.644 1.00 89.00 356 VAL A C 1
ATOM 2672 O O . VAL A 1 356 ? 34.086 3.137 -32.199 1.00 89.00 356 VAL A O 1
ATOM 2675 N N . THR A 1 357 ? 33.482 1.609 -33.732 1.00 87.69 357 THR A N 1
ATOM 2676 C CA . THR A 1 357 ? 32.558 2.451 -34.491 1.00 87.69 357 THR A CA 1
ATOM 2677 C C . THR A 1 357 ? 31.157 1.867 -34.400 1.00 87.69 357 THR A C 1
ATOM 2679 O O . THR A 1 357 ? 30.941 0.705 -34.740 1.00 87.69 357 THR A O 1
ATOM 2682 N N . VAL A 1 358 ? 30.203 2.680 -33.960 1.00 85.62 358 VAL A N 1
ATOM 2683 C CA . VAL A 1 358 ? 28.789 2.325 -33.832 1.00 85.62 358 VAL A CA 1
ATOM 2684 C C . VAL A 1 358 ? 28.011 3.081 -34.894 1.00 85.62 358 VAL A C 1
ATOM 2686 O O . VAL A 1 358 ? 27.916 4.306 -34.837 1.00 85.62 358 VAL A O 1
ATOM 2689 N N . LYS A 1 359 ? 27.453 2.353 -35.856 1.00 81.69 359 LYS A N 1
ATOM 2690 C CA . LYS A 1 359 ? 26.575 2.899 -36.881 1.00 81.69 359 LYS A CA 1
ATOM 2691 C C . LYS A 1 359 ? 25.126 2.571 -36.551 1.00 81.69 359 LYS A C 1
ATOM 2693 O O . LYS A 1 359 ? 24.768 1.399 -36.451 1.00 81.69 359 LYS A O 1
ATOM 2698 N N . VAL A 1 360 ? 24.299 3.598 -36.387 1.00 75.94 360 VAL A N 1
ATOM 2699 C CA . VAL A 1 360 ? 22.885 3.458 -36.015 1.00 75.94 360 VAL A CA 1
ATOM 2700 C C . VAL A 1 360 ? 22.004 4.155 -37.037 1.00 75.94 360 VAL A C 1
ATOM 2702 O O . VAL A 1 360 ? 22.260 5.300 -37.388 1.00 75.94 360 VAL A O 1
ATOM 2705 N N . ILE A 1 361 ? 20.938 3.487 -37.473 1.00 69.50 361 ILE A N 1
ATOM 2706 C CA . ILE A 1 361 ? 19.826 4.112 -38.193 1.00 69.50 361 ILE A CA 1
ATOM 2707 C C . ILE A 1 361 ? 18.626 4.111 -37.251 1.00 69.50 361 ILE A C 1
ATOM 2709 O O . ILE A 1 361 ? 18.151 3.045 -36.855 1.00 69.50 361 ILE A O 1
ATOM 2713 N N . GLY A 1 362 ? 18.165 5.296 -36.854 1.00 65.62 362 GLY A N 1
ATOM 2714 C CA . GLY A 1 362 ? 17.024 5.451 -35.955 1.00 65.62 362 GLY A CA 1
ATOM 2715 C C . GLY A 1 362 ? 15.691 5.058 -36.570 1.00 65.62 362 GLY A C 1
ATOM 2716 O O . GLY A 1 362 ? 15.510 5.143 -37.782 1.00 65.62 362 GLY A O 1
ATOM 2717 N N . SER A 1 363 ? 14.727 4.718 -35.713 1.00 66.38 363 SER A N 1
ATOM 2718 C CA . SER A 1 363 ? 13.322 4.476 -36.086 1.00 66.38 363 SER A CA 1
ATOM 2719 C C . SER A 1 363 ? 12.621 5.709 -36.696 1.00 66.38 363 SER A C 1
ATOM 2721 O O . SER A 1 363 ? 11.513 5.592 -37.224 1.00 66.38 363 SER A O 1
ATOM 2723 N N . GLY A 1 364 ? 13.279 6.874 -36.677 1.00 72.44 364 GLY A N 1
ATOM 2724 C CA . GLY A 1 364 ? 12.867 8.085 -37.383 1.00 72.44 364 GLY A CA 1
ATOM 2725 C C . GLY A 1 364 ? 11.728 8.842 -36.702 1.00 72.44 364 GLY A C 1
ATOM 2726 O O . GLY A 1 364 ? 11.601 8.806 -35.476 1.00 72.44 364 GLY A O 1
ATOM 2727 N N . ASP A 1 365 ? 10.912 9.539 -37.494 1.00 80.19 365 ASP A N 1
ATOM 2728 C CA . ASP A 1 365 ? 9.785 10.324 -36.983 1.00 80.19 365 ASP A CA 1
ATOM 2729 C C . ASP A 1 365 ? 8.524 9.464 -36.816 1.00 80.19 365 ASP A C 1
ATOM 2731 O O . ASP A 1 365 ? 8.276 8.494 -37.539 1.00 80.19 365 ASP A O 1
ATOM 2735 N N . ILE A 1 366 ? 7.680 9.836 -35.859 1.00 84.25 366 ILE A N 1
ATOM 2736 C CA . ILE A 1 366 ? 6.388 9.202 -35.623 1.00 84.25 366 ILE A CA 1
ATOM 2737 C C . ILE A 1 366 ? 5.451 9.593 -36.766 1.00 84.25 366 ILE A C 1
ATOM 2739 O O . ILE A 1 366 ? 5.037 10.739 -36.891 1.00 84.25 366 ILE A O 1
ATOM 2743 N N . SER A 1 367 ? 5.085 8.635 -37.604 1.00 81.50 367 SER A N 1
ATOM 2744 C CA . SER A 1 367 ? 4.092 8.818 -38.663 1.00 81.50 367 SER A CA 1
ATOM 2745 C C . SER A 1 367 ? 2.662 8.849 -38.130 1.00 81.50 367 SER A C 1
ATOM 2747 O O . SER A 1 367 ? 1.869 9.664 -38.598 1.00 81.50 367 SER A O 1
ATOM 2749 N N . ASP A 1 368 ? 2.344 8.002 -37.147 1.00 85.94 368 ASP A N 1
ATOM 2750 C CA . ASP A 1 368 ? 1.020 7.941 -36.528 1.00 85.94 368 ASP A CA 1
ATOM 2751 C C . ASP A 1 368 ? 1.068 7.395 -35.091 1.00 85.94 368 ASP A C 1
ATOM 2753 O O . ASP A 1 368 ? 2.033 6.724 -34.701 1.00 85.94 368 ASP A O 1
ATOM 2757 N N . ILE A 1 369 ? 0.025 7.698 -34.310 1.00 91.62 369 ILE A N 1
ATOM 2758 C CA . ILE A 1 369 ? -0.170 7.210 -32.940 1.00 91.62 369 ILE A CA 1
ATOM 2759 C C . ILE A 1 369 ? -1.544 6.554 -32.819 1.00 91.62 369 ILE A C 1
ATOM 2761 O O . ILE A 1 369 ? -2.575 7.225 -32.866 1.00 91.62 369 ILE A O 1
ATOM 2765 N N . ASP A 1 370 ? -1.538 5.252 -32.554 1.00 87.31 370 ASP A N 1
ATOM 2766 C CA . ASP A 1 370 ? -2.739 4.455 -32.349 1.00 87.31 370 ASP A CA 1
ATOM 2767 C C . ASP A 1 370 ? -2.939 4.077 -30.880 1.00 87.31 370 ASP A C 1
ATOM 2769 O O . ASP A 1 370 ? -1.994 3.858 -30.119 1.00 87.31 370 ASP A O 1
ATOM 2773 N N . PHE A 1 371 ? -4.208 3.938 -30.496 1.00 91.88 371 PHE A N 1
ATOM 2774 C CA . PHE A 1 371 ? -4.626 3.411 -29.199 1.00 91.88 371 PHE A CA 1
ATOM 2775 C C . PHE A 1 371 ? -5.499 2.182 -29.418 1.00 91.88 371 PHE A C 1
ATOM 2777 O O . PHE A 1 371 ? -6.435 2.207 -30.223 1.00 91.88 371 PHE A O 1
ATOM 2784 N N . MET A 1 372 ? -5.191 1.107 -28.698 1.00 78.94 372 MET A N 1
ATOM 2785 C CA . MET A 1 372 ? -5.924 -0.151 -28.759 1.00 78.94 372 MET A CA 1
ATOM 2786 C C . MET A 1 372 ? -6.342 -0.606 -27.366 1.00 78.94 372 MET A C 1
ATOM 2788 O O . MET A 1 372 ? -5.587 -0.474 -26.408 1.00 78.94 372 MET A O 1
ATOM 2792 N N . GLY A 1 373 ? -7.532 -1.200 -27.269 1.00 71.81 373 GLY A N 1
ATOM 2793 C CA . GLY A 1 373 ? -8.060 -1.769 -26.022 1.00 71.81 373 GLY A CA 1
ATOM 2794 C C . GLY A 1 373 ? -8.764 -0.763 -25.104 1.00 71.81 373 GLY A C 1
ATOM 2795 O O . GLY A 1 373 ? -9.433 -1.163 -24.156 1.00 71.81 373 GLY A O 1
ATOM 2796 N N . ASN A 1 374 ? -8.726 0.526 -25.440 1.00 81.56 374 ASN A N 1
ATOM 2797 C CA . ASN A 1 374 ? -9.496 1.563 -24.767 1.00 81.56 374 ASN A CA 1
ATOM 2798 C C . ASN A 1 374 ? -10.983 1.526 -25.160 1.00 81.56 374 ASN A C 1
ATOM 2800 O O . ASN A 1 374 ? -11.348 1.739 -26.315 1.00 81.56 374 ASN A O 1
ATOM 2804 N N . THR A 1 375 ? -11.858 1.309 -24.181 1.00 74.88 375 THR A N 1
ATOM 2805 C CA . THR A 1 375 ? -13.320 1.398 -24.324 1.00 74.88 375 THR A CA 1
ATOM 2806 C C . THR A 1 375 ? -13.914 2.584 -23.563 1.00 74.88 375 THR A C 1
ATOM 2808 O O . THR A 1 375 ? -15.069 2.950 -23.776 1.00 74.88 375 THR A O 1
ATOM 2811 N N . VAL A 1 376 ? -13.131 3.222 -22.689 1.00 70.00 376 VAL A N 1
ATOM 2812 C CA . VAL A 1 376 ? -13.632 4.182 -21.684 1.00 70.00 376 VAL A CA 1
ATOM 2813 C C . VAL A 1 376 ? -13.174 5.599 -21.948 1.00 70.00 376 VAL A C 1
ATOM 2815 O O . VAL A 1 376 ? -13.837 6.567 -21.559 1.00 70.00 376 VAL A O 1
ATOM 2818 N N . MET A 1 377 ? -12.044 5.734 -22.628 1.00 78.12 377 MET A N 1
ATOM 2819 C CA . MET A 1 377 ? -11.582 6.987 -23.194 1.00 78.12 377 MET A CA 1
ATOM 2820 C C . MET A 1 377 ? -11.513 6.837 -24.706 1.00 78.12 377 MET A C 1
ATOM 2822 O O . MET A 1 377 ? -11.036 5.825 -25.214 1.00 78.12 377 MET A O 1
ATOM 2826 N N . SER A 1 378 ? -11.995 7.848 -25.425 1.00 84.75 378 SER A N 1
ATOM 2827 C CA . SER A 1 378 ? -11.828 7.895 -26.875 1.00 84.75 378 SER A CA 1
ATOM 2828 C C . SER A 1 378 ? -10.354 8.115 -27.233 1.00 84.75 378 SER A C 1
ATOM 2830 O O . SER A 1 378 ? -9.608 8.711 -26.450 1.00 84.75 378 SER A O 1
ATOM 2832 N N . ASN A 1 379 ? -9.939 7.696 -28.432 1.00 88.50 379 ASN A N 1
ATOM 2833 C CA . ASN A 1 379 ? -8.586 7.969 -28.935 1.00 88.50 379 ASN A CA 1
ATOM 2834 C C . ASN A 1 379 ? -8.288 9.480 -28.911 1.00 88.50 379 ASN A C 1
ATOM 2836 O O . ASN A 1 379 ? -7.189 9.888 -28.555 1.00 88.50 379 ASN A O 1
ATOM 2840 N N . GLU A 1 380 ? -9.287 10.325 -29.195 1.00 90.75 380 GLU A N 1
ATOM 2841 C CA . GLU A 1 380 ? -9.146 11.785 -29.153 1.00 90.75 380 GLU A CA 1
ATOM 2842 C C . GLU A 1 380 ? -8.886 12.315 -27.730 1.00 90.75 380 GLU A C 1
ATOM 2844 O O . GLU A 1 380 ? -8.073 13.222 -27.535 1.00 90.75 380 GLU A O 1
ATOM 2849 N N . ASP A 1 381 ? -9.548 11.747 -26.717 1.00 88.62 381 ASP A N 1
ATOM 2850 C CA . ASP A 1 381 ? -9.315 12.116 -25.319 1.00 88.62 381 ASP A CA 1
ATOM 2851 C C . ASP A 1 381 ? -7.918 11.707 -24.860 1.00 88.62 381 ASP A C 1
ATOM 2853 O O . ASP A 1 381 ? -7.257 12.489 -24.179 1.00 88.62 381 ASP A O 1
ATOM 2857 N N . LEU A 1 382 ? -7.474 10.503 -25.232 1.00 91.62 382 LEU A N 1
ATOM 2858 C CA . LEU A 1 382 ? -6.146 9.984 -24.899 1.00 91.62 382 LEU A CA 1
ATOM 2859 C C . LEU A 1 382 ? -5.044 10.797 -25.576 1.00 91.62 382 LEU A C 1
ATOM 2861 O O . LEU A 1 382 ? -4.103 11.220 -24.903 1.00 91.62 382 LEU A O 1
ATOM 2865 N N . GLN A 1 383 ? -5.221 11.137 -26.854 1.00 94.62 383 GLN A N 1
ATOM 2866 C CA . GLN A 1 383 ? -4.291 11.989 -27.589 1.00 94.62 383 GLN A CA 1
ATOM 2867 C C . GLN A 1 383 ? -4.137 13.376 -26.941 1.00 94.62 383 GLN A C 1
ATOM 2869 O O . GLN A 1 383 ? -3.046 13.937 -26.936 1.00 94.62 383 GLN A O 1
ATOM 2874 N N . LYS A 1 384 ? -5.196 13.930 -26.326 1.00 93.88 384 LYS A N 1
ATOM 2875 C CA . LYS A 1 384 ? -5.130 15.198 -25.567 1.00 93.88 384 LYS A CA 1
ATOM 2876 C C . LYS A 1 384 ? -4.391 15.080 -24.227 1.00 93.88 384 LYS A C 1
ATOM 2878 O O . LYS A 1 384 ? -4.062 16.111 -23.638 1.00 93.88 384 LYS A O 1
ATOM 2883 N N . LYS A 1 385 ? -4.189 13.869 -23.691 1.00 92.44 385 LYS A N 1
ATOM 2884 C CA . LYS A 1 385 ? -3.483 13.644 -22.413 1.00 92.44 385 LYS A CA 1
ATOM 2885 C C . LYS A 1 385 ? -1.981 13.485 -22.578 1.00 92.44 385 LYS A C 1
ATOM 2887 O O . LYS A 1 385 ? -1.251 13.773 -21.630 1.00 92.44 385 LYS A O 1
ATOM 2892 N N . ILE A 1 386 ? -1.531 13.045 -23.745 1.00 93.50 386 ILE A N 1
ATOM 2893 C CA . ILE A 1 386 ? -0.118 12.810 -24.027 1.00 93.50 386 ILE A CA 1
ATOM 2894 C C . ILE A 1 386 ? 0.499 13.996 -24.771 1.00 93.50 386 ILE A C 1
ATOM 2896 O O . ILE A 1 386 ? -0.193 14.773 -25.423 1.00 93.50 386 ILE A O 1
ATOM 2900 N N . GLU A 1 387 ? 1.810 14.173 -24.623 1.00 88.62 387 GLU A N 1
ATOM 2901 C CA . GLU A 1 387 ? 2.535 15.276 -25.275 1.00 88.62 387 GLU A CA 1
ATOM 2902 C C . GLU A 1 387 ? 3.029 14.914 -26.680 1.00 88.62 387 GLU A C 1
ATOM 2904 O O . GLU A 1 387 ? 3.209 15.815 -27.494 1.00 88.62 387 GLU A O 1
ATOM 2909 N N . VAL A 1 388 ? 3.196 13.617 -26.958 1.00 89.88 388 VAL A N 1
ATOM 2910 C CA . VAL A 1 388 ? 3.764 13.076 -28.202 1.00 89.88 388 VAL A CA 1
ATOM 2911 C C . VAL A 1 388 ? 2.742 13.108 -29.337 1.00 89.88 388 VAL A C 1
ATOM 2913 O O . VAL A 1 388 ? 1.568 12.789 -29.123 1.00 89.88 388 VAL A O 1
ATOM 2916 N N . LYS A 1 389 ? 3.175 13.492 -30.541 1.00 91.81 389 LYS A N 1
ATOM 2917 C CA . LYS A 1 389 ? 2.329 13.629 -31.735 1.00 91.81 389 LYS A CA 1
ATOM 2918 C C . LYS A 1 389 ? 3.009 13.064 -32.982 1.00 91.81 389 LYS A C 1
ATOM 2920 O O . LYS A 1 389 ? 4.226 12.934 -33.039 1.00 91.81 389 LYS A O 1
ATOM 2925 N N . ALA A 1 390 ? 2.205 12.789 -34.008 1.00 86.06 390 ALA A N 1
ATOM 2926 C CA . ALA A 1 390 ? 2.728 12.532 -35.344 1.00 86.06 390 ALA A CA 1
ATOM 2927 C C . ALA A 1 390 ? 3.591 13.718 -35.822 1.00 86.06 390 ALA A C 1
ATOM 2929 O O . ALA A 1 390 ? 3.203 14.880 -35.671 1.00 86.06 390 ALA A O 1
ATOM 2930 N N . GLY A 1 391 ? 4.755 13.407 -36.386 1.00 79.50 391 GLY A N 1
ATOM 2931 C CA . GLY A 1 391 ? 5.812 14.336 -36.771 1.00 79.50 391 GLY A CA 1
ATOM 2932 C C . GLY A 1 391 ? 6.884 14.563 -35.701 1.00 79.50 391 GLY A C 1
ATOM 2933 O O . GLY A 1 391 ? 7.903 15.166 -36.019 1.00 79.50 391 GLY A O 1
ATOM 2934 N N . ASP A 1 392 ? 6.688 14.099 -34.461 1.00 81.62 392 ASP A N 1
ATOM 2935 C CA . ASP A 1 392 ? 7.750 14.120 -33.451 1.00 81.62 392 ASP A CA 1
ATOM 2936 C C . ASP A 1 392 ? 8.756 12.984 -33.706 1.00 81.62 392 ASP A C 1
ATOM 2938 O O . ASP A 1 392 ? 8.344 11.896 -34.117 1.00 81.62 392 ASP A O 1
ATOM 2942 N N . PRO A 1 393 ? 10.052 13.172 -33.404 1.00 79.12 393 PRO A N 1
ATOM 2943 C CA . PRO A 1 393 ? 11.011 12.075 -33.421 1.00 79.12 393 PRO A CA 1
ATOM 2944 C C . PRO A 1 393 ? 10.628 11.016 -32.382 1.00 79.12 393 PRO A C 1
ATOM 2946 O O . PRO A 1 393 ? 10.157 11.344 -31.285 1.00 79.12 393 PRO A O 1
ATOM 2949 N N . VAL A 1 394 ? 10.851 9.742 -32.710 1.00 76.19 394 VAL A N 1
ATOM 2950 C CA . VAL A 1 394 ? 10.641 8.635 -31.768 1.00 76.19 394 VAL A CA 1
ATOM 2951 C C . VAL A 1 394 ? 11.582 8.799 -30.566 1.00 76.19 394 VAL A C 1
ATOM 2953 O O . VAL A 1 394 ? 12.800 8.703 -30.691 1.00 76.19 394 VAL A O 1
ATOM 2956 N N . ASP A 1 395 ? 10.999 9.036 -29.388 1.00 77.62 395 ASP A N 1
ATOM 2957 C CA . ASP A 1 395 ? 11.703 9.301 -28.129 1.00 77.62 395 ASP A CA 1
ATOM 2958 C C . ASP A 1 395 ? 11.095 8.454 -27.003 1.00 77.62 395 ASP A C 1
ATOM 2960 O O . ASP A 1 395 ? 9.980 8.706 -26.538 1.00 77.62 395 ASP A O 1
ATOM 2964 N N . ASP A 1 396 ? 11.848 7.453 -26.545 1.00 72.81 396 ASP A N 1
ATOM 2965 C CA . ASP A 1 396 ? 11.413 6.500 -25.518 1.00 72.81 396 ASP A CA 1
ATOM 2966 C C . ASP A 1 396 ? 11.044 7.179 -24.191 1.00 72.81 396 ASP A C 1
ATOM 2968 O O . ASP A 1 396 ? 10.078 6.802 -23.530 1.00 72.81 396 ASP A O 1
ATOM 2972 N N . THR A 1 397 ? 11.750 8.250 -23.817 1.00 75.81 397 THR A N 1
ATOM 2973 C CA . THR A 1 397 ? 11.477 8.963 -22.561 1.00 75.81 397 THR A CA 1
ATOM 2974 C C . THR A 1 397 ? 10.114 9.641 -22.623 1.00 75.81 397 THR A C 1
ATOM 2976 O O . THR A 1 397 ? 9.331 9.584 -21.667 1.00 75.81 397 THR A O 1
ATOM 2979 N N . LYS A 1 398 ? 9.799 10.260 -23.766 1.00 83.62 398 LYS A N 1
ATOM 2980 C CA . LYS A 1 398 ? 8.495 10.889 -23.996 1.00 83.62 398 LYS A CA 1
ATOM 2981 C C . LYS A 1 398 ? 7.377 9.859 -24.146 1.00 83.62 398 LYS A C 1
ATOM 2983 O O . LYS A 1 398 ? 6.277 10.103 -23.646 1.00 83.62 398 LYS A O 1
ATOM 2988 N N . LEU A 1 399 ? 7.643 8.706 -24.759 1.00 85.00 399 LEU A N 1
ATOM 2989 C CA . LEU A 1 399 ? 6.679 7.607 -24.879 1.00 85.00 399 LEU A CA 1
ATOM 2990 C C . LEU A 1 399 ? 6.369 6.954 -23.524 1.00 85.00 399 LEU A C 1
ATOM 2992 O O . LEU A 1 399 ? 5.199 6.781 -23.182 1.00 85.00 399 LEU A O 1
ATOM 2996 N N . ALA A 1 400 ? 7.375 6.719 -22.681 1.00 77.38 400 ALA A N 1
ATOM 2997 C CA . ALA A 1 400 ? 7.184 6.244 -21.310 1.00 77.38 400 ALA A CA 1
ATOM 2998 C C . ALA A 1 400 ? 6.465 7.277 -20.421 1.00 77.38 400 ALA A C 1
ATOM 3000 O O . ALA A 1 400 ? 5.706 6.927 -19.510 1.00 77.38 400 ALA A O 1
ATOM 3001 N N . ALA A 1 401 ? 6.682 8.575 -20.655 1.00 86.81 401 ALA A N 1
ATOM 3002 C CA . ALA A 1 401 ? 5.906 9.629 -20.002 1.00 86.81 401 ALA A CA 1
ATOM 3003 C C . ALA A 1 401 ? 4.443 9.635 -20.483 1.00 86.81 401 ALA A C 1
ATOM 3005 O O . ALA A 1 401 ? 3.530 9.778 -19.669 1.00 86.81 401 ALA A O 1
ATOM 3006 N N . ALA A 1 402 ? 4.205 9.432 -21.781 1.00 92.06 402 ALA A N 1
ATOM 3007 C CA . ALA A 1 402 ? 2.870 9.296 -22.356 1.00 92.06 402 ALA A CA 1
ATOM 3008 C C . ALA A 1 402 ? 2.121 8.074 -21.795 1.00 92.06 402 ALA A C 1
ATOM 3010 O O . ALA A 1 402 ? 0.985 8.226 -21.352 1.00 92.06 402 ALA A O 1
ATOM 3011 N N . GLN A 1 403 ? 2.772 6.908 -21.705 1.00 90.62 403 GLN A N 1
ATOM 3012 C CA . GLN A 1 403 ? 2.236 5.695 -21.073 1.00 90.62 403 GLN A CA 1
ATOM 3013 C C . GLN A 1 403 ? 1.751 5.968 -19.642 1.00 90.62 403 GLN A C 1
ATOM 3015 O O . GLN A 1 403 ? 0.615 5.640 -19.299 1.00 90.62 403 GLN A O 1
ATOM 3020 N N . ARG A 1 404 ? 2.580 6.635 -18.824 1.00 89.56 404 ARG A N 1
ATOM 3021 C CA . ARG A 1 404 ? 2.218 7.033 -17.454 1.00 89.56 404 ARG A CA 1
ATOM 3022 C C . ARG A 1 404 ? 1.037 7.999 -17.426 1.00 89.56 404 ARG A C 1
ATOM 3024 O O . ARG A 1 404 ? 0.092 7.776 -16.683 1.00 89.56 404 ARG A O 1
ATOM 3031 N N . LYS A 1 405 ? 1.023 9.023 -18.285 1.00 94.31 405 LYS A N 1
ATOM 3032 C CA . LYS A 1 405 ? -0.107 9.966 -18.363 1.00 94.31 405 LYS A CA 1
ATOM 3033 C C . LYS A 1 405 ? -1.419 9.302 -18.780 1.00 94.31 405 LYS A C 1
ATOM 3035 O O . LYS A 1 405 ? -2.478 9.735 -18.325 1.00 94.31 405 LYS A O 1
ATOM 3040 N N . ILE A 1 406 ? -1.364 8.291 -19.648 1.00 91.12 406 ILE A N 1
ATOM 3041 C CA . ILE A 1 406 ? -2.535 7.485 -20.007 1.00 91.12 406 ILE A CA 1
ATOM 3042 C C . ILE A 1 406 ? -3.010 6.723 -18.768 1.00 91.12 406 ILE A C 1
ATOM 3044 O O . ILE A 1 406 ? -4.171 6.878 -18.397 1.00 91.12 406 ILE A O 1
ATOM 3048 N N . ALA A 1 407 ? -2.124 5.991 -18.086 1.00 82.69 407 ALA A N 1
ATOM 3049 C CA . ALA A 1 407 ? -2.460 5.261 -16.860 1.00 82.69 407 ALA A CA 1
ATOM 3050 C C . ALA A 1 407 ? -3.071 6.184 -15.784 1.00 82.69 407 ALA A C 1
ATOM 3052 O O . ALA A 1 407 ? -4.164 5.913 -15.292 1.00 82.69 407 ALA A O 1
ATOM 3053 N N . ASP A 1 408 ? -2.465 7.347 -15.527 1.00 85.06 408 ASP A N 1
ATOM 3054 C CA . ASP A 1 408 ? -2.983 8.358 -14.596 1.00 85.06 408 ASP A CA 1
ATOM 3055 C C . ASP A 1 408 ? -4.374 8.878 -15.001 1.00 85.06 408 ASP A C 1
ATOM 3057 O O . ASP A 1 408 ? -5.210 9.212 -14.158 1.00 85.06 408 ASP A O 1
ATOM 3061 N N . ALA A 1 409 ? -4.637 9.027 -16.305 1.00 84.12 409 ALA A N 1
ATOM 3062 C CA . ALA A 1 409 ? -5.934 9.483 -16.798 1.00 84.12 409 ALA A CA 1
ATOM 3063 C C . ALA A 1 409 ? -7.035 8.440 -16.552 1.00 84.12 409 ALA A C 1
ATOM 3065 O O . ALA A 1 409 ? -8.171 8.816 -16.242 1.00 84.12 409 ALA A O 1
ATOM 3066 N N . TYR A 1 410 ? -6.687 7.157 -16.650 1.00 80.25 410 TYR A N 1
ATOM 3067 C CA . TYR A 1 410 ? -7.549 6.037 -16.292 1.00 80.25 410 TYR A CA 1
ATOM 3068 C C . TYR A 1 410 ? -7.769 5.938 -14.781 1.00 80.25 410 TYR A C 1
ATOM 3070 O O . TYR A 1 410 ? -8.917 5.800 -14.345 1.00 80.25 410 TYR A O 1
ATOM 3078 N N . GLU A 1 411 ? -6.718 6.113 -13.981 1.00 71.12 411 GLU A N 1
ATOM 3079 C CA . GLU A 1 411 ? -6.802 6.120 -12.520 1.00 71.12 411 GLU A CA 1
ATOM 3080 C C . GLU A 1 411 ? -7.708 7.253 -12.019 1.00 71.12 411 GLU A C 1
ATOM 3082 O O . GLU A 1 411 ? -8.614 7.020 -11.222 1.00 71.12 411 GLU A O 1
ATOM 3087 N N . LYS A 1 412 ? -7.586 8.461 -12.588 1.00 75.56 412 LYS A N 1
ATOM 3088 C CA . LYS A 1 412 ? -8.482 9.604 -12.299 1.00 75.56 412 LYS A CA 1
ATOM 3089 C C . LYS A 1 412 ? -9.948 9.354 -12.657 1.00 75.56 412 LYS A C 1
ATOM 3091 O O . LYS A 1 412 ? -10.820 10.094 -12.204 1.00 75.56 412 LYS A O 1
ATOM 3096 N N . ARG A 1 413 ? -10.232 8.356 -13.497 1.00 66.38 413 ARG A N 1
ATOM 3097 C CA . ARG A 1 413 ? -11.589 7.892 -13.826 1.00 66.38 413 ARG A CA 1
ATOM 3098 C C . ARG A 1 413 ? -11.991 6.638 -13.040 1.00 66.38 413 ARG A C 1
ATOM 3100 O O . ARG A 1 413 ? -13.018 6.042 -13.356 1.00 66.38 413 ARG A O 1
ATOM 3107 N N . GLY A 1 414 ? -11.206 6.246 -12.038 1.00 55.28 414 GLY A N 1
ATOM 3108 C CA . GLY A 1 414 ? -11.483 5.109 -11.166 1.00 55.28 414 GLY A CA 1
ATOM 3109 C C . GLY A 1 414 ? -11.101 3.755 -11.761 1.00 55.28 414 GLY A C 1
ATOM 3110 O O . GLY A 1 414 ? -11.689 2.754 -11.376 1.00 55.28 414 GLY A O 1
ATOM 3111 N N . CYS A 1 415 ? -10.166 3.703 -12.714 1.00 63.69 415 CYS A N 1
ATOM 3112 C CA . CYS A 1 415 ? -9.647 2.448 -13.266 1.00 63.69 415 CYS A CA 1
ATOM 3113 C C . CYS A 1 415 ? -8.221 2.241 -12.738 1.00 63.69 415 CYS A C 1
ATOM 3115 O O . CYS A 1 415 ? -7.283 2.817 -13.282 1.00 63.69 415 CYS A O 1
ATOM 3117 N N . SER A 1 416 ? -8.055 1.471 -11.662 1.00 55.50 416 SER A N 1
ATOM 3118 C CA . SER A 1 416 ? -6.747 1.312 -10.999 1.00 55.50 416 SER A CA 1
ATOM 3119 C C . SER A 1 416 ? -5.934 0.099 -11.460 1.00 55.50 416 SER A C 1
ATOM 3121 O O . SER A 1 416 ? -4.763 -0.004 -11.116 1.00 55.50 416 SER A O 1
ATOM 3123 N N . ASP A 1 417 ? -6.540 -0.808 -12.229 1.00 60.69 417 ASP A N 1
ATOM 3124 C CA . ASP A 1 417 ? -5.891 -2.028 -12.738 1.00 60.69 417 ASP A CA 1
ATOM 3125 C C . ASP A 1 417 ? -5.441 -1.873 -14.200 1.00 60.69 417 ASP A C 1
ATOM 3127 O O . ASP A 1 417 ? -5.193 -2.860 -14.889 1.00 60.69 417 ASP A O 1
ATOM 3131 N N . VAL A 1 418 ? -5.381 -0.636 -14.701 1.00 72.06 418 VAL A N 1
ATOM 3132 C CA . VAL A 1 418 ? -5.107 -0.393 -16.116 1.00 72.06 418 VAL A CA 1
ATOM 3133 C C . VAL A 1 418 ? -3.635 -0.614 -16.418 1.00 72.06 418 VAL A C 1
ATOM 3135 O O . VAL A 1 418 ? -2.773 0.095 -15.899 1.00 72.06 418 VAL A O 1
ATOM 3138 N N . LEU A 1 419 ? -3.351 -1.562 -17.307 1.00 75.81 419 LEU A N 1
ATOM 3139 C CA . LEU A 1 419 ? -2.015 -1.769 -17.847 1.00 75.81 419 LEU A CA 1
ATOM 3140 C C . LEU A 1 419 ? -1.919 -1.072 -19.196 1.00 75.81 419 LEU A C 1
ATOM 3142 O O . LEU A 1 419 ? -2.691 -1.339 -20.114 1.00 75.81 419 LEU A O 1
ATOM 3146 N N . VAL A 1 420 ? -0.949 -0.173 -19.314 1.00 81.31 420 VAL A N 1
ATOM 3147 C CA . VAL A 1 420 ? -0.643 0.518 -20.565 1.00 81.31 420 VAL A CA 1
ATOM 3148 C C . VAL A 1 420 ? 0.746 0.086 -20.994 1.00 81.31 420 VAL A C 1
ATOM 3150 O O . VAL A 1 420 ? 1.670 0.131 -20.188 1.00 81.31 420 VAL A O 1
ATOM 3153 N N . SER A 1 421 ? 0.902 -0.307 -22.248 1.00 78.94 421 SER A N 1
ATOM 3154 C CA . SER A 1 421 ? 2.193 -0.564 -22.895 1.00 78.94 421 SER A CA 1
ATOM 3155 C C . SER A 1 421 ? 2.210 0.100 -24.271 1.00 78.94 421 SER A C 1
ATOM 3157 O O . SER A 1 421 ? 1.159 0.519 -24.758 1.00 78.94 421 SER A O 1
ATOM 3159 N N . TYR A 1 422 ? 3.377 0.237 -24.897 1.00 85.19 422 TYR A N 1
ATOM 3160 C CA . TYR A 1 422 ? 3.472 0.725 -26.272 1.00 85.19 422 TYR A CA 1
ATOM 3161 C C . TYR A 1 422 ? 4.451 -0.099 -27.096 1.00 85.19 422 TYR A C 1
ATOM 3163 O O . TYR A 1 422 ? 5.429 -0.624 -26.572 1.00 85.19 422 TYR A O 1
ATOM 3171 N N . ASN A 1 423 ? 4.178 -0.180 -28.396 1.00 76.00 423 ASN A N 1
ATOM 3172 C CA . ASN A 1 423 ? 5.053 -0.796 -29.386 1.00 76.00 423 ASN A CA 1
ATOM 3173 C C . ASN A 1 423 ? 5.363 0.211 -30.498 1.00 76.00 423 ASN A C 1
ATOM 3175 O O . ASN A 1 423 ? 4.491 0.991 -30.884 1.00 76.00 423 ASN A O 1
ATOM 3179 N N . ILE A 1 424 ? 6.588 0.168 -31.025 1.00 78.81 424 ILE A N 1
ATOM 3180 C CA . ILE A 1 424 ? 7.040 0.992 -32.152 1.00 78.81 424 ILE A CA 1
ATOM 3181 C C . ILE A 1 424 ? 7.147 0.080 -33.377 1.00 78.81 424 ILE A C 1
ATOM 3183 O O . ILE A 1 424 ? 7.876 -0.910 -33.351 1.00 78.81 424 ILE A O 1
ATOM 3187 N N . VAL A 1 425 ? 6.400 0.392 -34.434 1.00 74.12 425 VAL A N 1
ATOM 3188 C CA . VAL A 1 425 ? 6.351 -0.387 -35.678 1.00 74.12 425 VAL A CA 1
ATOM 3189 C C . VAL A 1 425 ? 7.013 0.420 -36.799 1.00 74.12 425 VAL A C 1
ATOM 3191 O O . VAL A 1 425 ? 6.442 1.427 -37.222 1.00 74.12 425 VAL A O 1
ATOM 3194 N N . PRO A 1 426 ? 8.195 0.012 -37.298 1.00 65.88 426 PRO A N 1
ATOM 3195 C CA . PRO A 1 426 ? 8.860 0.697 -38.403 1.00 65.88 426 PRO A CA 1
ATOM 3196 C C . PRO A 1 426 ? 8.055 0.606 -39.704 1.00 65.88 426 PRO A C 1
ATOM 3198 O O . PRO A 1 426 ? 7.502 -0.444 -40.033 1.00 65.88 426 PRO A O 1
ATOM 3201 N N . SER A 1 427 ? 8.020 1.697 -40.467 1.00 63.56 427 SER A N 1
ATOM 3202 C CA . SER A 1 427 ? 7.423 1.742 -41.803 1.00 63.56 427 SER A CA 1
ATOM 3203 C C . SER A 1 427 ? 8.360 1.144 -42.859 1.00 63.56 427 SER A C 1
ATOM 3205 O O . SER A 1 427 ? 9.583 1.258 -42.766 1.00 63.56 427 SER A O 1
ATOM 3207 N N . GLU A 1 428 ? 7.788 0.563 -43.920 1.00 54.44 428 GLU A N 1
ATOM 3208 C CA . GLU A 1 428 ? 8.548 0.127 -45.105 1.00 54.44 428 GLU A CA 1
ATOM 3209 C C . GLU A 1 428 ? 9.211 1.309 -45.838 1.00 54.44 428 GLU A C 1
ATOM 3211 O O . GLU A 1 428 ? 10.213 1.145 -46.535 1.00 54.44 428 GLU A O 1
ATOM 3216 N N . LEU A 1 429 ? 8.676 2.520 -45.650 1.00 53.53 429 LEU A N 1
ATOM 3217 C CA . LEU A 1 429 ? 9.305 3.776 -46.040 1.00 53.53 429 LEU A CA 1
ATOM 3218 C C . LEU A 1 429 ? 10.231 4.192 -44.889 1.00 53.53 429 LEU A C 1
ATOM 3220 O O . LEU A 1 429 ? 9.778 4.819 -43.934 1.00 53.53 429 LEU A O 1
ATOM 3224 N N . GLY A 1 430 ? 11.497 3.768 -44.944 1.00 54.50 430 GLY A N 1
ATOM 3225 C CA . GLY A 1 430 ? 12.480 3.991 -43.875 1.00 54.50 430 GLY A CA 1
ATOM 3226 C C . GLY A 1 430 ? 12.523 5.435 -43.353 1.00 54.50 430 GLY A C 1
ATOM 3227 O O . GLY A 1 430 ? 12.323 6.388 -44.109 1.00 54.50 430 GLY A O 1
ATOM 3228 N N . GLY A 1 431 ? 12.786 5.584 -42.051 1.00 60.75 431 GLY A N 1
ATOM 3229 C CA . GLY A 1 431 ? 12.780 6.876 -41.351 1.00 60.75 431 GLY A CA 1
ATOM 3230 C C . GLY A 1 431 ? 11.420 7.318 -40.790 1.00 60.75 431 GLY A C 1
ATOM 3231 O O . GLY A 1 431 ? 11.312 8.447 -40.316 1.00 60.75 431 GLY A O 1
ATOM 3232 N N . LEU A 1 432 ? 10.397 6.456 -40.821 1.00 70.12 432 LEU A N 1
ATOM 3233 C CA . LEU A 1 432 ? 9.102 6.680 -40.173 1.00 70.12 432 LEU A CA 1
ATOM 3234 C C . LEU A 1 432 ? 8.666 5.457 -39.361 1.00 70.12 432 LEU A C 1
ATOM 3236 O O . LEU A 1 432 ? 8.879 4.322 -39.789 1.00 70.12 432 LEU A O 1
ATOM 3240 N N . SER A 1 433 ? 7.988 5.685 -38.236 1.00 77.00 433 SER A N 1
ATOM 3241 C CA . SER A 1 433 ? 7.435 4.624 -37.379 1.00 77.00 433 SER A CA 1
ATOM 3242 C C . SER A 1 433 ? 6.011 4.925 -36.911 1.00 77.00 433 SER A C 1
ATOM 3244 O O . SER A 1 433 ? 5.619 6.083 -36.805 1.00 77.00 433 SER A O 1
ATOM 3246 N N . ILE A 1 434 ? 5.219 3.895 -36.620 1.00 80.31 434 ILE A N 1
ATOM 3247 C CA . ILE A 1 434 ? 3.903 4.010 -35.975 1.00 80.31 434 ILE A CA 1
ATOM 3248 C C . ILE A 1 434 ? 4.054 3.612 -34.509 1.00 80.31 434 ILE A C 1
ATOM 3250 O O . ILE A 1 434 ? 4.655 2.582 -34.205 1.00 80.31 434 ILE A O 1
ATOM 3254 N N . VAL A 1 435 ? 3.498 4.407 -33.599 1.00 86.88 435 VAL A N 1
ATOM 3255 C CA . VAL A 1 435 ? 3.460 4.085 -32.168 1.00 86.88 435 VAL A CA 1
ATOM 3256 C C . VAL A 1 435 ? 2.072 3.577 -31.813 1.00 86.88 435 VAL A C 1
ATOM 3258 O O . VAL A 1 435 ? 1.086 4.269 -32.036 1.00 86.88 435 VAL A O 1
ATOM 3261 N N . ILE A 1 436 ? 1.984 2.391 -31.217 1.00 85.62 436 ILE A N 1
ATOM 3262 C CA . ILE A 1 436 ? 0.709 1.792 -30.809 1.00 85.62 436 ILE A CA 1
ATOM 3263 C C . ILE A 1 436 ? 0.699 1.625 -29.292 1.00 85.62 436 ILE A C 1
ATOM 3265 O O . ILE A 1 436 ? 1.424 0.780 -28.768 1.00 85.62 436 ILE A O 1
ATOM 3269 N N . PHE A 1 437 ? -0.144 2.382 -28.588 1.00 90.44 437 PHE A N 1
ATOM 3270 C CA . PHE A 1 437 ? -0.420 2.183 -27.165 1.00 90.44 437 PHE A CA 1
ATOM 3271 C C . PHE A 1 437 ? -1.468 1.078 -26.978 1.00 90.44 437 PHE A C 1
ATOM 3273 O O . PHE A 1 437 ? -2.616 1.216 -27.406 1.00 90.44 437 PHE A O 1
ATOM 3280 N N . GLN A 1 438 ? -1.097 -0.011 -26.305 1.00 83.88 438 GLN A N 1
ATOM 3281 C CA . GLN A 1 438 ? -2.020 -1.063 -25.881 1.00 83.88 438 GLN A CA 1
ATOM 3282 C C . GLN A 1 438 ? -2.478 -0.825 -24.444 1.00 83.88 438 GLN A C 1
ATOM 3284 O O . GLN A 1 438 ? -1.655 -0.695 -23.538 1.00 83.88 438 GLN A O 1
ATOM 3289 N N . ILE A 1 439 ? -3.794 -0.778 -24.252 1.00 86.81 439 ILE A N 1
ATOM 3290 C CA . ILE A 1 439 ? -4.456 -0.477 -22.985 1.00 86.81 439 ILE A CA 1
ATOM 3291 C C . ILE A 1 439 ? -5.321 -1.674 -22.593 1.00 86.81 439 ILE A C 1
ATOM 3293 O O . ILE A 1 439 ? -6.282 -2.009 -23.282 1.00 86.81 439 ILE A O 1
ATOM 3297 N N . ASP A 1 440 ? -4.995 -2.292 -21.466 1.00 77.81 440 ASP A N 1
ATOM 3298 C CA . ASP A 1 440 ? -5.854 -3.251 -20.782 1.00 77.81 440 ASP A CA 1
ATOM 3299 C C . ASP A 1 440 ? -6.567 -2.520 -19.644 1.00 77.81 440 ASP A C 1
ATOM 3301 O O . ASP A 1 440 ? -5.927 -2.069 -18.699 1.00 77.81 440 ASP A O 1
ATOM 3305 N N . GLU A 1 441 ? -7.883 -2.334 -19.757 1.00 71.19 441 GLU A N 1
ATOM 3306 C CA . GLU A 1 441 ? -8.665 -1.531 -18.811 1.00 71.19 441 GLU A CA 1
ATOM 3307 C C . GLU A 1 441 ? -9.034 -2.264 -17.506 1.00 71.19 441 GLU A C 1
ATOM 3309 O O . GLU A 1 441 ? -9.655 -1.651 -16.628 1.00 71.19 441 GLU A O 1
ATOM 3314 N N . GLY A 1 442 ? -8.669 -3.544 -17.375 1.00 66.75 442 GLY A N 1
ATOM 3315 C CA . GLY A 1 442 ? -9.022 -4.384 -16.232 1.00 66.75 442 GLY A CA 1
ATOM 3316 C C . GLY A 1 442 ? -10.493 -4.833 -16.214 1.00 66.75 442 GLY A C 1
ATOM 3317 O O . GLY A 1 442 ? -11.297 -4.496 -17.088 1.00 66.75 442 GLY A O 1
ATOM 3318 N N . ALA A 1 443 ? -10.857 -5.632 -15.206 1.00 65.94 443 ALA A N 1
ATOM 3319 C CA . ALA A 1 443 ? -12.197 -6.209 -15.073 1.00 65.94 443 ALA A CA 1
ATOM 3320 C C . ALA A 1 443 ? -13.237 -5.209 -14.521 1.00 65.94 443 ALA A C 1
ATOM 3322 O O . ALA A 1 443 ? -12.936 -4.348 -13.694 1.00 65.94 443 ALA A O 1
ATOM 3323 N N . LEU A 1 444 ? -14.491 -5.350 -14.957 1.00 72.44 444 LEU A N 1
ATOM 3324 C CA . LEU A 1 444 ? -15.661 -4.667 -14.401 1.00 72.44 444 LEU A CA 1
ATOM 3325 C C . LEU A 1 444 ? -16.203 -5.416 -13.178 1.00 72.44 444 LEU A C 1
ATOM 3327 O O . LEU A 1 444 ? -16.057 -6.631 -13.071 1.00 72.44 444 LEU A O 1
ATOM 3331 N N . THR A 1 445 ? -16.881 -4.708 -12.277 1.00 75.94 445 THR A N 1
ATOM 3332 C CA . THR A 1 445 ? -17.597 -5.335 -11.159 1.00 75.94 445 THR A CA 1
ATOM 3333 C C . THR A 1 445 ? -18.783 -6.140 -11.690 1.00 75.94 445 THR A C 1
ATOM 3335 O O . THR A 1 445 ? -19.683 -5.565 -12.296 1.00 75.94 445 THR A O 1
ATOM 3338 N N . HIS A 1 446 ? -18.822 -7.446 -11.443 1.00 84.62 446 HIS A N 1
ATOM 3339 C CA . HIS A 1 446 ? -19.967 -8.305 -11.750 1.00 84.62 446 HIS A CA 1
ATOM 3340 C C . HIS A 1 446 ? -21.020 -8.198 -10.643 1.00 84.62 446 HIS A C 1
ATOM 3342 O O . HIS A 1 446 ? -22.053 -7.560 -10.837 1.00 84.62 446 HIS A O 1
ATOM 3348 N N . ASP A 1 447 ? -20.714 -8.739 -9.461 1.00 87.50 447 ASP A N 1
ATOM 3349 C CA . ASP A 1 447 ? -21.519 -8.625 -8.246 1.00 87.50 447 ASP A CA 1
ATOM 3350 C C . ASP A 1 447 ? -20.683 -8.083 -7.070 1.00 87.50 447 ASP A C 1
ATOM 3352 O O . ASP A 1 447 ? -19.451 -8.105 -7.076 1.00 87.50 447 ASP A O 1
ATOM 3356 N N . ILE A 1 448 ? -21.364 -7.584 -6.040 1.00 92.62 448 ILE A N 1
ATOM 3357 C CA . ILE A 1 448 ? -20.785 -7.206 -4.751 1.00 92.62 448 ILE A CA 1
ATOM 3358 C C . ILE A 1 448 ? -21.335 -8.147 -3.679 1.00 92.62 448 ILE A C 1
ATOM 3360 O O . ILE A 1 448 ? -22.516 -8.106 -3.338 1.00 92.62 448 ILE A O 1
ATOM 3364 N N . ARG A 1 449 ? -20.480 -8.983 -3.101 1.00 93.69 449 ARG A N 1
ATOM 3365 C CA . ARG A 1 449 ? -20.837 -9.942 -2.056 1.00 93.69 449 ARG A CA 1
ATOM 3366 C C . ARG A 1 449 ? -20.273 -9.526 -0.701 1.00 93.69 449 ARG A C 1
ATOM 3368 O O . ARG A 1 449 ? -19.206 -8.928 -0.589 1.00 93.69 449 ARG A O 1
ATOM 3375 N N . PHE A 1 450 ? -21.029 -9.864 0.337 1.00 96.88 450 PHE A N 1
ATOM 3376 C CA . PHE A 1 450 ? -20.665 -9.647 1.732 1.00 96.88 450 PHE A CA 1
ATOM 3377 C C . PHE A 1 450 ? -20.734 -10.994 2.442 1.00 96.88 450 PHE A C 1
ATOM 3379 O O . PHE A 1 450 ? -21.727 -11.712 2.297 1.00 96.88 450 PHE A O 1
ATOM 3386 N N . GLU A 1 451 ? -19.677 -11.332 3.168 1.00 96.44 451 GLU A N 1
ATOM 3387 C CA . GLU A 1 451 ? -19.546 -12.572 3.926 1.00 96.44 451 GLU A CA 1
ATOM 3388 C C . GLU A 1 451 ? -19.320 -12.261 5.404 1.00 96.44 451 GLU A C 1
ATOM 3390 O O . GLU A 1 451 ? -18.747 -11.232 5.754 1.00 96.44 451 GLU A O 1
ATOM 3395 N N . GLY A 1 452 ? -19.782 -13.148 6.286 1.00 92.69 452 GLY A N 1
ATOM 3396 C CA . GLY A 1 452 ? -19.664 -12.970 7.738 1.00 92.69 452 GLY A CA 1
ATOM 3397 C C . GLY A 1 452 ? -20.671 -11.989 8.348 1.00 92.69 452 GLY A C 1
ATOM 3398 O O . GLY A 1 452 ? -20.792 -11.930 9.568 1.00 92.69 452 GLY A O 1
ATOM 3399 N N . ASN A 1 453 ? -21.464 -11.284 7.533 1.00 95.75 453 ASN A N 1
ATOM 3400 C CA . ASN A 1 453 ? -22.490 -10.374 8.029 1.00 95.75 453 ASN A CA 1
ATOM 3401 C C . ASN A 1 453 ? -23.784 -11.108 8.442 1.00 95.75 453 ASN A C 1
ATOM 3403 O O . ASN A 1 453 ? -24.531 -11.624 7.610 1.00 95.75 453 ASN A O 1
ATOM 3407 N N . THR A 1 454 ? -24.087 -11.106 9.737 1.00 95.00 454 THR A N 1
ATOM 3408 C CA . THR A 1 454 ? -25.321 -11.617 10.344 1.00 95.00 454 THR A CA 1
ATOM 3409 C C . THR A 1 454 ? -26.187 -10.515 10.962 1.00 95.00 454 THR A C 1
ATOM 3411 O O . THR A 1 454 ? -27.413 -10.635 10.985 1.00 95.00 454 THR A O 1
ATOM 3414 N N . ALA A 1 455 ? -25.584 -9.416 11.417 1.00 93.81 455 ALA A N 1
ATOM 3415 C CA . ALA A 1 455 ? -26.257 -8.316 12.097 1.00 93.81 455 ALA A CA 1
ATOM 3416 C C . ALA A 1 455 ? -26.840 -7.265 11.142 1.00 93.81 455 ALA A C 1
ATOM 3418 O O . ALA A 1 455 ? -27.893 -6.685 11.420 1.00 93.81 455 ALA A O 1
ATOM 3419 N N . ILE A 1 456 ? -26.173 -7.015 10.011 1.00 96.25 456 ILE A N 1
ATOM 3420 C CA . ILE A 1 456 ? -26.628 -6.089 8.966 1.00 96.25 456 ILE A CA 1
ATOM 3421 C C . ILE A 1 456 ? -26.788 -6.864 7.661 1.00 96.25 456 ILE A C 1
ATOM 3423 O O . ILE A 1 456 ? -25.890 -7.584 7.234 1.00 96.25 456 ILE A O 1
ATOM 3427 N N . SER A 1 457 ? -27.937 -6.711 6.999 1.00 96.75 457 SER A N 1
ATOM 3428 C CA . SER A 1 457 ? -28.212 -7.428 5.752 1.00 96.75 457 SER A CA 1
ATOM 3429 C C . SER A 1 457 ? -27.328 -6.947 4.598 1.00 96.75 457 SER A C 1
ATOM 3431 O O . SER A 1 457 ? -27.068 -5.750 4.450 1.00 96.75 457 SER A O 1
ATOM 3433 N N . SER A 1 458 ? -26.950 -7.872 3.712 1.00 95.88 458 SER A N 1
ATOM 3434 C CA . SER A 1 458 ? -26.135 -7.575 2.526 1.00 95.88 458 SER A CA 1
ATOM 3435 C C . SER A 1 458 ? -26.795 -6.526 1.625 1.00 95.88 458 SER A C 1
ATOM 3437 O O . SER A 1 458 ? -26.114 -5.676 1.068 1.00 95.88 458 SER A O 1
ATOM 3439 N N . ASN A 1 459 ? -28.131 -6.500 1.551 1.00 94.62 459 ASN A N 1
ATOM 3440 C CA . ASN A 1 459 ? -28.873 -5.472 0.810 1.00 94.62 459 ASN A CA 1
ATOM 3441 C C . ASN A 1 459 ? -28.700 -4.068 1.404 1.00 94.62 459 ASN A C 1
ATOM 3443 O O . ASN A 1 459 ? -28.590 -3.096 0.659 1.00 94.62 459 ASN A O 1
ATOM 3447 N N . ARG A 1 460 ? -28.665 -3.945 2.739 1.00 95.31 460 ARG A N 1
ATOM 3448 C CA . ARG A 1 460 ? -28.415 -2.658 3.399 1.00 95.31 460 ARG A CA 1
ATOM 3449 C C . ARG A 1 460 ? -26.982 -2.198 3.139 1.00 95.31 460 ARG A C 1
ATOM 3451 O O . ARG A 1 460 ? -26.803 -1.045 2.767 1.00 95.31 460 ARG A O 1
ATOM 3458 N N . LEU A 1 461 ? -25.997 -3.092 3.261 1.00 96.00 461 LEU A N 1
ATOM 3459 C CA . LEU A 1 461 ? -24.592 -2.778 2.964 1.00 96.00 461 LEU A CA 1
ATOM 3460 C C . LEU A 1 461 ? -24.397 -2.371 1.495 1.00 96.00 461 LEU A C 1
ATOM 3462 O O . LEU A 1 461 ? -23.792 -1.336 1.221 1.00 96.00 461 LEU A O 1
ATOM 3466 N N . ARG A 1 462 ? -25.012 -3.100 0.557 1.00 93.56 462 ARG A N 1
ATOM 3467 C CA . ARG A 1 462 ? -25.001 -2.787 -0.882 1.00 93.56 462 ARG A CA 1
ATOM 3468 C C . ARG A 1 462 ? -25.553 -1.390 -1.190 1.00 93.56 462 ARG A C 1
ATOM 3470 O O . ARG A 1 462 ? -25.042 -0.696 -2.062 1.00 93.56 462 ARG A O 1
ATOM 3477 N N . GLY A 1 463 ? -26.573 -0.945 -0.454 1.00 91.81 463 GLY A N 1
ATOM 3478 C CA . GLY A 1 463 ? -27.120 0.408 -0.587 1.00 91.81 463 GLY A CA 1
ATOM 3479 C C . GLY A 1 463 ? -26.205 1.521 -0.058 1.00 91.81 463 GLY A C 1
ATOM 3480 O O . GLY A 1 463 ? -26.410 2.685 -0.400 1.00 91.81 463 GLY A O 1
ATOM 3481 N N . MET A 1 464 ? -25.213 1.186 0.772 1.00 91.38 464 MET A N 1
ATOM 3482 C CA . MET A 1 464 ? -24.305 2.149 1.405 1.00 91.38 464 MET A CA 1
ATOM 3483 C C . MET A 1 464 ? -23.006 2.343 0.623 1.00 91.38 464 MET A C 1
ATOM 3485 O O . MET A 1 464 ? -22.497 3.462 0.587 1.00 91.38 464 MET A O 1
ATOM 3489 N N . VAL A 1 465 ? -22.488 1.284 0.001 1.00 92.56 465 VAL A N 1
ATOM 3490 C CA . VAL A 1 465 ? -21.234 1.326 -0.761 1.00 92.56 465 VAL A CA 1
ATOM 3491 C C . VAL A 1 465 ? -21.326 2.227 -2.004 1.00 92.56 465 VAL A C 1
ATOM 3493 O O . VAL A 1 465 ? -22.395 2.436 -2.595 1.00 92.56 465 VAL A O 1
ATOM 3496 N N . LYS A 1 466 ? -20.181 2.800 -2.371 1.00 88.25 466 LYS A N 1
ATOM 3497 C CA . LYS A 1 466 ? -19.900 3.578 -3.575 1.00 88.25 466 LYS A CA 1
ATOM 3498 C C . LYS A 1 466 ? -19.746 2.691 -4.796 1.00 88.25 466 LYS A C 1
ATOM 3500 O O . LYS A 1 466 ? -20.295 3.059 -5.835 1.00 88.25 466 LYS A O 1
ATOM 3505 N N . THR A 1 467 ? -19.069 1.547 -4.670 1.00 84.06 467 THR A N 1
ATOM 3506 C CA . THR A 1 467 ? -18.914 0.607 -5.785 1.00 84.06 467 THR A CA 1
ATOM 3507 C C . THR A 1 467 ? -20.288 0.166 -6.292 1.00 84.06 467 THR A C 1
ATOM 3509 O O . THR A 1 467 ? -21.238 -0.031 -5.526 1.00 84.06 467 THR A O 1
ATOM 3512 N N . ARG A 1 468 ? -20.418 0.067 -7.617 1.00 80.62 468 ARG A N 1
ATOM 3513 C CA . ARG A 1 468 ? -21.651 -0.337 -8.300 1.00 80.62 468 ARG A CA 1
ATOM 3514 C C . ARG A 1 468 ? -21.415 -1.606 -9.101 1.00 80.62 468 ARG A C 1
ATOM 3516 O O . ARG A 1 468 ? -20.354 -1.771 -9.698 1.00 80.62 468 ARG A O 1
ATOM 3523 N N . GLU A 1 469 ? -22.436 -2.453 -9.142 1.00 75.94 469 GLU A N 1
ATOM 3524 C CA . GLU A 1 469 ? -22.532 -3.545 -10.112 1.00 75.94 469 GLU A CA 1
ATOM 3525 C C . GLU A 1 469 ? -22.409 -2.980 -11.528 1.00 75.94 469 GLU A C 1
ATOM 3527 O O . GLU A 1 469 ? -22.920 -1.895 -11.819 1.00 75.94 469 GLU A O 1
ATOM 3532 N N . GLN A 1 470 ? -21.679 -3.692 -12.382 1.00 66.75 470 GLN A N 1
ATOM 3533 C CA . GLN A 1 470 ? -21.296 -3.278 -13.737 1.00 66.75 470 GLN A CA 1
ATOM 3534 C C . GLN A 1 470 ? -20.502 -1.960 -13.794 1.00 66.75 470 GLN A C 1
ATOM 3536 O O . GLN A 1 470 ? -20.263 -1.406 -14.868 1.00 66.75 470 GLN A O 1
ATOM 3541 N N . GLY A 1 471 ? -20.077 -1.449 -12.637 1.00 66.94 471 GLY A N 1
ATOM 3542 C CA . GLY A 1 471 ? -19.190 -0.308 -12.506 1.00 66.94 471 GLY A CA 1
ATOM 3543 C C . GLY A 1 471 ? -17.729 -0.726 -12.609 1.00 66.94 471 GLY A C 1
ATOM 3544 O O . GLY A 1 471 ? -17.365 -1.881 -12.396 1.00 66.94 471 GLY A O 1
ATOM 3545 N N . LYS A 1 472 ? -16.868 0.240 -12.915 1.00 67.50 472 LYS A N 1
ATOM 3546 C CA . LYS A 1 472 ? -15.419 0.038 -12.876 1.00 67.50 472 LYS A CA 1
ATOM 3547 C C . LYS A 1 472 ? -14.916 -0.068 -11.447 1.00 67.50 472 LYS A C 1
ATOM 3549 O O . LYS A 1 472 ? -15.458 0.566 -10.545 1.00 67.50 472 LYS A O 1
ATOM 3554 N N . ILE A 1 473 ? -13.867 -0.860 -11.274 1.00 66.69 473 ILE A N 1
ATOM 3555 C CA . ILE A 1 473 ? -13.262 -1.118 -9.975 1.00 66.69 473 ILE A CA 1
ATOM 3556 C C . ILE A 1 473 ? -12.237 -0.016 -9.672 1.00 66.69 473 ILE A C 1
ATOM 3558 O O . ILE A 1 473 ? -11.174 0.045 -10.290 1.00 66.69 473 ILE A O 1
ATOM 3562 N N . SER A 1 474 ? -12.564 0.833 -8.696 1.00 70.62 474 SER A N 1
ATOM 3563 C CA . SER A 1 474 ? -11.726 1.938 -8.218 1.00 70.62 474 SER A CA 1
ATOM 3564 C C . SER A 1 474 ? -11.178 1.625 -6.830 1.00 70.62 474 SER A C 1
ATOM 3566 O O . SER A 1 474 ? -11.947 1.465 -5.885 1.00 70.62 474 SER A O 1
ATOM 3568 N N . ASN A 1 475 ? -9.853 1.587 -6.663 1.00 67.06 475 ASN A N 1
ATOM 3569 C CA . ASN A 1 475 ? -9.242 1.395 -5.341 1.00 67.06 475 ASN A CA 1
ATOM 3570 C C . ASN A 1 475 ? -9.701 2.443 -4.307 1.00 67.06 475 ASN A C 1
ATOM 3572 O O . ASN A 1 475 ? -9.861 2.105 -3.135 1.00 67.06 475 ASN A O 1
ATOM 3576 N N . GLU A 1 476 ? -9.954 3.689 -4.718 1.00 72.88 476 GLU A N 1
ATOM 3577 C CA . GLU A 1 476 ? -10.459 4.741 -3.825 1.00 72.88 476 GLU A CA 1
ATOM 3578 C C . GLU A 1 476 ? -11.882 4.440 -3.332 1.00 72.88 476 GLU A C 1
ATOM 3580 O O . GLU A 1 476 ? -12.165 4.547 -2.131 1.00 72.88 476 GLU A O 1
ATOM 3585 N N . ASP A 1 477 ? -12.766 4.013 -4.238 1.00 82.19 477 ASP A N 1
ATOM 3586 C CA . ASP A 1 477 ? -14.135 3.639 -3.882 1.00 82.19 477 ASP A CA 1
ATOM 3587 C C . ASP A 1 477 ? -14.135 2.401 -2.987 1.00 82.19 477 ASP A C 1
ATOM 3589 O O . ASP A 1 477 ? -14.818 2.390 -1.969 1.00 82.19 477 ASP A O 1
ATOM 3593 N N . LEU A 1 478 ? -13.282 1.412 -3.264 1.00 82.62 478 LEU A N 1
ATOM 3594 C CA . LEU A 1 478 ? -13.152 0.212 -2.436 1.00 82.62 478 LEU A CA 1
ATOM 3595 C C . LEU A 1 478 ? -12.696 0.529 -1.003 1.00 82.62 478 LEU A C 1
ATOM 3597 O O . LEU A 1 478 ? -13.248 -0.005 -0.040 1.00 82.62 478 LEU A O 1
ATOM 3601 N N . GLN A 1 479 ? -11.714 1.420 -0.834 1.00 82.06 479 GLN A N 1
ATOM 3602 C CA . GLN A 1 479 ? -11.281 1.875 0.494 1.00 82.06 479 GLN A CA 1
ATOM 3603 C C . GLN A 1 479 ? -12.368 2.690 1.201 1.00 82.06 479 GLN A C 1
ATOM 3605 O O . GLN A 1 479 ? -12.501 2.641 2.428 1.00 82.06 479 GLN A O 1
ATOM 3610 N N . THR A 1 480 ? -13.154 3.448 0.438 1.00 87.62 480 THR A N 1
ATOM 3611 C CA . THR A 1 480 ? -14.316 4.167 0.965 1.00 87.62 480 THR A CA 1
ATOM 3612 C C . THR A 1 480 ? -15.401 3.196 1.425 1.00 87.62 480 THR A C 1
ATOM 3614 O O . THR A 1 480 ? -15.965 3.381 2.503 1.00 87.62 480 THR A O 1
ATOM 3617 N N . ASP A 1 481 ? -15.636 2.132 0.666 1.00 92.88 481 ASP A N 1
ATOM 3618 C CA . ASP A 1 481 ? -16.623 1.096 0.955 1.00 92.88 481 ASP A CA 1
ATOM 3619 C C . ASP A 1 481 ? -16.302 0.351 2.235 1.00 92.88 481 ASP A C 1
ATOM 3621 O O . ASP A 1 481 ? -17.172 0.251 3.097 1.00 92.88 481 ASP A O 1
ATOM 3625 N N . ILE A 1 482 ? -15.046 -0.062 2.419 1.00 93.06 482 ILE A N 1
ATOM 3626 C CA . ILE A 1 482 ? -14.574 -0.680 3.667 1.00 93.06 482 ILE A CA 1
ATOM 3627 C C . ILE A 1 482 ? -14.937 0.201 4.868 1.00 93.06 482 ILE A C 1
ATOM 3629 O O . ILE A 1 482 ? -15.610 -0.252 5.792 1.00 93.06 482 ILE A O 1
ATOM 3633 N N . LYS A 1 483 ? -14.593 1.494 4.822 1.00 93.50 483 LYS A N 1
ATOM 3634 C CA . LYS A 1 483 ? -14.898 2.439 5.910 1.00 93.50 483 LYS A CA 1
ATOM 3635 C C . LYS A 1 483 ? -16.401 2.609 6.140 1.00 93.50 483 LYS A C 1
ATOM 3637 O O . LYS A 1 483 ? -16.826 2.794 7.279 1.00 93.50 483 LYS A O 1
ATOM 3642 N N . LEU A 1 484 ? -17.208 2.604 5.077 1.00 95.50 484 LEU A N 1
ATOM 3643 C CA . LEU A 1 484 ? -18.665 2.722 5.170 1.00 95.50 484 LEU A CA 1
ATOM 3644 C C . LEU A 1 484 ? -19.297 1.469 5.785 1.00 95.50 484 LEU A C 1
ATOM 3646 O O . LEU A 1 484 ? -20.197 1.605 6.614 1.00 95.50 484 LEU A O 1
ATOM 3650 N N . ILE A 1 485 ? -18.811 0.284 5.412 1.00 96.62 485 ILE A N 1
ATOM 3651 C CA . ILE A 1 485 ? -19.243 -1.007 5.954 1.00 96.62 485 ILE A CA 1
ATOM 3652 C C . ILE A 1 485 ? -18.907 -1.075 7.445 1.00 96.62 485 ILE A C 1
ATOM 3654 O O . ILE A 1 485 ? -19.814 -1.240 8.256 1.00 96.62 485 ILE A O 1
ATOM 3658 N N . GLU A 1 486 ? -17.643 -0.870 7.826 1.00 96.06 486 GLU A N 1
ATOM 3659 C CA . GLU A 1 486 ? -17.202 -0.916 9.231 1.00 96.06 486 GLU A CA 1
ATOM 3660 C C . GLU A 1 486 ? -17.990 0.068 10.098 1.00 96.06 486 GLU A C 1
ATOM 3662 O O . GLU A 1 486 ? -18.526 -0.292 11.148 1.00 96.06 486 GLU A O 1
ATOM 3667 N N . ARG A 1 487 ? -18.158 1.305 9.616 1.00 95.19 487 ARG A N 1
ATOM 3668 C CA . ARG A 1 487 ? -18.969 2.316 10.297 1.00 95.19 487 ARG A CA 1
ATOM 3669 C C . ARG A 1 487 ? -20.423 1.879 10.482 1.00 95.19 487 ARG A C 1
ATOM 3671 O O . ARG A 1 487 ? -20.998 2.180 11.524 1.00 95.19 487 ARG A O 1
ATOM 3678 N N . ALA A 1 488 ? -21.021 1.201 9.501 1.00 96.50 488 ALA A N 1
ATOM 3679 C CA . ALA A 1 488 ? -22.401 0.734 9.598 1.00 96.50 488 ALA A CA 1
ATOM 3680 C C . ALA A 1 488 ? -22.588 -0.201 10.800 1.00 96.50 488 ALA A C 1
ATOM 3682 O O . ALA A 1 488 ? -23.546 -0.043 11.552 1.00 96.50 488 ALA A O 1
ATOM 3683 N N . PHE A 1 489 ? -21.650 -1.128 11.005 1.00 97.62 489 PHE A N 1
ATOM 3684 C CA . PHE A 1 489 ? -21.644 -2.039 12.150 1.00 97.62 489 PHE A CA 1
ATOM 3685 C C . PHE A 1 489 ? -21.352 -1.316 13.462 1.00 97.62 489 PHE A C 1
ATOM 3687 O O . PHE A 1 489 ? -22.072 -1.492 14.448 1.00 97.62 489 PHE A O 1
ATOM 3694 N N . GLN A 1 490 ? -20.348 -0.444 13.461 1.00 96.06 490 GLN A N 1
ATOM 3695 C CA . GLN A 1 490 ? -19.981 0.353 14.627 1.00 96.06 490 GLN A CA 1
ATOM 3696 C C . GLN A 1 490 ? -21.120 1.265 15.111 1.00 96.06 490 GLN A C 1
ATOM 3698 O O . GLN A 1 490 ? -21.219 1.532 16.303 1.00 96.06 490 GLN A O 1
ATOM 3703 N N . ASP A 1 491 ? -22.004 1.730 14.223 1.00 95.88 491 ASP A N 1
ATOM 3704 C CA . ASP A 1 491 ? -23.201 2.509 14.581 1.00 95.88 491 ASP A CA 1
ATOM 3705 C C . ASP A 1 491 ? -24.355 1.667 15.163 1.00 95.88 491 ASP A C 1
ATOM 3707 O O . ASP A 1 491 ? -25.285 2.218 15.764 1.00 95.88 491 ASP A O 1
ATOM 3711 N N . GLU A 1 492 ? -24.283 0.342 15.020 1.00 96.00 492 GLU A N 1
ATOM 3712 C CA . GLU A 1 492 ? -25.203 -0.643 15.611 1.00 96.00 492 GLU A CA 1
ATOM 3713 C C . GLU A 1 492 ? -24.640 -1.274 16.906 1.00 96.00 492 GLU A C 1
ATOM 3715 O O . GLU A 1 492 ? -25.227 -2.224 17.445 1.00 96.00 492 GLU A O 1
ATOM 3720 N N . GLY A 1 493 ? -23.516 -0.744 17.411 1.00 94.81 493 GLY A N 1
ATOM 3721 C CA . GLY A 1 493 ? -22.865 -1.162 18.655 1.00 94.81 493 GLY A CA 1
ATOM 3722 C C . GLY A 1 493 ? -21.686 -2.113 18.485 1.00 94.81 493 GLY A C 1
ATOM 3723 O O . GLY A 1 493 ? -21.046 -2.451 19.477 1.00 94.81 493 GLY A O 1
ATOM 3724 N N . TYR A 1 494 ? -21.378 -2.555 17.266 1.00 96.31 494 TYR A N 1
ATOM 3725 C CA . TYR A 1 494 ? -20.275 -3.479 17.002 1.00 96.31 494 TYR A CA 1
ATOM 3726 C C . TYR A 1 494 ? -18.946 -2.722 16.889 1.00 96.31 494 TYR A C 1
ATOM 3728 O O . TYR A 1 494 ? -18.421 -2.494 15.800 1.00 96.31 494 TYR A O 1
ATOM 3736 N N . THR A 1 495 ? -18.429 -2.266 18.031 1.00 91.38 495 THR A N 1
ATOM 3737 C CA . THR A 1 495 ? -17.298 -1.324 18.131 1.00 91.38 495 THR A CA 1
ATOM 3738 C C . THR A 1 495 ? -16.054 -1.753 17.362 1.00 91.38 495 THR A C 1
ATOM 3740 O O . THR A 1 495 ? -15.390 -0.914 16.759 1.00 91.38 495 THR A O 1
ATOM 3743 N N . TYR A 1 496 ? -15.745 -3.048 17.374 1.00 91.88 496 TYR A N 1
ATOM 3744 C CA . TYR A 1 496 ? -14.539 -3.601 16.755 1.00 91.88 496 TYR A CA 1
ATOM 3745 C C . TYR A 1 496 ? -14.822 -4.325 15.435 1.00 91.88 496 TYR A C 1
ATOM 3747 O O . TYR A 1 496 ? -13.960 -5.060 14.960 1.00 91.88 496 TYR A O 1
ATOM 3755 N N . ALA A 1 497 ? -16.005 -4.115 14.843 1.00 94.25 497 ALA A N 1
ATOM 3756 C CA . ALA A 1 497 ? -16.320 -4.670 13.536 1.00 94.25 497 ALA A CA 1
ATOM 3757 C C . ALA A 1 497 ? -15.304 -4.205 12.493 1.00 94.25 497 ALA A C 1
ATOM 3759 O O . ALA A 1 497 ? -14.966 -3.015 12.425 1.00 94.25 497 ALA A O 1
ATOM 3760 N N . LYS A 1 498 ? -14.848 -5.149 11.672 1.00 94.69 498 LYS A N 1
ATOM 3761 C CA . LYS A 1 498 ? -13.796 -4.920 10.690 1.00 94.69 498 LYS A CA 1
ATOM 3762 C C . LYS A 1 498 ? -14.053 -5.705 9.414 1.00 94.69 498 LYS A C 1
ATOM 3764 O O . LYS A 1 498 ? -14.485 -6.855 9.461 1.00 94.69 498 LYS A O 1
ATOM 3769 N N . VAL A 1 499 ? -13.709 -5.116 8.273 1.00 93.62 499 VAL A N 1
ATOM 3770 C CA . VAL A 1 499 ? -13.513 -5.904 7.053 1.00 93.62 499 VAL A CA 1
ATOM 3771 C C . VAL A 1 499 ? -12.142 -6.569 7.160 1.00 93.62 499 VAL A C 1
ATOM 3773 O O . VAL A 1 499 ? -11.103 -5.907 7.112 1.00 93.62 499 VAL A O 1
ATOM 3776 N N . THR A 1 500 ? -12.131 -7.878 7.390 1.00 86.44 500 THR A N 1
ATOM 3777 C CA . THR A 1 500 ? -10.903 -8.658 7.608 1.00 86.44 500 THR A CA 1
ATOM 3778 C C . THR A 1 500 ? -10.222 -9.019 6.303 1.00 86.44 500 THR A C 1
ATOM 3780 O O . THR A 1 500 ? -8.995 -9.090 6.250 1.00 86.44 500 THR A O 1
ATOM 3783 N N . GLU A 1 501 ? -11.011 -9.192 5.250 1.00 79.38 501 GLU A N 1
ATOM 3784 C CA . GLU A 1 501 ? -10.528 -9.546 3.930 1.00 79.38 501 GLU A CA 1
ATOM 3785 C C . GLU A 1 501 ? -11.345 -8.826 2.861 1.00 79.38 501 GLU A C 1
ATOM 3787 O O . GLU A 1 501 ? -12.564 -8.663 2.953 1.00 79.38 501 GLU A O 1
ATOM 3792 N N . PHE A 1 502 ? -10.640 -8.408 1.822 1.00 81.19 502 PHE A N 1
ATOM 3793 C CA . PHE A 1 502 ? -11.211 -7.911 0.590 1.00 81.19 502 PHE A CA 1
ATOM 3794 C C . PHE A 1 502 ? -10.589 -8.705 -0.548 1.00 81.19 502 PHE A C 1
ATOM 3796 O O . PHE A 1 502 ? -9.360 -8.753 -0.654 1.00 81.19 502 PHE A O 1
ATOM 3803 N N . ARG A 1 503 ? -11.414 -9.290 -1.414 1.00 77.88 503 ARG A N 1
ATOM 3804 C CA . ARG A 1 503 ? -10.917 -10.021 -2.580 1.00 77.88 503 ARG A CA 1
ATOM 3805 C C . ARG A 1 503 ? -11.764 -9.782 -3.817 1.00 77.88 503 ARG A C 1
ATOM 3807 O O . ARG A 1 503 ? -12.946 -9.449 -3.740 1.00 77.88 503 ARG A O 1
ATOM 3814 N N . ARG A 1 504 ? -11.110 -9.956 -4.963 1.00 78.31 504 ARG A N 1
ATOM 3815 C CA . ARG A 1 504 ? -11.713 -9.920 -6.293 1.00 78.31 504 ARG A CA 1
ATOM 3816 C C . ARG A 1 504 ? -11.751 -11.345 -6.817 1.00 78.31 504 ARG A C 1
ATOM 3818 O O . ARG A 1 504 ? -10.698 -11.962 -6.959 1.00 78.31 504 ARG A O 1
ATOM 3825 N N . GLU A 1 505 ? -12.939 -11.865 -7.074 1.00 79.00 505 GLU A N 1
ATOM 3826 C CA . GLU A 1 505 ? -13.112 -13.211 -7.614 1.00 79.00 505 GLU A CA 1
ATOM 3827 C C . GLU A 1 505 ? -13.418 -13.100 -9.113 1.00 79.00 505 GLU A C 1
ATOM 3829 O O . GLU A 1 505 ? -14.470 -12.576 -9.478 1.00 79.00 505 GLU A O 1
ATOM 3834 N N . PRO A 1 506 ? -12.510 -13.525 -10.009 1.00 74.12 506 PRO A N 1
ATOM 3835 C CA . PRO A 1 506 ? -12.731 -13.383 -11.442 1.00 74.12 506 PRO A CA 1
ATOM 3836 C C . PRO A 1 506 ? -13.914 -14.249 -11.886 1.00 74.12 506 PRO A C 1
ATOM 3838 O O . PRO A 1 506 ? -13.927 -15.461 -11.674 1.00 74.12 506 PRO A O 1
ATOM 3841 N N . VAL A 1 507 ? -14.888 -13.622 -12.545 1.00 80.69 507 VAL A N 1
ATOM 3842 C CA . VAL A 1 507 ? -16.025 -14.299 -13.189 1.00 80.69 507 VAL A CA 1
ATOM 3843 C C . VAL A 1 507 ? -15.694 -14.570 -14.657 1.00 80.69 507 VAL A C 1
ATOM 3845 O O . VAL A 1 507 ? -15.999 -15.632 -15.197 1.00 80.69 507 VAL A O 1
ATOM 3848 N N . SER A 1 508 ? -15.022 -13.620 -15.311 1.00 72.69 508 SER A N 1
ATOM 3849 C CA . SER A 1 508 ? -14.491 -13.750 -16.668 1.00 72.69 508 SER A CA 1
ATOM 3850 C C . SER A 1 508 ? -13.259 -12.858 -16.862 1.00 72.69 508 SER A C 1
ATOM 3852 O O . SER A 1 508 ? -12.872 -12.111 -15.970 1.00 72.69 508 SER A O 1
ATOM 3854 N N . ALA A 1 509 ? -12.671 -12.869 -18.062 1.00 62.16 509 ALA A N 1
ATOM 3855 C CA . ALA A 1 509 ? -11.576 -11.960 -18.415 1.00 62.16 509 ALA A CA 1
ATOM 3856 C C . ALA A 1 509 ? -11.949 -10.464 -18.328 1.00 62.16 509 ALA A C 1
ATOM 3858 O O . ALA A 1 509 ? -11.061 -9.622 -18.329 1.00 62.16 509 ALA A O 1
ATOM 3859 N N . LYS A 1 510 ? -13.246 -10.124 -18.287 1.00 68.12 510 LYS A N 1
ATOM 3860 C CA . LYS A 1 510 ? -13.738 -8.737 -18.255 1.00 68.12 510 LYS A CA 1
ATOM 3861 C C . LYS A 1 510 ? -14.590 -8.415 -17.033 1.00 68.12 510 LYS A C 1
ATOM 3863 O O . LYS A 1 510 ? -15.046 -7.284 -16.915 1.00 68.12 510 LYS A O 1
ATOM 3868 N N . GLU A 1 511 ? -14.827 -9.379 -16.148 1.00 74.94 511 GLU A N 1
ATOM 3869 C CA . GLU A 1 511 ? -15.762 -9.238 -15.031 1.00 74.94 511 GLU A CA 1
ATOM 3870 C C . GLU A 1 511 ? -15.246 -9.956 -13.779 1.00 74.94 511 GLU A C 1
ATOM 3872 O O . GLU A 1 511 ? -14.746 -11.079 -13.867 1.00 74.94 511 GLU A O 1
ATOM 3877 N N . ALA A 1 512 ? -15.393 -9.329 -12.615 1.00 77.38 512 ALA A N 1
ATOM 3878 C CA . ALA A 1 512 ? -15.004 -9.881 -11.324 1.00 77.38 512 ALA A CA 1
ATOM 3879 C C . ALA A 1 512 ? -16.015 -9.521 -10.231 1.00 77.38 512 ALA A C 1
ATOM 3881 O O . ALA A 1 512 ? -16.516 -8.399 -10.176 1.00 77.38 512 ALA A O 1
ATOM 3882 N N . ASP A 1 513 ? -16.272 -10.463 -9.333 1.00 85.62 513 ASP A N 1
ATOM 3883 C CA . ASP A 1 513 ? -17.022 -10.228 -8.109 1.00 85.62 513 ASP A CA 1
ATOM 3884 C C . ASP A 1 513 ? -16.150 -9.527 -7.076 1.00 85.62 513 ASP A C 1
ATOM 3886 O O . ASP A 1 513 ? -14.975 -9.850 -6.892 1.00 85.62 513 ASP A O 1
ATOM 3890 N N . ILE A 1 514 ? -16.759 -8.599 -6.353 1.00 88.81 514 ILE A N 1
ATOM 3891 C CA . ILE A 1 514 ? -16.143 -7.905 -5.235 1.00 88.81 514 ILE A CA 1
ATOM 3892 C C . ILE A 1 514 ? -16.656 -8.521 -3.942 1.00 88.81 514 ILE A C 1
ATOM 3894 O O . ILE A 1 514 ? -17.848 -8.437 -3.662 1.00 88.81 514 ILE A O 1
ATOM 3898 N N . VAL A 1 515 ? -15.775 -9.119 -3.139 1.00 90.81 515 VAL A N 1
ATOM 3899 C CA . VAL A 1 515 ? -16.162 -9.799 -1.897 1.00 90.81 515 VAL A CA 1
ATOM 3900 C C . VAL A 1 515 ? -15.543 -9.104 -0.688 1.00 90.81 515 VAL A C 1
ATOM 3902 O O . VAL A 1 515 ? -14.320 -8.985 -0.584 1.00 90.81 515 VAL A O 1
ATOM 3905 N N . TYR A 1 516 ? -16.397 -8.670 0.241 1.00 94.81 516 TYR A N 1
ATOM 3906 C CA . TYR A 1 516 ? -16.004 -8.144 1.549 1.00 94.81 516 TYR A CA 1
ATOM 3907 C C . TYR A 1 516 ? -16.282 -9.190 2.632 1.00 94.81 516 TYR A C 1
ATOM 3909 O O . TYR A 1 516 ? -17.443 -9.526 2.877 1.00 94.81 516 TYR A O 1
ATOM 3917 N N . VAL A 1 517 ? -15.239 -9.675 3.306 1.00 94.25 517 VAL A N 1
ATOM 3918 C CA . VAL A 1 517 ? -15.374 -10.556 4.475 1.00 94.25 517 VAL A CA 1
ATOM 3919 C C . VAL A 1 517 ? -15.356 -9.709 5.735 1.00 94.25 517 VAL A C 1
ATOM 3921 O O . VAL A 1 517 ? -14.427 -8.934 5.968 1.00 94.25 517 VAL A O 1
ATOM 3924 N N . ILE A 1 518 ? -16.402 -9.844 6.539 1.00 97.31 518 ILE A N 1
ATOM 3925 C CA . ILE A 1 518 ? -16.653 -9.015 7.710 1.00 97.31 518 ILE A CA 1
ATOM 3926 C C . ILE A 1 518 ? -16.539 -9.880 8.961 1.00 97.31 518 ILE A C 1
ATOM 3928 O O . ILE A 1 518 ? -17.227 -10.890 9.096 1.00 97.31 518 ILE A O 1
ATOM 3932 N N . ASP A 1 519 ? -15.703 -9.443 9.898 1.00 95.44 519 ASP A N 1
ATOM 3933 C CA . ASP A 1 519 ? -15.794 -9.858 11.293 1.00 95.44 519 ASP A CA 1
ATOM 3934 C C . ASP A 1 519 ? -16.620 -8.810 12.038 1.00 95.44 519 ASP A C 1
ATOM 3936 O O . ASP A 1 519 ? -16.205 -7.660 12.194 1.00 95.44 519 ASP A O 1
ATOM 3940 N N . GLU A 1 520 ? -17.829 -9.188 12.451 1.00 93.19 520 GLU A N 1
ATOM 3941 C CA . GLU A 1 520 ? -18.738 -8.287 13.159 1.00 93.19 520 GLU A CA 1
ATOM 3942 C C . GLU A 1 520 ? -18.269 -8.008 14.590 1.00 93.19 520 GLU A C 1
ATOM 3944 O O . GLU A 1 520 ? -18.609 -6.971 15.154 1.00 93.19 520 GLU A O 1
ATOM 3949 N N . GLY A 1 521 ? -17.493 -8.907 15.199 1.00 91.50 521 GLY A N 1
ATOM 3950 C CA . GLY A 1 521 ? -17.158 -8.830 16.616 1.00 91.50 521 GLY A CA 1
ATOM 3951 C C . GLY A 1 521 ? -18.389 -8.850 17.538 1.00 91.50 521 GLY A C 1
ATOM 3952 O O . GLY A 1 521 ? -19.476 -9.322 17.193 1.00 91.50 521 GLY A O 1
ATOM 3953 N N . ALA A 1 522 ? -18.218 -8.345 18.761 1.00 92.25 522 ALA A N 1
ATOM 3954 C CA . ALA A 1 522 ? -19.290 -8.244 19.750 1.00 92.25 522 ALA A CA 1
ATOM 3955 C C . ALA A 1 522 ? -19.906 -6.838 19.790 1.00 92.25 522 ALA A C 1
ATOM 3957 O O . ALA A 1 522 ? -19.277 -5.851 19.405 1.00 92.25 522 ALA A O 1
ATOM 3958 N N . LYS A 1 523 ? -21.135 -6.741 20.311 1.00 95.25 523 LYS A N 1
ATOM 3959 C CA . LYS A 1 523 ? -21.743 -5.452 20.660 1.00 95.25 523 LYS A CA 1
ATOM 3960 C C . LYS A 1 523 ? -21.184 -4.934 21.972 1.00 95.25 523 LYS A C 1
ATOM 3962 O O . LYS A 1 523 ? -21.099 -5.708 22.920 1.00 95.25 523 LYS A O 1
ATOM 3967 N N . TYR A 1 524 ? -20.917 -3.636 22.037 1.00 96.31 524 TYR A N 1
ATOM 3968 C CA . TYR A 1 524 ? -20.452 -2.969 23.242 1.00 96.31 524 TYR A CA 1
ATOM 3969 C C . TYR A 1 524 ? -21.347 -1.796 23.635 1.00 96.31 524 TYR A C 1
ATOM 3971 O O . TYR A 1 524 ? -21.772 -0.989 22.800 1.00 96.31 524 TYR A O 1
ATOM 3979 N N . ASP A 1 525 ? -21.569 -1.670 24.939 1.00 96.75 525 ASP A N 1
ATOM 3980 C CA . ASP A 1 525 ? -22.120 -0.462 25.547 1.00 96.75 525 ASP A CA 1
ATOM 3981 C C . ASP A 1 525 ? -20.997 0.429 26.084 1.00 96.75 525 ASP A C 1
ATOM 3983 O O . ASP A 1 525 ? -19.909 -0.025 26.434 1.00 96.75 525 ASP A O 1
ATOM 3987 N N . VAL A 1 526 ? -21.239 1.732 26.167 1.00 97.38 526 VAL A N 1
ATOM 3988 C CA . VAL A 1 526 ? -20.249 2.676 26.690 1.00 97.38 526 VAL A CA 1
ATOM 3989 C C . VAL A 1 526 ? -20.327 2.701 28.211 1.00 97.38 526 VAL A C 1
ATOM 3991 O O . VAL A 1 526 ? -21.290 3.213 28.771 1.00 97.38 526 VAL A O 1
ATOM 3994 N N . ALA A 1 527 ? -19.310 2.191 28.902 1.00 96.75 527 ALA A N 1
ATOM 3995 C CA . ALA A 1 527 ? -19.241 2.207 30.363 1.00 96.75 527 ALA A CA 1
ATOM 3996 C C . ALA A 1 527 ? -19.006 3.623 30.902 1.00 96.75 527 ALA A C 1
ATOM 3998 O O . ALA A 1 527 ? -19.635 4.052 31.872 1.00 96.75 527 ALA A O 1
ATOM 3999 N N . ARG A 1 528 ? -18.089 4.363 30.272 1.00 95.94 528 ARG A N 1
ATOM 4000 C CA . ARG A 1 528 ? -17.669 5.690 30.728 1.00 95.94 528 ARG A CA 1
ATOM 4001 C C . ARG A 1 528 ? -17.145 6.533 29.574 1.00 95.94 528 ARG A C 1
ATOM 4003 O O . ARG A 1 528 ? -16.557 6.012 28.633 1.00 95.94 528 ARG A O 1
ATOM 4010 N N . ILE A 1 529 ? -17.328 7.843 29.712 1.00 96.81 529 ILE A N 1
ATOM 4011 C CA . ILE A 1 529 ? -16.734 8.864 28.851 1.00 96.81 529 ILE A CA 1
ATOM 4012 C C . ILE A 1 529 ? -15.904 9.798 29.733 1.00 96.81 529 ILE A C 1
ATOM 4014 O O . ILE A 1 529 ? -16.381 10.236 30.787 1.00 96.81 529 ILE A O 1
ATOM 4018 N N . SER A 1 530 ? -14.678 10.093 29.321 1.00 95.06 530 SER A N 1
ATOM 4019 C CA . SER A 1 530 ? -13.798 11.077 29.948 1.00 95.06 530 SER A CA 1
ATOM 4020 C C . SER A 1 530 ? -13.232 12.062 28.931 1.00 95.06 530 SER A C 1
ATOM 4022 O O . SER A 1 530 ? -13.248 11.833 27.724 1.00 95.06 530 SER A O 1
ATOM 4024 N N . LEU A 1 531 ? -12.804 13.206 29.456 1.00 95.69 531 LEU A N 1
ATOM 4025 C CA . LEU A 1 531 ? -12.076 14.240 28.738 1.00 95.69 531 LEU A CA 1
ATOM 4026 C C . LEU A 1 531 ? -10.745 14.414 29.464 1.00 95.69 531 LEU A C 1
ATOM 4028 O O . LEU A 1 531 ? -10.735 14.517 30.696 1.00 95.69 531 LEU A O 1
ATOM 4032 N N . SER A 1 532 ? -9.652 14.441 28.713 1.00 93.56 532 SER A N 1
ATOM 4033 C CA . SER A 1 532 ? -8.303 14.667 29.225 1.00 93.56 532 SER A CA 1
ATOM 4034 C C . SER A 1 532 ? -7.631 15.816 28.464 1.00 93.56 532 SER A C 1
ATOM 4036 O O . SER A 1 532 ? -8.060 16.200 27.379 1.00 93.56 532 SER A O 1
ATOM 4038 N N . GLY A 1 533 ? -6.614 16.446 29.059 1.00 89.88 533 GLY A N 1
ATOM 4039 C CA . GLY A 1 533 ? -5.873 17.552 28.427 1.00 89.88 533 GLY A CA 1
ATOM 4040 C C . GLY A 1 533 ? -6.596 18.910 28.373 1.00 89.88 533 GLY A C 1
ATOM 4041 O O . GLY A 1 533 ? -5.972 19.922 28.061 1.00 89.88 533 GLY A O 1
ATOM 4042 N N . ASN A 1 534 ? -7.875 18.992 28.757 1.00 88.88 534 ASN A N 1
ATOM 4043 C CA . ASN A 1 534 ? -8.605 20.259 28.833 1.00 88.88 534 ASN A CA 1
ATOM 4044 C C . ASN A 1 534 ? -8.203 21.079 30.074 1.00 88.88 534 ASN A C 1
ATOM 4046 O O . ASN A 1 534 ? -8.643 20.819 31.192 1.00 88.88 534 ASN A O 1
ATOM 4050 N N . THR A 1 535 ? -7.402 22.123 29.874 1.00 85.25 535 THR A N 1
ATOM 4051 C CA . THR A 1 535 ? -6.991 23.060 30.932 1.00 85.25 535 THR A CA 1
ATOM 4052 C C . THR A 1 535 ? -7.721 24.402 30.866 1.00 85.25 535 THR A C 1
ATOM 4054 O O . THR A 1 535 ? -7.701 25.160 31.836 1.00 85.25 535 THR A O 1
ATOM 4057 N N . ARG A 1 536 ? -8.378 24.724 29.740 1.00 88.81 536 ARG A N 1
ATOM 4058 C CA . ARG A 1 536 ? -9.052 26.021 29.525 1.00 88.81 536 ARG A CA 1
ATOM 4059 C C . ARG A 1 536 ? -10.537 26.020 29.826 1.00 88.81 536 ARG A C 1
ATOM 4061 O O . ARG A 1 536 ? -11.041 27.029 30.314 1.00 88.81 536 ARG A O 1
ATOM 4068 N N . PHE A 1 537 ? -11.228 24.933 29.504 1.00 91.88 537 PHE A N 1
ATOM 4069 C CA . PHE A 1 537 ? -12.676 24.827 29.656 1.00 91.88 537 PHE A CA 1
ATOM 4070 C C . PHE A 1 537 ? -13.036 23.730 30.644 1.00 91.88 537 PHE A C 1
ATOM 4072 O O . PHE A 1 537 ? -12.339 22.718 30.765 1.00 91.88 537 PHE A O 1
ATOM 4079 N N . THR A 1 538 ? -14.136 23.945 31.361 1.00 89.38 538 THR A N 1
ATOM 4080 C CA . THR A 1 538 ? -14.589 22.989 32.367 1.00 89.38 538 THR A CA 1
ATOM 4081 C C . THR A 1 538 ? -15.104 21.718 31.700 1.00 89.38 538 THR A C 1
ATOM 4083 O O . THR A 1 538 ? -15.693 21.748 30.616 1.00 89.38 538 THR A O 1
ATOM 4086 N N . GLN A 1 539 ? -14.905 20.583 32.368 1.00 90.12 539 GLN A N 1
ATOM 4087 C CA . GLN A 1 539 ? -15.413 19.304 31.882 1.00 90.12 539 GLN A CA 1
ATOM 4088 C C . GLN A 1 539 ? -16.943 19.344 31.721 1.00 90.12 539 GLN A C 1
ATOM 4090 O O . GLN A 1 539 ? -17.468 18.884 30.711 1.00 90.12 539 GLN A O 1
ATOM 4095 N N . ASP A 1 540 ? -17.653 19.983 32.655 1.00 90.56 540 ASP A N 1
ATOM 4096 C CA . ASP A 1 540 ? -19.112 20.139 32.614 1.00 90.56 540 ASP A CA 1
ATOM 4097 C C . ASP A 1 540 ? -19.612 20.942 31.404 1.00 90.56 540 ASP A C 1
ATOM 4099 O O . ASP A 1 540 ? -20.713 20.693 30.911 1.00 90.56 540 ASP A O 1
ATOM 4103 N N . GLU A 1 541 ? -18.841 21.918 30.916 1.00 91.69 541 GLU A N 1
ATOM 4104 C CA . GLU A 1 541 ? -19.186 22.663 29.701 1.00 91.69 541 GLU A CA 1
ATOM 4105 C C . GLU A 1 541 ? -19.108 21.777 28.461 1.00 91.69 541 GLU A C 1
ATOM 4107 O O . GLU A 1 541 ? -20.065 21.726 27.687 1.00 91.69 541 GLU A O 1
ATOM 4112 N N . LEU A 1 542 ? -17.994 21.063 28.292 1.00 93.75 542 LEU A N 1
ATOM 4113 C CA . LEU A 1 542 ? -17.759 20.222 27.119 1.00 93.75 542 LEU A CA 1
ATOM 4114 C C . LEU A 1 542 ? -18.704 19.012 27.105 1.00 93.75 542 LEU A C 1
ATOM 4116 O O . LEU A 1 542 ? -19.314 18.715 26.078 1.00 93.75 542 LEU A O 1
ATOM 4120 N N . MET A 1 543 ? -18.925 18.375 28.261 1.00 93.00 543 MET A N 1
ATOM 4121 C CA . MET A 1 543 ? -19.789 17.194 28.390 1.00 93.00 543 MET A CA 1
ATOM 4122 C C . MET A 1 543 ? -21.254 17.448 28.002 1.00 93.00 543 MET A C 1
ATOM 4124 O O . MET A 1 543 ? -21.954 16.507 27.620 1.00 93.00 543 MET A O 1
ATOM 4128 N N . LYS A 1 544 ? -21.740 18.698 28.050 1.00 93.25 544 LYS A N 1
ATOM 4129 C CA . LYS A 1 544 ? -23.103 19.048 27.602 1.00 93.25 544 LYS A CA 1
ATOM 4130 C C . LYS A 1 544 ? -23.302 18.843 26.102 1.00 93.25 544 LYS A C 1
ATOM 4132 O O . LYS A 1 544 ? -24.414 18.520 25.688 1.00 93.25 544 LYS A O 1
ATOM 4137 N N . GLY A 1 545 ? -22.252 19.035 25.303 1.00 92.81 545 GLY A N 1
ATOM 4138 C CA . GLY A 1 545 ? -22.306 18.881 23.849 1.00 92.81 545 GLY A CA 1
ATOM 4139 C C . GLY A 1 545 ? -22.109 17.444 23.363 1.00 92.81 545 GLY A C 1
ATOM 4140 O O . GLY A 1 545 ? -22.443 17.153 22.216 1.00 92.81 545 GLY A O 1
ATOM 4141 N N . ILE A 1 546 ? -21.578 16.558 24.215 1.00 96.31 546 ILE A N 1
ATOM 4142 C CA . ILE A 1 546 ? -21.273 15.162 23.875 1.00 96.31 546 ILE A CA 1
ATOM 4143 C C . ILE A 1 546 ? -22.578 14.390 23.651 1.00 96.31 546 ILE A C 1
ATOM 4145 O O . ILE A 1 546 ? -23.452 14.346 24.525 1.00 96.31 546 ILE A O 1
ATOM 4149 N N . ARG A 1 547 ? -22.715 13.780 22.477 1.00 97.00 547 ARG A N 1
ATOM 4150 C CA . ARG A 1 547 ? -23.847 12.970 22.027 1.00 97.00 547 ARG A CA 1
ATOM 4151 C C . ARG A 1 547 ? -23.786 11.558 22.582 1.00 97.00 547 ARG A C 1
ATOM 4153 O O . ARG A 1 547 ? -24.821 11.079 23.044 1.00 97.00 547 ARG A O 1
ATOM 4160 N N . GLN A 1 548 ? -22.622 10.905 22.562 1.00 97.06 548 GLN A N 1
ATOM 4161 C CA . GLN A 1 548 ? -22.468 9.577 23.156 1.00 97.06 548 GLN A CA 1
ATOM 4162 C C . GLN A 1 548 ? -22.740 9.650 24.664 1.00 97.06 548 GLN A C 1
ATOM 4164 O O . GLN A 1 548 ? -22.331 10.596 25.338 1.00 97.06 548 GLN A O 1
ATOM 4169 N N . LYS A 1 549 ? -23.452 8.664 25.220 1.00 96.12 549 LYS A N 1
ATOM 4170 C CA . LYS A 1 549 ? -23.768 8.616 26.656 1.00 96.12 549 LYS A CA 1
ATOM 4171 C C . LYS A 1 549 ? -23.264 7.326 27.287 1.00 96.12 549 LYS A C 1
ATOM 4173 O O . LYS A 1 549 ? -23.344 6.260 26.676 1.00 96.12 549 LYS A O 1
ATOM 4178 N N . ALA A 1 550 ? -22.790 7.421 28.527 1.00 95.06 550 ALA A N 1
ATOM 4179 C CA . ALA A 1 550 ? -22.532 6.240 29.342 1.00 95.06 550 ALA A CA 1
ATOM 4180 C C . ALA A 1 550 ? -23.840 5.452 29.555 1.00 95.06 550 ALA A C 1
ATOM 4182 O O . ALA A 1 550 ? -24.905 6.047 29.726 1.00 95.06 550 ALA A O 1
ATOM 4183 N N . GLY A 1 551 ? -23.760 4.125 29.505 1.00 93.69 551 GLY A N 1
ATOM 4184 C CA . GLY A 1 551 ? -24.892 3.200 29.540 1.00 93.69 551 GLY A CA 1
ATOM 4185 C C . GLY A 1 551 ? -25.651 3.054 28.217 1.00 93.69 551 GLY A C 1
ATOM 4186 O O . GLY A 1 551 ? -26.655 2.351 28.187 1.00 93.69 551 GLY A O 1
ATOM 4187 N N . SER A 1 552 ? -25.217 3.712 27.136 1.00 96.31 552 SER A N 1
ATOM 4188 C CA . SER A 1 552 ? -25.801 3.534 25.799 1.00 96.31 552 SER A CA 1
ATOM 4189 C C . SER A 1 552 ? -24.870 2.745 24.885 1.00 96.31 552 SER A C 1
ATOM 4191 O O . SER A 1 552 ? -23.654 2.762 25.083 1.00 96.31 552 SER A O 1
ATOM 4193 N N . SER A 1 553 ? -25.440 2.089 23.873 1.00 96.50 553 SER A N 1
ATOM 4194 C CA . SER A 1 553 ? -24.664 1.357 22.870 1.00 96.50 553 SER A CA 1
ATOM 4195 C C . SER A 1 553 ? -23.680 2.278 22.147 1.00 96.50 553 SER A C 1
ATOM 4197 O O . SER A 1 553 ? -23.985 3.449 21.885 1.00 96.50 553 SER A O 1
ATOM 4199 N N . TYR A 1 554 ? -22.485 1.761 21.864 1.00 96.88 554 TYR A N 1
ATOM 4200 C CA . TYR A 1 554 ? -21.448 2.487 21.139 1.00 96.88 554 TYR A CA 1
ATOM 4201 C C . TYR A 1 554 ? -21.922 2.895 19.735 1.00 96.88 554 TYR A C 1
ATOM 4203 O O . TYR A 1 554 ? -22.575 2.110 19.049 1.00 96.88 554 TYR A O 1
ATOM 4211 N N . LYS A 1 555 ? -21.589 4.122 19.302 1.00 97.44 555 LYS A N 1
ATOM 4212 C CA . LYS A 1 555 ? -21.863 4.607 17.941 1.00 97.44 555 LYS A CA 1
ATOM 4213 C C . LYS A 1 555 ? -20.721 5.448 17.383 1.00 97.44 555 LYS A C 1
ATOM 4215 O O . LYS A 1 555 ? -20.520 6.584 17.810 1.00 97.44 555 LYS A O 1
ATOM 4220 N N . SER A 1 556 ? -20.035 4.947 16.358 1.00 95.25 556 SER A N 1
ATOM 4221 C CA . SER A 1 556 ? -18.924 5.649 15.685 1.00 95.25 556 SER A CA 1
ATOM 4222 C C . SER A 1 556 ? -19.323 7.021 15.114 1.00 95.25 556 SER A C 1
ATOM 4224 O O . SER A 1 556 ? -18.561 7.990 15.169 1.00 95.25 556 SER A O 1
ATOM 4226 N N . SER A 1 557 ? -20.551 7.163 14.611 1.00 94.62 557 SER A N 1
ATOM 4227 C CA . SER A 1 557 ? -21.114 8.444 14.167 1.00 94.62 557 SER A CA 1
ATOM 4228 C C . SER A 1 557 ? -21.262 9.463 15.298 1.00 94.62 557 SER A C 1
ATOM 4230 O O . SER A 1 557 ? -21.093 10.659 15.050 1.00 94.62 557 SER A O 1
ATOM 4232 N N . PHE A 1 558 ? -21.548 9.020 16.527 1.00 97.56 558 PHE A N 1
ATOM 4233 C CA . PHE A 1 558 ? -21.605 9.900 17.694 1.00 97.56 558 PHE A CA 1
ATOM 4234 C C . PHE A 1 558 ? -20.201 10.299 18.123 1.00 97.56 558 PHE A C 1
ATOM 4236 O O . PHE A 1 558 ? -19.977 11.488 18.305 1.00 97.56 558 PHE A O 1
ATOM 4243 N N . ILE A 1 559 ? -19.247 9.363 18.139 1.00 96.62 559 ILE A N 1
ATOM 4244 C CA . ILE A 1 559 ? -17.842 9.667 18.448 1.00 96.62 559 ILE A CA 1
ATOM 4245 C C . ILE A 1 559 ? -17.294 10.745 17.513 1.00 96.62 559 ILE A C 1
ATOM 4247 O O . ILE A 1 559 ? -16.820 11.780 17.970 1.00 96.62 559 ILE A O 1
ATOM 4251 N N . LYS A 1 560 ? -17.470 10.582 16.196 1.00 95.12 560 LYS A N 1
ATOM 4252 C CA . LYS A 1 560 ? -17.018 11.593 15.227 1.00 95.12 560 LYS A CA 1
ATOM 4253 C C . LYS A 1 560 ? -17.720 12.944 15.409 1.00 95.12 560 LYS A C 1
ATOM 4255 O O . LYS A 1 560 ? -17.135 13.996 15.155 1.00 95.12 560 LYS A O 1
ATOM 4260 N N . ALA A 1 561 ? -18.997 12.936 15.789 1.00 96.56 561 ALA A N 1
ATOM 4261 C CA . ALA A 1 561 ? -19.731 14.168 16.061 1.00 96.56 561 ALA A CA 1
ATOM 4262 C C . ALA A 1 561 ? -19.246 14.850 17.349 1.00 96.56 561 ALA A C 1
ATOM 4264 O O . ALA A 1 561 ? -19.214 16.078 17.396 1.00 96.56 561 ALA A O 1
ATOM 4265 N N . ASP A 1 562 ? -18.851 14.068 18.349 1.00 97.69 562 ASP A N 1
ATOM 4266 C CA . ASP A 1 562 ? -18.338 14.528 19.635 1.00 97.69 562 ASP A CA 1
ATOM 4267 C C . ASP A 1 562 ? -16.935 15.115 19.487 1.00 97.69 562 ASP A C 1
ATOM 4269 O O . ASP A 1 562 ? -16.720 16.250 19.906 1.00 97.69 562 ASP A O 1
ATOM 4273 N N . GLU A 1 563 ? -16.030 14.424 18.787 1.00 96.56 563 GLU A N 1
ATOM 4274 C CA . GLU A 1 563 ? -14.716 14.947 18.382 1.00 96.56 563 GLU A CA 1
ATOM 4275 C C . GLU A 1 563 ? -14.857 16.298 17.684 1.00 96.56 563 GLU A C 1
ATOM 4277 O O . GLU A 1 563 ? -14.246 17.289 18.090 1.00 96.56 563 GLU A O 1
ATOM 4282 N N . LYS A 1 564 ? -15.722 16.360 16.660 1.00 95.38 564 LYS A N 1
ATOM 4283 C CA . LYS A 1 564 ? -15.975 17.596 15.918 1.00 95.38 564 LYS A CA 1
ATOM 4284 C C . LYS A 1 564 ? -16.542 18.681 16.829 1.00 95.38 564 LYS A C 1
ATOM 4286 O O . LYS A 1 564 ? -16.130 19.830 16.725 1.00 95.38 564 LYS A O 1
ATOM 4291 N N . MET A 1 565 ? -17.480 18.342 17.712 1.00 96.19 565 MET A N 1
ATOM 4292 C CA . MET A 1 565 ? -18.091 19.296 18.637 1.00 96.19 565 MET A CA 1
ATOM 4293 C C . MET A 1 565 ? -17.051 19.887 19.594 1.00 96.19 565 MET A C 1
ATOM 4295 O O . MET A 1 565 ? -16.988 21.111 19.715 1.00 96.19 565 MET A O 1
ATOM 4299 N N . ILE A 1 566 ? -16.203 19.057 20.214 1.00 96.62 566 ILE A N 1
ATOM 4300 C CA . ILE A 1 566 ? -15.114 19.518 21.089 1.00 96.62 566 ILE A CA 1
ATOM 4301 C C . ILE A 1 566 ? -14.158 20.403 20.284 1.00 96.62 566 ILE A C 1
ATOM 4303 O O . ILE A 1 566 ? -13.848 21.524 20.693 1.00 96.62 566 ILE A O 1
ATOM 4307 N N . GLN A 1 567 ? -13.726 19.936 19.112 1.00 95.50 567 GLN A N 1
ATOM 4308 C CA . GLN A 1 567 ? -12.776 20.666 18.284 1.00 95.50 567 GLN A CA 1
ATOM 4309 C C . GLN A 1 567 ? -13.337 22.027 17.844 1.00 95.50 567 GLN A C 1
ATOM 4311 O O . GLN A 1 567 ? -12.668 23.049 17.994 1.00 95.50 567 GLN A O 1
ATOM 4316 N N . ASP A 1 568 ? -14.583 22.078 17.368 1.00 95.06 568 ASP A N 1
ATOM 4317 C CA . ASP A 1 568 ? -15.278 23.316 17.003 1.00 95.06 568 ASP A CA 1
ATOM 4318 C C . ASP A 1 568 ? -15.453 24.246 18.217 1.00 95.06 568 ASP A C 1
ATOM 4320 O O . ASP A 1 568 ? -15.345 25.472 18.093 1.00 95.06 568 ASP A O 1
ATOM 4324 N N . TYR A 1 569 ? -15.697 23.696 19.412 1.00 95.94 569 TYR A N 1
ATOM 4325 C CA . TYR A 1 569 ? -15.830 24.479 20.642 1.00 95.94 569 TYR A CA 1
ATOM 4326 C C . TYR A 1 569 ? -14.548 25.264 20.954 1.00 95.94 569 TYR A C 1
ATOM 4328 O O . TYR A 1 569 ? -14.616 26.464 21.241 1.00 95.94 569 TYR A O 1
ATOM 4336 N N . TYR A 1 570 ? -13.387 24.618 20.828 1.00 95.88 570 TYR A N 1
ATOM 4337 C CA . TYR A 1 570 ? -12.073 25.248 20.972 1.00 95.88 570 TYR A CA 1
ATOM 4338 C C . TYR A 1 570 ? -11.760 26.206 19.814 1.00 95.88 570 TYR A C 1
ATOM 4340 O O . TYR A 1 570 ? -11.419 27.376 20.033 1.00 95.88 570 TYR A O 1
ATOM 4348 N N . ARG A 1 571 ? -11.941 25.744 18.573 1.00 94.62 571 ARG A N 1
ATOM 4349 C CA . ARG A 1 571 ? -11.638 26.493 17.342 1.00 94.62 571 ARG A CA 1
ATOM 4350 C C . ARG A 1 571 ? -12.468 27.765 17.193 1.00 94.62 571 ARG A C 1
ATOM 4352 O O . ARG A 1 571 ? -11.982 28.751 16.643 1.00 94.62 571 ARG A O 1
ATOM 4359 N N . SER A 1 572 ? -13.688 27.785 17.725 1.00 94.62 572 SER A N 1
ATOM 4360 C CA . SER A 1 572 ? -14.530 28.988 17.763 1.00 94.62 572 SER A CA 1
ATOM 4361 C C . SER A 1 572 ? -14.087 30.032 18.795 1.00 94.62 572 SER A C 1
ATOM 4363 O O . SER A 1 572 ? -14.548 31.171 18.758 1.00 94.62 572 SER A O 1
ATOM 4365 N N . ARG A 1 573 ? -13.171 29.675 19.704 1.00 95.19 573 ARG A N 1
ATOM 4366 C CA . ARG A 1 573 ? -12.696 30.523 20.812 1.00 95.19 573 ARG A CA 1
ATOM 4367 C C . ARG A 1 573 ? -11.226 30.927 20.690 1.00 95.19 573 ARG A C 1
ATOM 4369 O O . ARG A 1 573 ? -10.643 31.418 21.659 1.00 95.19 573 ARG A O 1
ATOM 4376 N N . GLY A 1 574 ? -10.638 30.773 19.504 1.00 93.62 574 GLY A N 1
ATOM 4377 C CA . GLY A 1 574 ? -9.271 31.211 19.207 1.00 93.62 574 GLY A CA 1
ATOM 4378 C C . GLY A 1 574 ? -8.238 30.096 19.229 1.00 93.62 574 GLY A C 1
ATOM 4379 O O . GLY A 1 574 ? -7.100 30.325 18.837 1.00 93.62 574 GLY A O 1
ATOM 4380 N N . TYR A 1 575 ? -8.605 28.891 19.655 1.00 94.25 575 TYR A N 1
ATOM 4381 C CA . TYR A 1 575 ? -7.706 27.740 19.706 1.00 94.25 575 TYR A CA 1
ATOM 4382 C C . TYR A 1 575 ? -7.753 26.996 18.370 1.00 94.25 575 TYR A C 1
ATOM 4384 O O . TYR A 1 575 ? -8.276 25.891 18.257 1.00 94.25 575 TYR A O 1
ATOM 4392 N N . ALA A 1 576 ? -7.289 27.669 17.316 1.00 88.00 576 ALA A N 1
ATOM 4393 C CA . ALA A 1 576 ? -7.413 27.199 15.936 1.00 88.00 576 ALA A CA 1
ATOM 4394 C C . ALA A 1 576 ? -6.699 25.862 15.686 1.00 88.00 576 ALA A C 1
ATOM 4396 O O . ALA A 1 576 ? -7.145 25.085 14.845 1.00 88.00 576 ALA A O 1
ATOM 4397 N N . ASP A 1 577 ? -5.625 25.615 16.436 1.00 88.31 577 ASP A N 1
ATOM 4398 C CA . ASP A 1 577 ? -4.776 24.430 16.317 1.00 88.31 577 ASP A CA 1
ATOM 4399 C C . ASP A 1 577 ? -5.169 23.324 17.305 1.00 88.31 577 ASP A C 1
ATOM 4401 O O . ASP A 1 577 ? -4.424 22.360 17.455 1.00 88.31 577 ASP A O 1
ATOM 4405 N N . ALA A 1 578 ? -6.313 23.463 17.987 1.00 92.31 578 ALA A N 1
ATOM 4406 C CA . ALA A 1 578 ? -6.779 22.452 18.920 1.00 92.31 578 ALA A CA 1
ATOM 4407 C C . ALA A 1 578 ? -7.037 21.116 18.208 1.00 92.31 578 ALA A C 1
ATOM 4409 O O . ALA A 1 578 ? -7.695 21.062 17.156 1.00 92.31 578 ALA A O 1
ATOM 4410 N N . ARG A 1 579 ? -6.542 20.036 18.809 1.00 93.94 579 ARG A N 1
ATOM 4411 C CA . ARG A 1 579 ? -6.704 18.659 18.336 1.00 93.94 579 ARG A CA 1
ATOM 4412 C C . ARG A 1 579 ? -7.403 17.831 19.399 1.00 93.94 579 ARG A C 1
ATOM 4414 O O . ARG A 1 579 ? -7.234 18.069 20.592 1.00 93.94 579 ARG A O 1
ATOM 4421 N N . VAL A 1 580 ? -8.215 16.893 18.935 1.00 95.56 580 VAL A N 1
ATOM 4422 C CA . VAL A 1 580 ? -8.931 15.941 19.778 1.00 95.56 580 VAL A CA 1
ATOM 4423 C C . VAL A 1 580 ? -8.578 14.560 19.263 1.00 95.56 580 VAL A C 1
ATOM 4425 O O . VAL A 1 580 ? -8.800 14.274 18.087 1.00 95.56 580 VAL A O 1
ATOM 4428 N N . GLU A 1 581 ? -8.009 13.738 20.130 1.00 94.94 581 GLU A N 1
ATOM 4429 C CA . GLU A 1 581 ? -7.718 12.335 19.865 1.00 94.94 581 GLU A CA 1
ATOM 4430 C C . GLU A 1 581 ? -8.642 11.477 20.722 1.00 94.94 581 GLU A C 1
ATOM 4432 O O . GLU A 1 581 ? -8.781 11.719 21.920 1.00 94.94 581 GLU A O 1
ATOM 4437 N N . THR A 1 582 ? -9.286 10.481 20.118 1.00 95.69 582 THR A N 1
ATOM 4438 C CA . THR A 1 582 ? -10.171 9.571 20.850 1.00 95.69 582 THR A CA 1
ATOM 4439 C C . THR A 1 582 ? -9.493 8.230 21.058 1.00 95.69 582 THR A C 1
ATOM 4441 O O . THR A 1 582 ? -9.097 7.579 20.089 1.00 95.69 582 THR A O 1
ATOM 4444 N N . SER A 1 583 ? -9.428 7.772 22.307 1.00 94.88 583 SER A N 1
ATOM 4445 C CA . SER A 1 583 ? -9.101 6.387 22.634 1.00 94.88 583 SER A CA 1
ATOM 4446 C C . SER A 1 583 ? -10.358 5.623 23.050 1.00 94.88 583 SER A C 1
ATOM 4448 O O . SER A 1 583 ? -11.257 6.152 23.708 1.00 94.88 583 SER A O 1
ATOM 4450 N N . ILE A 1 584 ? -10.438 4.363 22.620 1.00 93.81 584 ILE A N 1
ATOM 4451 C CA . ILE A 1 584 ? -11.530 3.447 22.955 1.00 93.81 584 ILE A CA 1
ATOM 4452 C C . ILE A 1 584 ? -10.897 2.197 23.554 1.00 93.81 584 ILE A C 1
ATOM 4454 O O . ILE A 1 584 ? -10.210 1.448 22.859 1.00 93.81 584 ILE A O 1
ATOM 4458 N N . GLU A 1 585 ? -11.132 1.976 24.841 1.00 93.69 585 GLU A N 1
ATOM 4459 C CA . GLU A 1 585 ? -10.551 0.872 25.604 1.00 93.69 585 GLU A CA 1
ATOM 4460 C C . GLU A 1 585 ? -11.637 -0.126 26.013 1.00 93.69 585 GLU A C 1
ATOM 4462 O O . GLU A 1 585 ? -12.698 0.274 26.494 1.00 93.69 585 GLU A O 1
ATOM 4467 N N . ASP A 1 586 ? -11.371 -1.423 25.852 1.00 91.06 586 ASP A N 1
ATOM 4468 C CA . ASP A 1 586 ? -12.251 -2.484 26.352 1.00 91.06 586 ASP A CA 1
ATOM 4469 C C . ASP A 1 586 ? -12.200 -2.510 27.894 1.00 91.06 586 ASP A C 1
ATOM 4471 O O . ASP A 1 586 ? -11.130 -2.615 28.496 1.00 91.06 586 ASP A O 1
ATOM 4475 N N . ASP A 1 587 ? -13.358 -2.383 28.544 1.00 87.44 587 ASP A N 1
ATOM 4476 C CA . ASP A 1 587 ? -13.518 -2.410 30.008 1.00 87.44 587 ASP A CA 1
ATOM 4477 C C . ASP A 1 587 ? -13.919 -3.803 30.533 1.00 87.44 587 ASP A C 1
ATOM 4479 O O . ASP A 1 587 ? -14.254 -3.996 31.705 1.00 87.44 587 ASP A O 1
ATOM 4483 N N . GLY A 1 588 ? -13.916 -4.804 29.653 1.00 82.44 588 GLY A N 1
ATOM 4484 C CA . GLY A 1 588 ? -14.501 -6.108 29.899 1.00 82.44 588 GLY A CA 1
ATOM 4485 C C . GLY A 1 588 ? -16.032 -6.065 29.906 1.00 82.44 588 GLY A C 1
ATOM 4486 O O . GLY A 1 588 ? -16.676 -5.016 29.857 1.00 82.44 588 GLY A O 1
ATOM 4487 N N . LYS A 1 589 ? -16.649 -7.254 29.966 1.00 85.81 589 LYS A N 1
ATOM 4488 C CA . LYS A 1 589 ? -18.117 -7.437 29.991 1.00 85.81 589 LYS A CA 1
ATOM 4489 C C . LYS A 1 589 ? -18.853 -6.794 28.804 1.00 85.81 589 LYS A C 1
ATOM 4491 O O . LYS A 1 589 ? -19.990 -6.363 28.975 1.00 85.81 589 LYS A O 1
ATOM 4496 N N . ASN A 1 590 ? -18.230 -6.750 27.624 1.00 92.12 590 ASN A N 1
ATOM 4497 C CA . ASN A 1 590 ? -18.790 -6.104 26.434 1.00 92.12 590 ASN A CA 1
ATOM 4498 C C . ASN A 1 590 ? -19.105 -4.619 26.672 1.00 92.12 590 ASN A C 1
ATOM 4500 O O . ASN A 1 590 ? -20.155 -4.110 26.277 1.00 92.12 590 ASN A O 1
ATOM 4504 N N . THR A 1 591 ? -18.205 -3.917 27.358 1.00 95.94 591 THR A N 1
ATOM 4505 C CA . THR A 1 591 ? -18.314 -2.471 27.534 1.00 95.94 591 THR A CA 1
ATOM 4506 C C . THR A 1 591 ? -17.012 -1.768 27.192 1.00 95.94 591 THR A C 1
ATOM 4508 O O . THR A 1 591 ? -15.944 -2.359 27.312 1.00 95.94 591 THR A O 1
ATOM 4511 N N . VAL A 1 592 ? -17.100 -0.520 26.733 1.00 96.44 592 VAL A N 1
ATOM 4512 C CA . VAL A 1 592 ? -15.931 0.299 26.385 1.00 96.44 592 VAL A CA 1
ATOM 4513 C C . VAL A 1 592 ? -15.872 1.592 27.186 1.00 96.44 592 VAL A C 1
ATOM 4515 O O . VAL A 1 592 ? -16.897 2.202 27.507 1.00 96.44 592 VAL A O 1
ATOM 4518 N N . LYS A 1 593 ? -14.654 2.039 27.471 1.00 97.19 593 LYS A N 1
ATOM 4519 C CA . LYS A 1 593 ? -14.349 3.386 27.953 1.00 97.19 593 LYS A CA 1
ATOM 4520 C C . LYS A 1 593 ? -13.891 4.243 26.788 1.00 97.19 593 LYS A C 1
ATOM 4522 O O . LYS A 1 593 ? -13.147 3.779 25.932 1.00 97.19 593 LYS A O 1
ATOM 4527 N N . ILE A 1 594 ? -14.331 5.493 26.784 1.00 97.25 594 ILE A N 1
ATOM 4528 C CA . ILE A 1 594 ? -13.983 6.467 25.754 1.00 97.25 594 ILE A CA 1
ATOM 4529 C C . ILE A 1 594 ? -13.276 7.633 26.426 1.00 97.25 594 ILE A C 1
ATOM 4531 O O . ILE A 1 594 ? -13.862 8.256 27.314 1.00 97.25 594 ILE A O 1
ATOM 4535 N N . ASP A 1 595 ? -12.052 7.930 26.002 1.00 96.62 595 ASP A N 1
ATOM 4536 C CA . ASP A 1 595 ? -11.336 9.137 26.411 1.00 96.62 595 ASP A CA 1
ATOM 4537 C C . ASP A 1 595 ? -11.137 10.057 25.210 1.00 96.62 595 ASP A C 1
ATOM 4539 O O . ASP A 1 595 ? -10.592 9.652 24.185 1.00 96.62 595 ASP A O 1
ATOM 4543 N N . TYR A 1 596 ? -11.591 11.299 25.347 1.00 97.50 596 TYR A N 1
ATOM 4544 C CA . TYR A 1 596 ? -11.290 12.371 24.409 1.00 97.50 596 TYR A CA 1
ATOM 4545 C C . TYR A 1 596 ? -10.110 13.175 24.956 1.00 97.50 596 TYR A C 1
ATOM 4547 O O . TYR A 1 596 ? -10.280 13.990 25.870 1.00 97.50 596 TYR A O 1
ATOM 4555 N N . SER A 1 597 ? -8.923 12.955 24.399 1.00 96.38 597 SER A N 1
ATOM 4556 C CA . SER A 1 597 ? -7.709 13.680 24.757 1.00 96.38 597 SER A CA 1
ATOM 4557 C C . SER A 1 597 ? -7.568 14.949 23.930 1.00 96.38 597 SER A C 1
ATOM 4559 O O . SER A 1 597 ? -7.637 14.918 22.702 1.00 96.38 597 SER A O 1
ATOM 4561 N N . ILE A 1 598 ? -7.423 16.086 24.605 1.00 96.88 598 ILE A N 1
ATOM 4562 C CA . ILE A 1 598 ? -7.458 17.406 23.983 1.00 96.88 598 ILE A CA 1
ATOM 4563 C C . ILE A 1 598 ? -6.082 18.055 24.068 1.00 96.88 598 ILE A C 1
ATOM 4565 O O . ILE A 1 598 ? -5.599 18.397 25.147 1.00 96.88 598 ILE A O 1
ATOM 4569 N N . GLU A 1 599 ? -5.498 18.327 22.906 1.00 94.88 599 GLU A N 1
ATOM 4570 C CA . GLU A 1 599 ? -4.353 19.220 22.773 1.00 94.88 599 GLU A CA 1
ATOM 4571 C C . GLU A 1 599 ? -4.861 20.611 22.397 1.00 94.88 599 GLU A C 1
ATOM 4573 O O . GLU A 1 599 ? -5.300 20.851 21.276 1.00 94.88 599 GLU A O 1
ATOM 4578 N N . GLU A 1 600 ? -4.839 21.550 23.339 1.00 89.19 600 GLU A N 1
ATOM 4579 C CA . GLU A 1 600 ? -5.563 22.821 23.189 1.00 89.19 600 GLU A CA 1
ATOM 4580 C C . GLU A 1 600 ? -4.906 23.802 22.205 1.00 89.19 600 GLU A C 1
ATOM 4582 O O . GLU A 1 600 ? -5.574 24.684 21.668 1.00 89.19 600 GLU A O 1
ATOM 4587 N N . GLY A 1 601 ? -3.599 23.674 21.969 1.00 87.75 601 GLY A N 1
ATOM 4588 C CA . GLY A 1 601 ? -2.833 24.606 21.143 1.00 87.75 601 GLY A CA 1
ATOM 4589 C C . GLY A 1 601 ? -2.780 26.041 21.696 1.00 87.75 601 GLY A C 1
ATOM 4590 O O . GLY A 1 601 ? -3.151 26.339 22.835 1.00 87.75 601 GLY A O 1
ATOM 4591 N N . GLY A 1 602 ? -2.269 26.961 20.875 1.00 89.31 602 GLY A N 1
ATOM 4592 C CA . GLY A 1 602 ? -2.161 28.381 21.215 1.00 89.31 602 GLY A CA 1
ATOM 4593 C C . GLY A 1 602 ? -3.431 29.164 20.877 1.00 89.31 602 GLY A C 1
ATOM 4594 O O . GLY A 1 602 ? -4.007 29.001 19.800 1.00 89.31 602 GLY A O 1
ATOM 4595 N N . LYS A 1 603 ? -3.844 30.077 21.766 1.00 93.19 603 LYS A N 1
ATOM 4596 C CA . LYS A 1 603 ? -4.920 31.025 21.453 1.00 93.19 603 LYS A CA 1
ATOM 4597 C C . LYS A 1 603 ? -4.414 32.060 20.450 1.00 93.19 603 LYS A C 1
ATOM 4599 O O . LYS A 1 603 ? -3.387 32.689 20.683 1.00 93.19 603 LYS A O 1
ATOM 4604 N N . SER A 1 604 ? -5.155 32.231 19.364 1.00 94.06 604 SER A N 1
ATOM 4605 C CA . SER A 1 604 ? -4.821 33.121 18.260 1.00 94.06 604 SER A CA 1
ATOM 4606 C C . SER A 1 604 ? -5.853 34.240 18.102 1.00 94.06 604 SER A C 1
ATOM 4608 O O . SER A 1 604 ? -7.055 34.031 18.302 1.00 94.06 604 SER A O 1
ATOM 4610 N N . THR A 1 605 ? -5.390 35.419 17.702 1.00 95.44 605 THR A N 1
ATOM 4611 C CA . THR A 1 605 ? -6.214 36.531 17.208 1.00 95.44 605 THR A CA 1
ATOM 4612 C C . THR A 1 605 ? -5.954 36.778 15.726 1.00 95.44 605 THR A C 1
ATOM 4614 O O . THR A 1 605 ? -4.915 36.389 15.182 1.00 95.44 605 THR A O 1
ATOM 4617 N N . VAL A 1 606 ? -6.919 37.410 15.063 1.00 95.69 606 VAL A N 1
ATOM 4618 C CA . VAL A 1 606 ? -6.797 37.834 13.670 1.00 95.69 606 VAL A CA 1
ATOM 4619 C C . VAL A 1 606 ? -5.821 39.008 13.599 1.00 95.69 606 VAL A C 1
ATOM 4621 O O . VAL A 1 606 ? -6.007 40.038 14.245 1.00 95.69 606 VAL A O 1
ATOM 4624 N N . GLY A 1 607 ? -4.753 38.841 12.826 1.00 93.31 607 GLY A N 1
ATOM 4625 C CA . GLY A 1 607 ? -3.808 39.886 12.465 1.00 93.31 607 GLY A CA 1
ATOM 4626 C C . GLY A 1 607 ? -4.391 40.770 11.371 1.00 93.31 607 GLY A C 1
ATOM 4627 O O . GLY A 1 607 ? -5.340 41.509 11.603 1.00 93.31 607 GLY A O 1
ATOM 4628 N N . GLN A 1 608 ? -3.808 40.713 10.183 1.00 94.38 608 GLN A N 1
ATOM 4629 C CA . GLN A 1 608 ? -4.331 41.360 8.983 1.00 94.38 608 GLN A CA 1
ATOM 4630 C C . GLN A 1 608 ? -5.206 40.391 8.183 1.00 94.38 608 GLN A C 1
ATOM 4632 O O . GLN A 1 608 ? -5.051 39.176 8.296 1.00 94.38 608 GLN A O 1
ATOM 4637 N N . ILE A 1 609 ? -6.120 40.939 7.381 1.00 95.62 609 ILE A N 1
ATOM 4638 C CA . ILE A 1 609 ? -6.920 40.173 6.421 1.00 95.62 609 ILE A CA 1
ATOM 4639 C C . ILE A 1 609 ? -6.469 40.590 5.025 1.00 95.62 609 ILE A C 1
ATOM 4641 O O . ILE A 1 609 ? -6.708 41.724 4.606 1.00 95.62 609 ILE A O 1
ATOM 4645 N N . ASN A 1 610 ? -5.809 39.672 4.331 1.00 94.06 610 ASN A N 1
ATOM 4646 C CA . ASN A 1 610 ? -5.301 39.860 2.982 1.00 94.06 610 ASN A CA 1
ATOM 4647 C C . ASN A 1 610 ? -6.250 39.169 2.003 1.00 94.06 610 ASN A C 1
ATOM 4649 O O . ASN A 1 610 ? -6.693 38.049 2.249 1.00 94.06 610 ASN A O 1
ATOM 4653 N N . ILE A 1 611 ? -6.599 39.853 0.914 1.00 94.25 611 ILE A N 1
ATOM 4654 C CA . ILE A 1 611 ? -7.479 39.317 -0.127 1.00 94.25 611 ILE A CA 1
ATOM 4655 C C . ILE A 1 611 ? -6.806 39.552 -1.469 1.00 94.25 611 ILE A C 1
ATOM 4657 O O . ILE A 1 611 ? -6.596 40.710 -1.843 1.00 94.25 611 ILE A O 1
ATOM 4661 N N . ASP A 1 612 ? -6.522 38.454 -2.163 1.00 92.56 612 ASP A N 1
ATOM 4662 C CA . ASP A 1 612 ? -5.830 38.421 -3.445 1.00 92.56 612 ASP A CA 1
ATOM 4663 C C . ASP A 1 612 ? -6.662 37.701 -4.510 1.00 92.56 612 ASP A C 1
ATOM 4665 O O . ASP A 1 612 ? -7.342 36.709 -4.237 1.00 92.56 612 ASP A O 1
ATOM 4669 N N . GLY A 1 613 ? -6.578 38.200 -5.746 1.00 88.19 613 GLY A N 1
ATOM 4670 C CA . GLY A 1 613 ? -7.242 37.622 -6.921 1.00 88.19 613 GLY A CA 1
ATOM 4671 C C . GLY A 1 613 ? -8.687 38.078 -7.152 1.00 88.19 613 GLY A C 1
ATOM 4672 O O . GLY A 1 613 ? -9.303 37.665 -8.132 1.00 88.19 613 GLY A O 1
ATOM 4673 N N . ASN A 1 614 ? -9.227 38.954 -6.296 1.00 88.31 614 ASN A N 1
ATOM 4674 C CA . ASN A 1 614 ? -10.575 39.495 -6.449 1.00 88.31 614 ASN A CA 1
ATOM 4675 C C . ASN A 1 614 ? -10.564 40.744 -7.361 1.00 88.31 614 ASN A C 1
ATOM 4677 O O . ASN A 1 614 ? -10.209 41.845 -6.933 1.00 88.31 614 ASN A O 1
ATOM 4681 N N . VAL A 1 615 ? -10.900 40.573 -8.642 1.00 88.69 615 VAL A N 1
ATOM 4682 C CA . VAL A 1 615 ? -10.906 41.655 -9.643 1.00 88.69 615 VAL A CA 1
ATOM 4683 C C . VAL A 1 615 ? -12.302 42.265 -9.774 1.00 88.69 615 VAL A C 1
ATOM 4685 O O . VAL A 1 615 ? -12.439 43.487 -9.840 1.00 88.69 615 VAL A O 1
ATOM 4688 N N . TYR A 1 616 ? -13.338 41.427 -9.781 1.00 88.25 616 TYR A N 1
ATOM 4689 C CA . TYR A 1 616 ? -14.732 41.810 -10.004 1.00 88.25 616 TYR A CA 1
ATOM 4690 C C . TYR A 1 616 ? -15.578 41.752 -8.730 1.00 88.25 616 TYR A C 1
ATOM 4692 O O . TYR A 1 616 ? -16.459 42.592 -8.531 1.00 88.25 616 TYR A O 1
ATOM 4700 N N . VAL A 1 617 ? -15.330 40.782 -7.848 1.00 89.38 617 VAL A N 1
ATOM 4701 C CA . VAL A 1 617 ? -16.033 40.655 -6.571 1.00 89.38 617 VAL A CA 1
ATOM 4702 C C . VAL A 1 617 ? -15.437 41.648 -5.579 1.00 89.38 617 VAL A C 1
ATOM 4704 O O . VAL A 1 617 ? -14.232 41.661 -5.308 1.00 89.38 617 VAL A O 1
ATOM 4707 N N . THR A 1 618 ? -16.289 42.502 -5.011 1.00 91.94 618 THR A N 1
ATOM 4708 C CA . THR A 1 618 ? -15.835 43.509 -4.049 1.00 91.94 618 THR A CA 1
ATOM 4709 C C . THR A 1 618 ? -15.359 42.853 -2.754 1.00 91.94 618 THR A C 1
ATOM 4711 O O . THR A 1 618 ? -15.917 41.852 -2.293 1.00 91.94 618 THR A O 1
ATOM 4714 N N . LYS A 1 619 ? -14.341 43.457 -2.126 1.00 91.00 619 LYS A N 1
ATOM 4715 C CA . LYS A 1 619 ? -13.824 43.001 -0.825 1.00 91.00 619 LYS A CA 1
ATOM 4716 C C . LYS A 1 619 ? -14.929 42.948 0.232 1.00 91.00 619 LYS A C 1
ATOM 4718 O O . LYS A 1 619 ? -14.950 42.016 1.026 1.00 91.00 619 LYS A O 1
ATOM 4723 N N . ASP A 1 620 ? -15.883 43.876 0.184 1.00 90.38 620 ASP A N 1
ATOM 4724 C CA . ASP A 1 620 ? -17.011 43.940 1.119 1.00 90.38 620 ASP A CA 1
ATOM 4725 C C . ASP A 1 620 ? -17.885 42.681 1.087 1.00 90.38 620 ASP A C 1
ATOM 4727 O O . ASP A 1 620 ? -18.323 42.226 2.139 1.00 90.38 620 ASP A O 1
ATOM 4731 N N . ILE A 1 621 ? -18.101 42.072 -0.087 1.00 88.69 621 ILE A N 1
ATOM 4732 C CA . ILE A 1 621 ? -18.863 40.816 -0.197 1.00 88.69 621 ILE A CA 1
ATOM 4733 C C . ILE A 1 621 ? -18.131 39.687 0.536 1.00 88.69 621 ILE A C 1
ATOM 4735 O O . ILE A 1 621 ? -18.751 38.915 1.263 1.00 88.69 621 ILE A O 1
ATOM 4739 N N . ILE A 1 622 ? -16.812 39.597 0.360 1.00 90.12 622 ILE A N 1
ATOM 4740 C CA . ILE A 1 622 ? -15.982 38.559 0.982 1.00 90.12 622 ILE A CA 1
ATOM 4741 C C . ILE A 1 622 ? -15.910 38.776 2.500 1.00 90.12 622 ILE A C 1
ATOM 4743 O O . ILE A 1 622 ? -16.113 37.840 3.273 1.00 90.12 622 ILE A O 1
ATOM 4747 N N . LEU A 1 623 ? -15.671 40.016 2.933 1.00 92.25 623 LEU A N 1
ATOM 4748 C CA . LEU A 1 623 ? -15.558 40.384 4.345 1.00 92.25 623 LEU A CA 1
ATOM 4749 C C . LEU A 1 623 ? -16.885 40.237 5.099 1.00 92.25 623 LEU A C 1
ATOM 4751 O O . LEU A 1 623 ? -16.882 39.789 6.245 1.00 92.25 623 LEU A O 1
ATOM 4755 N N . HIS A 1 624 ? -18.013 40.554 4.456 1.00 92.56 624 HIS A N 1
ATOM 4756 C CA . HIS A 1 624 ? -19.341 40.359 5.036 1.00 92.56 624 HIS A CA 1
ATOM 4757 C C . HIS A 1 624 ? -19.606 38.884 5.369 1.00 92.56 624 HIS A C 1
ATOM 4759 O O . HIS A 1 624 ? -20.139 38.582 6.434 1.00 92.56 624 HIS A O 1
ATOM 4765 N N . GLU A 1 625 ? -19.214 37.956 4.489 1.00 92.62 625 GLU A N 1
ATOM 4766 C CA . GLU A 1 625 ? -19.377 36.517 4.746 1.00 92.62 625 GLU A CA 1
ATOM 4767 C C . GLU A 1 625 ? -18.374 35.979 5.775 1.00 92.62 625 GLU A C 1
ATOM 4769 O O . GLU A 1 625 ? -18.702 35.061 6.525 1.00 92.62 625 GLU A O 1
ATOM 4774 N N . LEU A 1 626 ? -17.164 36.548 5.837 1.00 91.56 626 LEU A N 1
ATOM 4775 C CA . LEU A 1 626 ? -16.146 36.165 6.819 1.00 91.56 626 LEU A CA 1
ATOM 4776 C C . LEU A 1 626 ? -16.556 36.513 8.256 1.00 91.56 626 LEU A C 1
ATOM 4778 O O . LEU A 1 626 ? -16.317 35.720 9.167 1.00 91.56 626 LEU A O 1
ATOM 4782 N N . ASN A 1 627 ? -17.167 37.687 8.448 1.00 91.31 627 ASN A N 1
ATOM 4783 C CA . ASN A 1 627 ? -17.621 38.194 9.745 1.00 91.31 627 ASN A CA 1
ATOM 4784 C C . ASN A 1 627 ? -16.526 38.159 10.838 1.00 91.31 627 ASN A C 1
ATOM 4786 O O . ASN A 1 627 ? -16.769 37.741 11.972 1.00 91.31 627 ASN A O 1
ATOM 4790 N N . LEU A 1 628 ? -15.308 38.569 10.470 1.00 92.94 628 LEU A N 1
ATOM 4791 C CA . LEU A 1 628 ? -14.158 38.746 11.360 1.00 92.94 628 LEU A CA 1
ATOM 4792 C C . LEU A 1 628 ? -13.392 40.009 10.960 1.00 92.94 628 LEU A C 1
ATOM 4794 O O . LEU A 1 628 ? -13.253 40.300 9.771 1.00 92.94 628 LEU A O 1
ATOM 4798 N N . ALA A 1 629 ? -12.855 40.719 11.948 1.00 93.12 629 ALA A N 1
ATOM 4799 C CA . ALA A 1 629 ? -12.009 41.891 11.778 1.00 93.12 629 ALA A CA 1
ATOM 4800 C C . ALA A 1 629 ? -10.626 41.700 12.439 1.00 93.12 629 ALA A C 1
ATOM 4802 O O . ALA A 1 629 ? -10.475 40.890 13.358 1.00 93.12 629 ALA A O 1
ATOM 4803 N N . PRO A 1 630 ? -9.593 42.453 12.009 1.00 94.31 630 PRO A N 1
ATOM 4804 C CA . PRO A 1 630 ? -8.322 42.543 12.724 1.00 94.31 630 PRO A CA 1
ATOM 4805 C C . PRO A 1 630 ? -8.504 42.807 14.225 1.00 94.31 630 PRO A C 1
ATOM 4807 O O . PRO A 1 630 ? -9.192 43.745 14.619 1.00 94.31 630 PRO A O 1
ATOM 4810 N N . GLY A 1 631 ? -7.851 42.000 15.060 1.00 92.12 631 GLY A N 1
ATOM 4811 C CA . GLY A 1 631 ? -7.957 42.043 16.520 1.00 92.12 631 GLY A CA 1
ATOM 4812 C C . GLY A 1 631 ? -8.995 41.088 17.114 1.00 92.12 631 GLY A C 1
ATOM 4813 O O . GLY A 1 631 ? -8.897 40.775 18.303 1.00 92.12 631 GLY A O 1
ATOM 4814 N N . ASP A 1 632 ? -9.927 40.565 16.313 1.00 95.94 632 ASP A N 1
ATOM 4815 C CA . ASP A 1 632 ? -10.896 39.577 16.786 1.00 95.94 632 ASP A CA 1
ATOM 4816 C C . ASP A 1 632 ? -10.222 38.256 17.170 1.00 95.94 632 ASP A C 1
ATOM 4818 O O . ASP A 1 632 ? -9.108 37.920 16.756 1.00 95.94 632 ASP A O 1
ATOM 4822 N N . VAL A 1 633 ? -10.936 37.456 17.960 1.00 95.69 633 VAL A N 1
ATOM 4823 C CA . VAL A 1 633 ? -10.553 36.069 18.224 1.00 95.69 633 VAL A CA 1
ATOM 4824 C C . VAL A 1 633 ? -10.520 35.301 16.902 1.00 95.69 633 VAL A C 1
ATOM 4826 O O . VAL A 1 633 ? -11.479 35.347 16.134 1.00 95.69 633 VAL A O 1
ATOM 4829 N N . PHE A 1 634 ? -9.440 34.555 16.650 1.00 95.25 634 PHE A N 1
ATOM 4830 C CA . PHE A 1 634 ? -9.307 33.757 15.434 1.00 95.25 634 PHE A CA 1
ATOM 4831 C C . PHE A 1 634 ? -10.297 32.582 15.463 1.00 95.25 634 PHE A C 1
ATOM 4833 O O . PHE A 1 634 ? -10.017 31.513 16.007 1.00 95.25 634 PHE A O 1
ATOM 4840 N N . ASN A 1 635 ? -11.492 32.795 14.916 1.00 95.69 635 ASN A N 1
ATOM 4841 C CA . ASN A 1 635 ? -12.579 31.827 14.944 1.00 95.69 635 ASN A CA 1
ATOM 4842 C C . ASN A 1 635 ? -12.553 30.961 13.680 1.00 95.69 635 ASN A C 1
ATOM 4844 O O . ASN A 1 635 ? -13.139 31.306 12.653 1.00 95.69 635 ASN A O 1
ATOM 4848 N N . ALA A 1 636 ? -11.889 29.808 13.765 1.00 93.00 636 ALA A N 1
ATOM 4849 C CA . ALA A 1 636 ? -11.736 28.921 12.614 1.00 93.00 636 ALA A CA 1
ATOM 4850 C C . ALA A 1 636 ? -13.067 28.301 12.145 1.00 93.00 636 ALA A C 1
ATOM 4852 O O . ALA A 1 636 ? -13.191 27.959 10.973 1.00 93.00 636 ALA A O 1
ATOM 4853 N N . VAL A 1 637 ? -14.079 28.220 13.017 1.00 94.00 637 VAL A N 1
ATOM 4854 C CA . VAL A 1 637 ? -15.421 27.727 12.657 1.00 94.00 637 VAL A CA 1
ATOM 4855 C C . VAL A 1 637 ? -16.168 28.739 11.784 1.00 94.00 637 VAL A C 1
ATOM 4857 O O . VAL A 1 637 ? -16.792 28.357 10.795 1.00 94.00 637 VAL A O 1
ATOM 4860 N N . LEU A 1 638 ? -16.083 30.036 12.106 1.00 94.12 638 LEU A N 1
ATOM 4861 C CA . LEU A 1 638 ? -16.640 31.095 11.256 1.00 94.12 638 LEU A CA 1
ATOM 4862 C C . LEU A 1 638 ? -15.930 31.151 9.902 1.00 94.12 638 LEU A C 1
ATOM 4864 O O . LEU A 1 638 ? -16.597 31.270 8.880 1.00 94.12 638 LEU A O 1
ATOM 4868 N N . ILE A 1 639 ? -14.606 30.983 9.888 1.00 94.25 639 ILE A N 1
ATOM 4869 C CA . ILE A 1 639 ? -13.809 30.934 8.655 1.00 94.25 639 ILE A CA 1
ATOM 4870 C C . ILE A 1 639 ? -14.249 29.774 7.753 1.00 94.25 639 ILE A C 1
ATOM 4872 O O . ILE A 1 639 ? -14.457 29.971 6.555 1.00 94.25 639 ILE A O 1
ATOM 4876 N N . ASP A 1 640 ? -14.434 28.575 8.313 1.00 93.25 640 ASP A N 1
ATOM 4877 C CA . ASP A 1 640 ? -14.901 27.413 7.552 1.00 93.25 640 ASP A CA 1
ATOM 4878 C C . ASP A 1 640 ? -16.321 27.646 6.994 1.00 93.25 640 ASP A C 1
ATOM 4880 O O . ASP A 1 640 ? -16.564 27.407 5.809 1.00 93.25 640 ASP A O 1
ATOM 4884 N N . LYS A 1 641 ? -17.231 28.223 7.793 1.00 93.81 641 LYS A N 1
ATOM 4885 C CA . LYS A 1 641 ? -18.592 28.585 7.353 1.00 93.81 641 LYS A CA 1
ATOM 4886 C C . LYS A 1 641 ? -18.594 29.642 6.242 1.00 93.81 641 LYS A C 1
ATOM 4888 O O . LYS A 1 641 ? -19.365 29.535 5.284 1.00 93.81 641 LYS A O 1
ATOM 4893 N N . ALA A 1 642 ? -17.743 30.658 6.356 1.00 93.81 642 ALA A N 1
ATOM 4894 C CA . ALA A 1 642 ? -17.575 31.687 5.337 1.00 93.81 642 ALA A CA 1
ATOM 4895 C C . ALA A 1 642 ? -17.078 31.073 4.026 1.00 93.81 642 ALA A C 1
ATOM 4897 O O . ALA A 1 642 ? -17.631 31.346 2.960 1.00 93.81 642 ALA A O 1
ATOM 4898 N N . ARG A 1 643 ? -16.092 30.167 4.109 1.00 94.19 643 ARG A N 1
ATOM 4899 C CA . ARG A 1 643 ? -15.567 29.426 2.956 1.00 94.19 643 ARG A CA 1
ATOM 4900 C C . ARG A 1 643 ? -16.668 28.638 2.245 1.00 94.19 643 ARG A C 1
ATOM 4902 O O . ARG A 1 643 ? -16.765 28.708 1.023 1.00 94.19 643 ARG A O 1
ATOM 4909 N N . GLU A 1 644 ? -17.497 27.901 2.983 1.00 93.50 644 GLU A N 1
ATOM 4910 C CA . GLU A 1 644 ? -18.616 27.136 2.412 1.00 93.50 644 GLU A CA 1
ATOM 4911 C C . GLU A 1 644 ? -19.664 28.045 1.759 1.00 93.50 644 GLU A C 1
ATOM 4913 O O . GLU A 1 644 ? -20.091 27.793 0.631 1.00 93.50 644 GLU A O 1
ATOM 4918 N N . THR A 1 645 ? -20.027 29.139 2.428 1.00 93.69 645 THR A N 1
ATOM 4919 C CA . THR A 1 645 ? -21.031 30.089 1.932 1.00 93.69 645 THR A CA 1
ATOM 4920 C C . THR A 1 645 ? -20.561 30.781 0.651 1.00 93.69 645 THR A C 1
ATOM 4922 O O . THR A 1 645 ? -21.304 30.853 -0.327 1.00 93.69 645 THR A O 1
ATOM 4925 N N . LEU A 1 646 ? -19.305 31.235 0.611 1.00 92.19 646 LEU A N 1
ATOM 4926 C CA . LEU A 1 646 ? -18.701 31.855 -0.570 1.00 92.19 646 LEU A CA 1
ATOM 4927 C C . LEU A 1 646 ? -18.548 30.863 -1.734 1.00 92.19 646 LEU A C 1
ATOM 4929 O O . LEU A 1 646 ? -18.836 31.231 -2.873 1.00 92.19 646 LEU A O 1
ATOM 4933 N N . LYS A 1 647 ? -18.179 29.598 -1.467 1.00 90.25 647 LYS A N 1
ATOM 4934 C CA . LYS A 1 647 ? -18.193 28.533 -2.490 1.00 90.25 647 LYS A CA 1
ATOM 4935 C C . LYS A 1 647 ? -19.597 28.324 -3.061 1.00 90.25 647 LYS A C 1
ATOM 4937 O O . LYS A 1 647 ? -19.750 28.232 -4.277 1.00 90.25 647 LYS A O 1
ATOM 4942 N N . GLY A 1 648 ? -20.621 28.301 -2.205 1.00 90.81 648 GLY A N 1
ATOM 4943 C CA . GLY A 1 648 ? -22.017 28.102 -2.604 1.00 90.81 648 GLY A CA 1
ATOM 4944 C C . GLY A 1 648 ? -22.597 29.216 -3.483 1.00 90.81 648 GLY A C 1
ATOM 4945 O O . GLY A 1 648 ? -23.484 28.951 -4.289 1.00 90.81 648 GLY A O 1
ATOM 4946 N N . LYS A 1 649 ? -22.077 30.448 -3.389 1.00 89.94 649 LYS A N 1
ATOM 4947 C CA . LYS A 1 649 ? -22.506 31.574 -4.243 1.00 89.94 649 LYS A CA 1
ATOM 4948 C C . LYS A 1 649 ? -22.018 31.470 -5.692 1.00 89.94 649 LYS A C 1
ATOM 4950 O O . LYS A 1 649 ? -22.547 32.162 -6.554 1.00 89.94 649 LYS A O 1
ATOM 4955 N N . GLY A 1 650 ? -21.019 30.629 -5.969 1.00 88.56 650 GLY A N 1
ATOM 4956 C CA . GLY A 1 650 ? -20.557 30.356 -7.332 1.00 88.56 650 GLY A CA 1
ATOM 4957 C C . GLY A 1 650 ? -19.741 31.470 -7.996 1.00 88.56 650 GLY A C 1
ATOM 4958 O O . GLY A 1 650 ? -19.497 31.384 -9.195 1.00 88.56 650 GLY A O 1
ATOM 4959 N N . TYR A 1 651 ? -19.291 32.487 -7.252 1.00 89.50 651 TYR A N 1
ATOM 4960 C CA . TYR A 1 651 ? -18.476 33.585 -7.796 1.00 89.50 651 TYR A CA 1
ATOM 4961 C C . TYR A 1 651 ? -17.038 33.180 -8.153 1.00 89.50 651 TYR A C 1
ATOM 4963 O O . TYR A 1 651 ? -16.392 33.838 -8.965 1.00 89.50 651 TYR A O 1
ATOM 4971 N N . PHE A 1 652 ? -16.534 32.092 -7.567 1.00 89.12 652 PHE A N 1
ATOM 4972 C CA . PHE A 1 652 ? -15.134 31.686 -7.673 1.00 89.12 652 PHE A CA 1
ATOM 4973 C C . PHE A 1 652 ? -14.992 30.294 -8.316 1.00 89.12 652 PHE A C 1
ATOM 4975 O O . PHE A 1 652 ? -15.812 29.397 -8.086 1.00 89.12 652 PHE A O 1
ATOM 4982 N N . ARG A 1 653 ? -13.964 30.103 -9.152 1.00 84.69 653 ARG A N 1
ATOM 4983 C CA . ARG A 1 653 ? -13.458 28.782 -9.569 1.00 84.69 653 ARG A CA 1
ATOM 4984 C C . ARG A 1 653 ? -12.685 28.137 -8.430 1.00 84.69 653 ARG A C 1
ATOM 4986 O O . ARG A 1 653 ? -12.903 26.967 -8.138 1.00 84.69 653 ARG A O 1
ATOM 4993 N N . GLU A 1 654 ? -11.845 28.927 -7.765 1.00 88.44 654 GLU A N 1
ATOM 4994 C CA . GLU A 1 654 ? -11.022 28.500 -6.636 1.00 88.44 654 GLU A CA 1
ATOM 4995 C C . GLU A 1 654 ? -11.161 29.498 -5.483 1.00 88.44 654 GLU A C 1
ATOM 4997 O O . GLU A 1 654 ? -11.218 30.708 -5.696 1.00 88.44 654 GLU A O 1
ATOM 5002 N N . LEU A 1 655 ? -11.249 28.982 -4.256 1.00 90.56 655 LEU A N 1
ATOM 5003 C CA . LEU A 1 655 ? -11.335 29.780 -3.034 1.00 90.56 655 LEU A CA 1
ATOM 5004 C C . LEU A 1 655 ? -10.541 29.092 -1.923 1.00 90.56 655 LEU A C 1
ATOM 5006 O O . LEU A 1 655 ? -10.937 28.021 -1.441 1.00 90.56 655 LEU A O 1
ATOM 5010 N N . GLY A 1 656 ? -9.466 29.746 -1.496 1.00 90.44 656 GLY A N 1
ATOM 5011 C CA . GLY A 1 656 ? -8.668 29.415 -0.324 1.00 90.44 656 GLY A CA 1
ATOM 5012 C C . GLY A 1 656 ? -8.818 30.484 0.758 1.00 90.44 656 GLY A C 1
ATOM 5013 O O . GLY A 1 656 ? -8.808 31.674 0.465 1.00 90.44 656 GLY A O 1
ATOM 5014 N N . ILE A 1 657 ? -8.972 30.057 2.013 1.00 92.12 657 ILE A N 1
ATOM 5015 C CA . ILE A 1 657 ? -8.916 30.945 3.184 1.00 92.12 657 ILE A CA 1
ATOM 5016 C C . ILE A 1 657 ? -8.012 30.270 4.205 1.00 92.12 657 ILE A C 1
ATOM 5018 O O . ILE A 1 657 ? -8.361 29.189 4.696 1.00 92.12 657 ILE A O 1
ATOM 5022 N N . PHE A 1 658 ? -6.875 30.892 4.503 1.00 88.69 658 PHE A N 1
ATOM 5023 C CA . PHE A 1 658 ? -5.796 30.312 5.297 1.00 88.69 658 PHE A CA 1
ATOM 5024 C C . PHE A 1 658 ? -5.425 31.215 6.472 1.00 88.69 658 PHE A C 1
ATOM 5026 O O . PHE A 1 658 ? -5.507 32.435 6.379 1.00 88.69 658 PHE A O 1
ATOM 5033 N N . GLY A 1 659 ? -5.010 30.604 7.583 1.00 88.69 659 GLY A N 1
ATOM 5034 C CA . GLY A 1 659 ? -4.429 31.317 8.717 1.00 88.69 659 GLY A CA 1
ATOM 5035 C C . GLY A 1 659 ? -2.910 31.219 8.691 1.00 88.69 659 GLY A C 1
ATOM 5036 O O . GLY A 1 659 ? -2.390 30.125 8.908 1.00 88.69 659 GLY A O 1
ATOM 5037 N N . THR A 1 660 ? -2.198 32.323 8.474 1.00 88.75 660 THR A N 1
ATOM 5038 C CA . THR A 1 660 ? -0.728 32.343 8.424 1.00 88.75 660 THR A CA 1
ATOM 5039 C C . THR A 1 660 ? -0.125 32.959 9.692 1.00 88.75 660 THR A C 1
ATOM 5041 O O . THR A 1 660 ? -0.563 34.023 10.134 1.00 88.75 660 THR A O 1
ATOM 5044 N N . PRO A 1 661 ? 0.865 32.314 10.340 1.00 86.12 661 PRO A N 1
ATOM 5045 C CA . PRO A 1 661 ? 1.536 32.883 11.510 1.00 86.12 661 PRO A CA 1
ATOM 5046 C C . PRO A 1 661 ? 2.278 34.180 11.165 1.00 86.12 661 PRO A C 1
ATOM 5048 O O . PRO A 1 661 ? 2.972 34.242 10.154 1.00 86.12 661 PRO A O 1
ATOM 5051 N N . THR A 1 662 ? 2.196 35.198 12.024 1.00 81.06 662 THR A N 1
ATOM 5052 C CA . THR A 1 662 ? 2.829 36.511 11.771 1.00 81.06 662 THR A CA 1
ATOM 5053 C C . THR A 1 662 ? 4.209 36.672 12.414 1.00 81.06 662 THR A C 1
ATOM 5055 O O . THR A 1 662 ? 4.751 37.772 12.439 1.00 81.06 662 THR A O 1
ATOM 5058 N N . GLY A 1 663 ? 4.759 35.609 13.011 1.00 75.69 663 GLY A N 1
ATOM 5059 C CA . GLY A 1 663 ? 5.962 35.663 13.855 1.00 75.69 663 GLY A CA 1
ATOM 5060 C C . GLY A 1 663 ? 5.717 36.228 15.264 1.00 75.69 663 GLY A C 1
ATOM 5061 O O . GLY A 1 663 ? 6.489 35.942 16.176 1.00 75.69 663 GLY A O 1
ATOM 5062 N N . GLU A 1 664 ? 4.614 36.954 15.477 1.00 80.88 664 GLU A N 1
ATOM 5063 C CA . GLU A 1 664 ? 4.126 37.335 16.806 1.00 80.88 664 GLU A CA 1
ATOM 5064 C C . GLU A 1 664 ? 3.347 36.160 17.434 1.00 80.88 664 GLU A C 1
ATOM 5066 O O . GLU A 1 664 ? 2.380 35.671 16.836 1.00 80.88 664 GLU A O 1
ATOM 5071 N N . PRO A 1 665 ? 3.724 35.683 18.637 1.00 81.06 665 PRO A N 1
ATOM 5072 C CA . PRO A 1 665 ? 3.016 34.591 19.296 1.00 81.06 665 PRO A CA 1
ATOM 5073 C C . PRO A 1 665 ? 1.530 34.907 19.504 1.00 81.06 665 PRO A C 1
ATOM 5075 O O . PRO A 1 665 ? 1.175 35.949 20.051 1.00 81.06 665 PRO A O 1
ATOM 5078 N N . GLY A 1 666 ? 0.655 33.986 19.096 1.00 85.38 666 GLY A N 1
ATOM 5079 C CA . GLY A 1 666 ? -0.794 34.138 19.259 1.00 85.38 666 GLY A CA 1
ATOM 5080 C C . GLY A 1 666 ? -1.458 35.083 18.254 1.00 85.38 666 GLY A C 1
ATOM 5081 O O . GLY A 1 666 ? -2.603 35.478 18.466 1.00 85.38 666 GLY A O 1
ATOM 5082 N N . ARG A 1 667 ? -0.785 35.430 17.150 1.00 91.00 667 ARG A N 1
ATOM 5083 C CA . ARG A 1 667 ? -1.360 36.245 16.075 1.00 91.00 667 ARG A CA 1
ATOM 5084 C C . ARG A 1 667 ? -1.223 35.550 14.720 1.00 91.00 667 ARG A C 1
ATOM 5086 O O . ARG A 1 667 ? -0.162 35.025 14.377 1.00 91.00 667 ARG A O 1
ATOM 5093 N N . LYS A 1 668 ? -2.320 35.520 13.956 1.00 93.12 668 LYS A N 1
ATOM 5094 C CA . LYS A 1 668 ? -2.378 34.906 12.620 1.00 93.12 668 LYS A CA 1
ATOM 5095 C C . LYS A 1 668 ? -3.055 35.838 11.623 1.00 93.12 668 LYS A C 1
ATOM 5097 O O . LYS A 1 668 ? -4.153 36.319 11.895 1.00 93.12 668 LYS A O 1
ATOM 5102 N N . ASN A 1 669 ? -2.433 36.068 10.474 1.00 93.69 669 ASN A N 1
ATOM 5103 C CA . ASN A 1 669 ? -3.088 36.733 9.353 1.00 93.69 669 ASN A CA 1
ATOM 5104 C C . ASN A 1 669 ? -4.101 35.785 8.704 1.00 93.69 669 ASN A C 1
ATOM 5106 O O . ASN A 1 669 ? -3.964 34.564 8.784 1.00 93.69 669 ASN A O 1
ATOM 5110 N N . LEU A 1 670 ? -5.135 36.358 8.096 1.00 94.25 670 LEU A N 1
ATOM 5111 C CA . LEU A 1 670 ? -6.082 35.643 7.253 1.00 94.25 670 LEU A CA 1
ATOM 5112 C C . LEU A 1 670 ? -5.790 35.969 5.800 1.00 94.25 670 LEU A C 1
ATOM 5114 O O . LEU A 1 670 ? -6.075 37.076 5.353 1.00 94.25 670 LEU A O 1
ATOM 5118 N N . ASP A 1 671 ? -5.260 34.993 5.077 1.00 94.25 671 ASP A N 1
ATOM 5119 C CA . ASP A 1 671 ? -4.958 35.124 3.660 1.00 94.25 671 ASP A CA 1
ATOM 5120 C C . ASP A 1 671 ? -6.065 34.451 2.850 1.00 94.25 671 ASP A C 1
ATOM 5122 O O . ASP A 1 671 ? -6.298 33.241 2.946 1.00 94.25 671 ASP A O 1
ATOM 5126 N N . ILE A 1 672 ? -6.780 35.262 2.077 1.00 94.38 672 ILE A N 1
ATOM 5127 C CA . ILE A 1 672 ? -7.875 34.851 1.208 1.00 94.38 672 ILE A CA 1
ATOM 5128 C C . ILE A 1 672 ? -7.380 34.925 -0.227 1.00 94.38 672 ILE A C 1
ATOM 5130 O O . ILE A 1 672 ? -7.107 36.003 -0.746 1.00 94.38 672 ILE A O 1
ATOM 5134 N N . GLN A 1 673 ? -7.298 33.769 -0.871 1.00 92.94 673 GLN A N 1
ATOM 5135 C CA . GLN A 1 673 ? -6.897 33.648 -2.266 1.00 92.94 673 GLN A CA 1
ATOM 5136 C C . GLN A 1 673 ? -8.100 33.195 -3.078 1.00 92.94 673 GLN A C 1
ATOM 5138 O O . GLN A 1 673 ? -8.714 32.168 -2.767 1.00 92.94 673 GLN A O 1
ATOM 5143 N N . VAL A 1 674 ? -8.448 33.962 -4.107 1.00 91.38 674 VAL A N 1
ATOM 5144 C CA . VAL A 1 674 ? -9.577 33.648 -4.979 1.00 91.38 674 VAL A CA 1
ATOM 5145 C C . VAL A 1 674 ? -9.155 33.608 -6.438 1.00 91.38 674 VAL A C 1
ATOM 5147 O O . VAL A 1 674 ? -8.310 34.378 -6.882 1.00 91.38 674 VAL A O 1
ATOM 5150 N N . LEU A 1 675 ? -9.802 32.731 -7.197 1.00 90.00 675 LEU A N 1
ATOM 5151 C CA . LEU A 1 675 ? -9.821 32.777 -8.651 1.00 90.00 675 LEU A CA 1
ATOM 5152 C C . LEU A 1 675 ? -11.275 32.941 -9.076 1.00 90.00 675 LEU A C 1
ATOM 5154 O O . LEU A 1 675 ? -12.080 32.031 -8.884 1.00 90.00 675 LEU A O 1
ATOM 5158 N N . GLU A 1 676 ? -11.632 34.103 -9.609 1.00 87.62 676 GLU A N 1
ATOM 5159 C CA . GLU A 1 676 ? -13.004 34.403 -10.028 1.00 87.62 676 GLU A CA 1
ATOM 5160 C C . GLU A 1 676 ? -13.419 33.581 -11.261 1.00 87.62 676 GLU A C 1
ATOM 5162 O O . GLU A 1 676 ? -12.582 33.115 -12.045 1.00 87.62 676 GLU A O 1
ATOM 5167 N N . ARG A 1 677 ? -14.725 33.323 -11.394 1.00 82.25 677 ARG A N 1
ATOM 5168 C CA . ARG A 1 677 ? -15.275 32.631 -12.568 1.00 82.25 677 ARG A CA 1
ATOM 5169 C C . ARG A 1 677 ? -15.214 33.493 -13.813 1.00 82.25 677 ARG A C 1
ATOM 5171 O O . ARG A 1 677 ? -15.726 34.627 -13.763 1.00 82.25 677 ARG A O 1
#

pLDDT: mean 80.58, std 16.56, range [22.17, 97.69]

Sequence (677 aa):
MKTTLPQTIATIVVFLTGLLLSESPALADDLAVLKANASKGDAPAQTILGSIYSNGRDDVDRDEKEGLKWARLAANQGYAPAHWLMGDLYAEGIGVEKDEKEAVKWYRKAADQGLAVTQYNLGVCYLAGQGVGQDEAKAAQWFRKAADQEHATAQSNLGFCFLNGQGVGKDEVEAVKWFRKAAKNGSEQAQLNLAICHFNGLGLGKDMVLAHAWASLAEDGEEEVANHARELRSQLESAMSAAQIVDSAKLIKELMAETDPYSAPMKSQDRESSSPATPSRAGDAAGQAVKMVKSLEFDDGGTGVDASLIRGKMLIREGGPFSDDMIEIDIKRIQSTGLTQELDIRAQDVAGGVNVTVKVIGSGDISDIDFMGNTVMSNEDLQKKIEVKAGDPVDDTKLAAAQRKIADAYEKRGCSDVLVSYNIVPSELGGLSIVIFQIDEGALTHDIRFEGNTAISSNRLRGMVKTREQGKISNEDLQTDIKLIERAFQDEGYTYAKVTEFRREPVSAKEADIVYVIDEGAKYDVARISLSGNTRFTQDELMKGIRQKAGSSYKSSFIKADEKMIQDYYRSRGYADARVETSIEDDGKNTVKIDYSIEEGGKSTVGQINIDGNVYVTKDIILHELNLAPGDVFNAVLIDKARETLKGKGYFRELGIFGTPTGEPGRKNLDIQVLER

Secondary structure (DSSP, 8-state):
--------HHHHHHHHHHHHHHH-TTSSS-HHHHHHHHHTT-HHHHHHHHHHHHH-BTTB---HHHHHHHHHHHHTTT-HHHHHHHHHHHHHTSSS---HHHHHHHHHHHHTTT-HHHHHHHHHHHHHTSSS---HHHHHHHHHHHHTTT-HHHHHHHHHHHHHTSSS---HHHHHHHHHHHHHTT-HHHHHHHHHHHHHTSSS---HHHHHHHHHHGGGS-HHHHHHHHHHHHHHHHHS-HHHHHHHHHHHHHHHHHH-TT--PPPP------------------PPPPPBEEEEEEE-TTS---HHHHHHH-S--TTSB--THHHHHHHHHHHTTT-EEEEEEEEEEETTEEEEEEEEEE--EEEEEEEES-SSS-HHHHHTT-S--TTSB--HHHHHHHHHHHHHHHHTTT--S-EEEEEEEE-SSTTEEEEEEEEE--PEEEEEEEES-SSS-HHHHHHH-S--TTSB--HHHHHHHHHHHHHHHHTTT-TT-EEEEEEEEEEETTEEEEEEEEE-----EEEEEEEES--SS-HHHHHTT----TTSB--HHHHHHHHHHHHHHHHTTT-TT-EEEEEEEE-STTEEEEEEEEE-----EEEEEEEES-SSS-HHHHHHHH---TTSB--HHHHHHHHHHHHHTT-EEEEEEEEEE-SSTTEEEEEEEEEE-

Radius of gyration: 33.01 Å; chains: 1; bounding box: 90×88×79 Å

Foldseek 3Di:
DQDDPPDPLVNLLVVLLVVCCLVPVVANPDPVSLVVCLVVLNLSSLQNQLSCQLRPDPPGHRHLQSSQVSLVSSVVVLDLSSLQSQLVCQCVVRNHDNQQLSSLVSLVSNVVVLDLSSLQVNLVCLCNVGSHRNAQLSSLVSLVSSVVVLNLVSLQVNLVCLCVVRSHDNAQLSSLVSLVSSVLQVNLSSLQVNLVCLCVVRSHDNDLLSSLLSLVSSLVDDPVSVVSSVVSNVVSVVVDDPVSVVSSVVVNQVSCVSSPVPDDDDDDDDDDDDDDDDDDDDDDDDDDDFAAAQEEAEAQVPQPPDPVVLVSQAPHDHRHGDDPSSQVVSVVSVVVLVQFPDWDWDWDDDDRHIYIYIYTHTLAFEQEEAEPQDPPDDPVRLVVQAPDGGRHTDDPVSVVVSQVSSQVVLLVVQQNPKHKDWDWARDPPGRYIHIYIYINSFAFEAEEEEAPDDPDDPVVLQVQAPHDHRHHHGPVSVVVSQVRNQQVLQQVQLVPKGQPDWDWADPDRHYTHTYTYIDSHDGAAAQEEEEAQDPPDDPVVLVVQQPRDHVGRGHPVSVVSSQVSSQLVLLQQQQVVKHWDWDWADPPPRYIYIYTYIDSHFRAFEAAEAAPQDPPDDPCVLCVQLVHDHGHGNRVVSVVRSQVVVVVVQQFPDWDWDWDDPPPGRYTYIYIYTHGD